Protein AF-A0A2Z6M7Y8-F1 (afdb_monomer)

Solvent-accessible surface area (backbone atoms only — not comparable to full-atom values): 35491 Å² total; per-residue (Å²): 131,79,59,69,71,45,49,54,55,54,53,67,61,35,50,69,56,33,52,50,53,27,50,50,60,37,47,51,57,52,54,65,69,58,76,72,80,86,74,62,73,62,62,57,51,51,54,50,48,51,51,50,52,53,53,50,54,51,51,53,48,55,48,49,52,53,65,70,55,71,74,73,80,76,58,78,82,62,69,84,60,88,80,76,78,55,74,60,58,41,52,41,65,75,38,36,57,41,52,58,65,40,25,61,49,30,36,44,43,39,53,47,44,51,49,58,51,50,48,61,58,48,70,52,53,86,86,53,65,82,57,51,67,60,52,54,59,71,41,45,65,55,46,52,51,42,50,55,49,26,56,64,56,23,77,67,62,47,73,66,47,28,39,55,55,46,47,55,52,47,61,78,40,53,92,82,47,81,66,51,68,62,54,47,52,50,31,52,51,51,42,52,39,40,53,54,48,55,47,72,72,75,70,64,69,66,69,69,50,70,46,58,42,69,95,44,63,80,54,80,53,83,54,46,43,76,80,76,43,64,48,56,59,52,47,51,48,51,69,71,70,58,87,72,59,80,92,45,49,68,48,50,55,46,34,53,45,53,35,52,51,38,58,69,71,41,74,84,57,76,84,52,45,65,60,45,56,53,52,45,51,52,34,54,53,50,46,60,57,52,74,46,53,88,35,41,56,73,68,55,48,52,51,48,52,53,50,56,61,43,45,78,76,39,85,47,48,74,67,56,50,51,51,48,49,52,57,48,48,66,30,71,41,65,66,62,29,65,36,30,79,76,32,48,51,55,36,50,40,28,69,43,61,66,55,45,95,85,45,91,58,26,50,34,38,50,8,49,32,34,25,38,47,13,53,45,47,42,60,63,70,57,62,98,61,87,61,65,78,58,48,58,40,45,55,53,42,52,55,49,49,54,52,48,54,52,49,53,51,50,53,51,54,50,52,52,50,29,61,75,69,72,46,87,66,69,62,68,65,54,49,56,49,52,57,47,49,54,52,51,52,52,49,46,60,58,36,61,74,63,44,68,80,66,97,58,72,70,54,55,50,52,52,52,52,53,51,58,58,47,53,58,55,50,56,52,46,56,54,54,70,73,44,58,92,81,52,59,68,67,59,56,50,55,53,49,35,54,49,49,51,54,53,47,54,51,47,52,48,44,56,72,79,40,56,80,42,46,90,60,47,50,64,44,46,41,18,50,44,33,26,51,50,9,51,36,32,32,49,50,39,52,53,49,52,53,49,29,62,75,66,72,51,95,56,67,64,63,56,50,50,51,48,48,61,70,67,47,75,85,73,65,98,63,93,68,84,79,80,73,90,71,89,86,73,96,72,77,77,84,75,77,82,78,78,74,86,77,88,71,84,60,64,67,62,51,52,47,54,49,49,56,56,45,63,49,60,67,81,115

Mean predicted aligned error: 12.56 Å

Structure (mmCIF, N/CA/C/O backbone):
data_AF-A0A2Z6M7Y8-F1
#
_entry.id   AF-A0A2Z6M7Y8-F1
#
loop_
_atom_site.group_PDB
_atom_site.id
_atom_site.type_symbol
_atom_site.label_atom_id
_atom_site.label_alt_id
_atom_site.label_comp_id
_atom_site.label_asym_id
_atom_site.label_entity_id
_atom_site.label_seq_id
_atom_site.pdbx_PDB_ins_code
_atom_site.Cartn_x
_atom_site.Cartn_y
_atom_site.Cartn_z
_atom_site.occupancy
_atom_site.B_iso_or_equiv
_atom_site.auth_seq_id
_atom_site.auth_comp_id
_atom_site.auth_asym_id
_atom_site.auth_atom_id
_atom_site.pdbx_PDB_model_num
ATOM 1 N N . MET A 1 1 ? 31.835 28.000 13.925 1.00 34.19 1 MET A N 1
ATOM 2 C CA . MET A 1 1 ? 30.563 27.636 14.579 1.00 34.19 1 MET A CA 1
ATOM 3 C C . MET A 1 1 ? 29.793 26.753 13.620 1.00 34.19 1 MET A C 1
ATOM 5 O O . MET A 1 1 ? 29.531 27.189 12.506 1.00 34.19 1 MET A O 1
ATOM 9 N N . LEU A 1 2 ? 29.544 25.502 14.005 1.00 46.50 2 LEU A N 1
ATOM 10 C CA . LEU A 1 2 ? 28.672 24.590 13.264 1.00 46.50 2 LEU A CA 1
ATOM 11 C C . LEU A 1 2 ? 27.259 25.189 13.240 1.00 46.50 2 LEU A C 1
ATOM 13 O O . LEU A 1 2 ? 26.805 25.692 14.266 1.00 46.50 2 LEU A O 1
ATOM 17 N N . SER A 1 3 ? 26.586 25.198 12.087 1.00 51.25 3 SER A N 1
ATOM 18 C CA . SER A 1 3 ? 25.179 25.615 12.057 1.00 51.25 3 SER A CA 1
ATOM 19 C C . SER A 1 3 ? 24.347 24.564 12.801 1.00 51.25 3 SER A C 1
ATOM 21 O O . SER A 1 3 ? 24.545 23.369 12.568 1.00 51.25 3 SER A O 1
ATOM 23 N N . SER A 1 4 ? 23.454 24.989 13.700 1.00 57.97 4 SER A N 1
ATOM 24 C CA . SER A 1 4 ? 22.602 24.092 14.504 1.00 57.97 4 SER A CA 1
ATOM 25 C C . SER A 1 4 ? 21.877 23.055 13.639 1.00 57.97 4 SER A C 1
ATOM 27 O O . SER A 1 4 ? 21.890 21.870 13.945 1.00 57.97 4 SER A O 1
ATOM 29 N N . HIS A 1 5 ? 21.409 23.481 12.465 1.00 60.78 5 HIS A N 1
ATOM 30 C CA . HIS A 1 5 ? 20.706 22.643 11.496 1.00 60.78 5 HIS A CA 1
ATOM 31 C C . HIS A 1 5 ? 21.517 21.425 11.001 1.00 60.78 5 HIS A C 1
ATOM 33 O O . HIS A 1 5 ? 20.944 20.393 10.652 1.00 60.78 5 HIS A O 1
ATOM 39 N N . HIS A 1 6 ? 22.850 21.516 10.921 1.00 62.72 6 HIS A N 1
ATOM 40 C CA . HIS A 1 6 ? 23.681 20.396 10.444 1.00 62.72 6 HIS A CA 1
ATOM 41 C C . HIS A 1 6 ? 23.878 19.342 11.528 1.00 62.72 6 HIS A C 1
ATOM 43 O O . HIS A 1 6 ? 23.831 18.150 11.235 1.00 62.72 6 HIS A O 1
ATOM 49 N N . VAL A 1 7 ? 24.041 19.786 12.775 1.00 67.50 7 VAL A N 1
ATOM 50 C CA . VAL A 1 7 ? 24.105 18.886 13.930 1.00 67.50 7 VAL A CA 1
ATOM 51 C C . VAL A 1 7 ? 22.787 18.125 14.048 1.00 67.50 7 VAL A C 1
ATOM 53 O O . VAL A 1 7 ? 22.809 16.904 14.145 1.00 67.50 7 VAL A O 1
ATOM 56 N N . ASP A 1 8 ? 21.651 18.810 13.905 1.00 70.25 8 ASP A N 1
ATOM 57 C CA . ASP A 1 8 ? 20.327 18.179 13.951 1.00 70.25 8 ASP A CA 1
ATOM 58 C C . ASP A 1 8 ? 20.164 17.107 12.868 1.00 70.25 8 ASP A C 1
ATOM 60 O O . ASP A 1 8 ? 19.729 15.991 13.147 1.00 70.25 8 ASP A O 1
ATOM 64 N N . THR A 1 9 ? 20.605 17.405 11.642 1.00 70.06 9 THR A N 1
ATOM 65 C CA . THR A 1 9 ? 20.547 16.452 10.524 1.00 70.06 9 THR A CA 1
ATOM 66 C C . THR A 1 9 ? 21.393 15.211 10.815 1.00 70.06 9 THR A C 1
ATOM 68 O O . THR A 1 9 ? 20.903 14.097 10.677 1.00 70.06 9 THR A O 1
ATOM 71 N N . VAL A 1 10 ? 22.636 15.365 11.278 1.00 71.69 10 VAL A N 1
ATOM 72 C CA . VAL A 1 10 ? 23.523 14.227 11.586 1.00 71.69 10 VAL A CA 1
ATOM 73 C C . VAL A 1 10 ? 22.977 13.377 12.738 1.00 71.69 10 VAL A C 1
ATOM 75 O O . VAL A 1 10 ? 23.012 12.149 12.665 1.00 71.69 10 VAL A O 1
ATOM 78 N N . VAL A 1 11 ? 22.416 14.010 13.772 1.00 77.38 11 VAL A N 1
ATOM 79 C CA . VAL A 1 11 ? 21.818 13.310 14.919 1.00 77.38 11 VAL A CA 1
ATOM 80 C C . VAL A 1 11 ? 20.605 12.481 14.501 1.00 77.38 11 VAL A C 1
ATOM 82 O O . VAL A 1 11 ? 20.450 11.359 14.981 1.00 77.38 11 VAL A O 1
ATOM 85 N N . THR A 1 12 ? 19.778 12.971 13.570 1.00 74.25 12 THR A N 1
ATOM 86 C CA . THR A 1 12 ? 18.596 12.221 13.095 1.00 74.25 12 THR A CA 1
ATOM 87 C C . THR A 1 12 ? 18.942 10.890 12.421 1.00 74.25 12 THR A C 1
ATOM 89 O O . THR A 1 12 ? 18.105 9.988 12.373 1.00 74.25 12 THR A O 1
ATOM 92 N N . PHE A 1 13 ? 20.185 10.731 11.959 1.00 74.38 13 PHE A N 1
ATOM 93 C CA . PHE A 1 13 ? 20.682 9.494 11.364 1.00 74.38 13 PHE A CA 1
ATOM 94 C C . PHE A 1 13 ? 21.467 8.598 12.324 1.00 74.38 13 PHE A C 1
ATOM 96 O O . PHE A 1 13 ? 21.973 7.551 11.917 1.00 74.38 13 PHE A O 1
ATOM 103 N N . ASN A 1 14 ? 21.561 8.970 13.599 1.00 81.75 14 ASN A N 1
ATOM 104 C CA . ASN A 1 14 ? 22.141 8.101 14.607 1.00 81.75 14 ASN A CA 1
ATOM 105 C C . ASN A 1 14 ? 21.328 6.798 14.701 1.00 81.75 14 ASN A C 1
ATOM 107 O O . ASN A 1 14 ? 20.110 6.814 14.893 1.00 81.75 14 ASN A O 1
ATOM 111 N N . HIS A 1 15 ? 22.026 5.671 14.565 1.00 79.75 15 HIS A N 1
ATOM 112 C CA . HIS A 1 15 ? 21.425 4.341 14.539 1.00 79.75 15 HIS A CA 1
ATOM 113 C C . HIS A 1 15 ? 20.562 4.072 15.782 1.00 79.75 15 HIS A C 1
ATOM 115 O O . HIS A 1 15 ? 19.382 3.747 15.651 1.00 79.75 15 HIS A O 1
ATOM 121 N N . ASP A 1 16 ? 21.107 4.290 16.979 1.00 83.94 16 ASP A N 1
ATOM 122 C CA . ASP A 1 16 ? 20.415 4.004 18.239 1.00 83.94 16 ASP A CA 1
ATOM 123 C C . ASP A 1 16 ? 19.165 4.878 18.407 1.00 83.94 16 ASP A C 1
ATOM 125 O O . ASP A 1 16 ? 18.107 4.384 18.802 1.00 83.94 16 ASP A O 1
ATOM 129 N N . LEU A 1 17 ? 19.253 6.164 18.045 1.00 85.19 17 LEU A N 1
ATOM 130 C CA . LEU A 1 17 ? 18.110 7.080 18.088 1.00 85.19 17 LEU A CA 1
ATOM 131 C C . LEU A 1 17 ? 16.990 6.643 17.144 1.00 85.19 17 LEU A C 1
ATOM 133 O O . LEU A 1 17 ? 15.826 6.635 17.541 1.00 85.19 17 LEU A O 1
ATOM 137 N N . ARG A 1 18 ? 17.313 6.232 15.913 1.00 88.44 18 ARG A N 1
ATOM 138 C CA . ARG A 1 18 ? 16.299 5.763 14.953 1.00 88.44 18 ARG A CA 1
ATOM 139 C C . ARG A 1 18 ? 15.582 4.509 15.442 1.00 88.44 18 ARG A C 1
ATOM 141 O O . ARG A 1 18 ? 14.369 4.396 15.255 1.00 88.44 18 ARG A O 1
ATOM 148 N N . PHE A 1 19 ? 16.303 3.596 16.092 1.00 88.06 19 PHE A N 1
ATOM 149 C CA . PHE A 1 19 ? 15.711 2.413 16.715 1.00 88.06 19 PHE A CA 1
ATOM 150 C C . PHE A 1 19 ? 14.806 2.764 17.896 1.00 88.06 19 PHE A C 1
ATOM 152 O O . PHE A 1 19 ? 13.699 2.231 17.978 1.00 88.06 19 PHE A O 1
ATOM 159 N N . LEU A 1 20 ? 15.235 3.672 18.775 1.00 87.19 20 LEU A N 1
ATOM 160 C CA . LEU A 1 20 ? 14.423 4.138 19.903 1.00 87.19 20 LEU A CA 1
ATOM 161 C C . LEU A 1 20 ? 13.131 4.809 19.422 1.00 87.19 20 LEU A C 1
ATOM 163 O O . LEU A 1 20 ? 12.043 4.412 19.831 1.00 87.19 20 LEU A O 1
ATOM 167 N N . VAL A 1 21 ? 13.233 5.738 18.467 1.00 87.88 21 VAL A N 1
ATOM 168 C CA . VAL A 1 21 ? 12.073 6.422 17.874 1.00 87.88 21 VAL A CA 1
ATOM 169 C C . VAL A 1 21 ? 11.087 5.418 17.273 1.00 87.88 21 VAL A C 1
ATOM 171 O O . VAL A 1 21 ? 9.883 5.503 17.516 1.00 87.88 21 VAL A O 1
ATOM 174 N N . LEU A 1 22 ? 11.574 4.425 16.522 1.00 90.06 22 LEU A N 1
ATOM 175 C CA . LEU A 1 22 ? 10.715 3.376 15.975 1.00 90.06 22 LEU A CA 1
ATOM 176 C C . LEU A 1 22 ? 10.010 2.570 17.075 1.00 90.06 22 LEU A C 1
ATOM 178 O O . LEU A 1 22 ? 8.821 2.252 16.936 1.00 90.06 22 LEU A O 1
ATOM 182 N N . GLN A 1 23 ? 10.734 2.197 18.133 1.00 87.75 23 GLN A N 1
ATOM 183 C CA . GLN A 1 23 ? 10.174 1.440 19.249 1.00 87.75 23 GLN A CA 1
ATOM 184 C C . GLN A 1 23 ? 9.064 2.232 19.937 1.00 87.75 23 GLN A C 1
ATOM 186 O O . GLN A 1 23 ? 7.983 1.681 20.136 1.00 87.75 23 GLN A O 1
ATOM 191 N N . ASP A 1 24 ? 9.265 3.520 20.199 1.00 85.69 24 ASP A N 1
ATOM 192 C CA . ASP A 1 24 ? 8.277 4.358 20.881 1.00 85.69 24 ASP A CA 1
ATOM 193 C C . ASP A 1 24 ? 7.042 4.645 20.014 1.00 85.69 24 ASP A C 1
ATOM 195 O O . ASP A 1 24 ? 5.905 4.528 20.485 1.00 85.69 24 ASP A O 1
ATOM 199 N N . ILE A 1 25 ? 7.216 4.905 18.712 1.00 85.50 25 ILE A N 1
ATOM 200 C CA . ILE A 1 25 ? 6.096 5.042 17.757 1.00 85.50 25 ILE A CA 1
ATOM 201 C C . ILE A 1 25 ? 5.285 3.738 17.675 1.00 85.50 25 ILE A C 1
ATOM 203 O O . ILE A 1 25 ? 4.049 3.732 17.653 1.00 85.50 25 ILE A O 1
ATOM 207 N N . SER A 1 26 ? 5.972 2.599 17.654 1.00 86.25 26 SER A N 1
ATOM 208 C CA . SER A 1 26 ? 5.306 1.299 17.587 1.00 86.25 26 SER A CA 1
ATOM 209 C C . SER A 1 26 ? 4.602 0.973 18.906 1.00 86.25 26 SER A C 1
ATOM 211 O O . SER A 1 26 ? 3.466 0.498 18.897 1.00 86.25 26 SER A O 1
ATOM 213 N N . ASN A 1 27 ? 5.231 1.274 20.043 1.00 84.38 27 ASN A N 1
ATOM 214 C CA . ASN A 1 27 ? 4.702 0.999 21.374 1.00 84.38 27 ASN A CA 1
ATOM 215 C C . ASN A 1 27 ? 3.498 1.889 21.701 1.00 84.38 27 ASN A C 1
ATOM 217 O O . ASN A 1 27 ? 2.477 1.385 22.165 1.00 84.38 27 ASN A O 1
ATOM 221 N N . SER A 1 28 ? 3.555 3.182 21.373 1.00 79.81 28 SER A N 1
ATOM 222 C CA . SER A 1 28 ? 2.426 4.108 21.540 1.00 79.81 28 SER A CA 1
ATOM 223 C C . SER A 1 28 ? 1.167 3.609 20.823 1.00 79.81 28 SER A C 1
ATOM 225 O O . SER A 1 28 ? 0.084 3.595 21.411 1.00 79.81 28 SER A O 1
ATOM 227 N N . SER A 1 29 ? 1.316 3.069 19.609 1.00 74.19 29 SER A N 1
ATOM 228 C CA . SER A 1 29 ? 0.219 2.438 18.864 1.00 74.19 29 SER A CA 1
ATOM 229 C C . SER A 1 29 ? -0.402 1.251 19.626 1.00 74.19 29 SER A C 1
ATOM 231 O O . SER A 1 29 ? -1.629 1.128 19.700 1.00 74.19 29 SER A O 1
ATOM 233 N N . PHE A 1 30 ? 0.418 0.383 20.234 1.00 73.81 30 PHE A N 1
ATOM 234 C CA . PHE A 1 30 ? -0.071 -0.739 21.048 1.00 73.81 30 PHE A CA 1
ATOM 235 C C . PHE A 1 30 ? -0.698 -0.287 22.368 1.00 73.81 30 PHE A C 1
ATOM 237 O O . PHE A 1 30 ? -1.716 -0.848 22.770 1.00 73.81 30 PHE A O 1
ATOM 244 N N . MET A 1 31 ? -0.140 0.729 23.025 1.00 70.19 31 MET A N 1
ATOM 245 C CA . MET A 1 31 ? -0.656 1.279 24.282 1.00 70.19 31 MET A CA 1
ATOM 246 C C . MET A 1 31 ? -2.036 1.912 24.089 1.00 70.19 31 MET A C 1
ATOM 248 O O . MET A 1 31 ? -2.958 1.629 24.856 1.00 70.19 31 MET A O 1
ATOM 252 N N . ILE A 1 32 ? -2.220 2.671 23.004 1.00 66.00 32 ILE A N 1
ATOM 253 C CA . ILE A 1 32 ? -3.521 3.235 22.616 1.00 66.00 32 ILE A CA 1
ATOM 254 C C . ILE A 1 32 ? -4.531 2.113 22.328 1.00 66.00 32 ILE A C 1
ATOM 256 O O . ILE A 1 32 ? -5.676 2.177 22.781 1.00 66.00 32 ILE A O 1
ATOM 260 N N . ALA A 1 33 ? -4.111 1.040 21.648 1.00 60.97 33 ALA A N 1
ATOM 261 C CA . ALA A 1 33 ? -4.965 -0.119 21.386 1.00 60.97 33 ALA A CA 1
ATOM 262 C C . ALA A 1 33 ? -5.296 -0.937 22.655 1.00 60.97 33 ALA A C 1
ATOM 264 O O . ALA A 1 33 ? -6.364 -1.548 22.737 1.00 60.97 33 ALA A O 1
ATOM 265 N N . LYS A 1 34 ? -4.405 -0.944 23.658 1.00 60.06 34 LYS A N 1
ATOM 266 C CA . LYS A 1 34 ? -4.533 -1.684 24.925 1.00 60.06 34 LYS A CA 1
ATOM 267 C C . LYS A 1 34 ? -5.251 -0.896 26.026 1.00 60.06 34 LYS A C 1
ATOM 269 O O . LYS A 1 34 ? -5.286 -1.378 27.155 1.00 60.06 34 LYS A O 1
ATOM 274 N N . ARG A 1 35 ? -5.932 0.217 25.721 1.00 56.00 35 ARG A N 1
ATOM 275 C CA . ARG A 1 35 ? -6.866 0.962 26.610 1.00 56.00 35 ARG A CA 1
ATOM 276 C C . ARG A 1 35 ? -8.087 0.133 27.083 1.00 56.00 35 ARG A C 1
ATOM 278 O O . ARG A 1 35 ? -9.191 0.633 27.268 1.00 56.00 35 ARG A O 1
ATOM 285 N N . SER A 1 36 ? -7.926 -1.179 27.182 1.00 50.75 36 SER A N 1
ATOM 286 C CA . SER A 1 36 ? -8.964 -2.189 27.080 1.00 50.75 36 SER A CA 1
ATOM 287 C C . SER A 1 36 ? -9.363 -2.810 28.410 1.00 50.75 36 SER A C 1
ATOM 289 O O . SER A 1 36 ? -10.466 -3.355 28.441 1.00 50.75 36 SER A O 1
ATOM 291 N N . HIS A 1 37 ? -8.594 -2.682 29.501 1.00 48.03 37 HIS A N 1
ATOM 292 C CA . HIS A 1 37 ? -8.963 -3.385 30.734 1.00 48.03 37 HIS A CA 1
ATOM 293 C C . HIS A 1 37 ? -9.116 -2.560 32.018 1.00 48.03 37 HIS A C 1
ATOM 295 O O . HIS A 1 37 ? -10.223 -2.605 32.541 1.00 48.03 37 HIS A O 1
ATOM 301 N N . GLU A 1 38 ? -8.167 -1.759 32.501 1.00 48.56 38 GLU A N 1
ATOM 302 C CA . GLU A 1 38 ? -8.304 -1.220 33.878 1.00 48.56 38 GLU A CA 1
ATOM 303 C C . GLU A 1 38 ? -7.670 0.157 34.138 1.00 48.56 38 GLU A C 1
ATOM 305 O O . GLU A 1 38 ? -7.901 0.721 35.201 1.00 48.56 38 GLU A O 1
ATOM 310 N N . ASP A 1 39 ? -6.933 0.730 33.182 1.00 49.56 39 ASP A N 1
ATOM 311 C CA . ASP A 1 39 ? -6.152 1.951 33.417 1.00 49.56 39 ASP A CA 1
ATOM 312 C C . ASP A 1 39 ? -6.910 3.233 33.048 1.00 49.56 39 ASP A C 1
ATOM 314 O O . ASP A 1 39 ? -7.430 3.373 31.931 1.00 49.56 39 ASP A O 1
ATOM 318 N N . ASP A 1 40 ? -6.915 4.194 33.974 1.00 54.41 40 ASP A N 1
ATOM 319 C CA . ASP A 1 40 ? -7.329 5.568 33.712 1.00 54.41 40 ASP A CA 1
ATOM 320 C C . ASP A 1 40 ? -6.498 6.139 32.558 1.00 54.41 40 ASP A C 1
ATOM 322 O O . ASP A 1 40 ? -5.275 6.015 32.512 1.00 54.41 40 ASP A O 1
ATOM 326 N N . GLY A 1 41 ? -7.160 6.800 31.602 1.00 57.56 41 GLY A N 1
ATOM 327 C CA . GLY A 1 41 ? -6.496 7.378 30.426 1.00 57.56 41 GLY A CA 1
ATOM 328 C C . GLY A 1 41 ? -5.367 8.364 30.757 1.00 57.56 41 GLY A C 1
ATOM 329 O O . GLY A 1 41 ? -4.545 8.624 29.885 1.00 57.56 41 GLY A O 1
ATOM 330 N N . ALA A 1 42 ? -5.311 8.862 31.996 1.00 61.59 42 ALA A N 1
ATOM 331 C CA . ALA A 1 42 ? -4.223 9.676 32.527 1.00 61.59 42 ALA A CA 1
ATOM 332 C C . ALA A 1 42 ? -2.880 8.921 32.549 1.00 61.59 42 ALA A C 1
ATOM 334 O O . ALA A 1 42 ? -1.895 9.443 32.043 1.00 61.59 42 ALA A O 1
ATOM 335 N N . HIS A 1 43 ? -2.858 7.661 32.993 1.00 70.75 43 HIS A N 1
ATOM 336 C CA . HIS A 1 43 ? -1.627 6.867 33.098 1.00 70.75 43 HIS A CA 1
ATOM 337 C C . HIS A 1 43 ? -1.002 6.543 31.728 1.00 70.75 43 HIS A C 1
ATOM 339 O O . HIS A 1 43 ? 0.212 6.411 31.593 1.00 70.75 43 HIS A O 1
ATOM 345 N N . ILE A 1 44 ? -1.819 6.442 30.671 1.00 71.00 44 ILE A N 1
ATOM 346 C CA . ILE A 1 44 ? -1.311 6.264 29.299 1.00 71.00 44 ILE A CA 1
ATOM 347 C C . ILE A 1 44 ? -0.673 7.559 28.786 1.00 71.00 44 ILE A C 1
ATOM 349 O O . ILE A 1 44 ? 0.358 7.498 28.125 1.00 71.00 44 ILE A O 1
ATOM 353 N N . ILE A 1 45 ? -1.280 8.713 29.077 1.00 77.19 45 ILE A N 1
ATOM 354 C CA . ILE A 1 45 ? -0.743 10.020 28.677 1.00 77.19 45 ILE A CA 1
ATOM 355 C C . ILE A 1 45 ? 0.576 10.288 29.405 1.00 77.19 45 ILE A C 1
ATOM 357 O O . ILE A 1 45 ? 1.535 10.683 28.755 1.00 77.19 45 ILE A O 1
ATOM 361 N N . GLU A 1 46 ? 0.649 9.991 30.704 1.00 81.25 46 GLU A N 1
ATOM 362 C CA . GLU A 1 46 ? 1.885 10.090 31.491 1.00 81.25 46 GLU A CA 1
ATOM 363 C C . GLU A 1 46 ? 2.996 9.216 30.903 1.00 81.25 46 GLU A C 1
ATOM 365 O O . GLU A 1 46 ? 4.085 9.711 30.649 1.00 81.25 46 GLU A O 1
ATOM 370 N N . LYS A 1 47 ? 2.715 7.952 30.558 1.00 80.25 47 LYS A N 1
ATOM 371 C CA . LYS A 1 47 ? 3.709 7.074 29.912 1.00 80.25 47 LYS A CA 1
ATOM 372 C C . LYS A 1 47 ? 4.171 7.555 28.537 1.00 80.25 47 LYS A C 1
ATOM 374 O O . LYS A 1 47 ? 5.312 7.306 28.154 1.00 80.25 47 LYS A O 1
ATOM 379 N N . LEU A 1 48 ? 3.282 8.176 27.762 1.00 81.88 48 LEU A N 1
ATOM 380 C CA . LEU A 1 48 ? 3.642 8.753 26.465 1.00 81.88 48 LEU A CA 1
ATOM 381 C C . LEU A 1 48 ? 4.507 10.003 26.638 1.00 81.88 48 LEU A C 1
ATOM 383 O O . LEU A 1 48 ? 5.457 10.178 25.879 1.00 81.88 48 LEU A O 1
ATOM 387 N N . ASP A 1 49 ? 4.203 1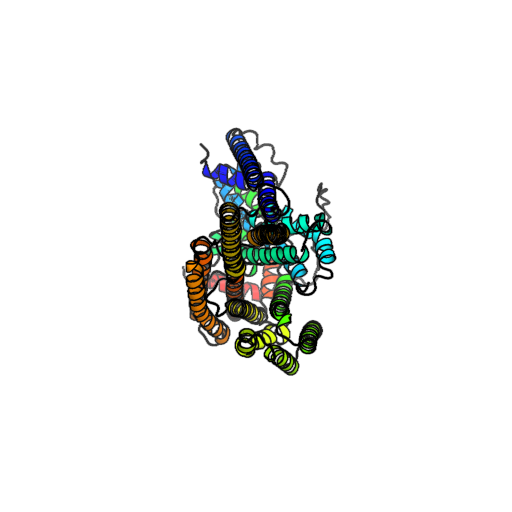0.836 27.635 1.00 84.69 49 ASP A N 1
ATOM 388 C CA . ASP A 1 49 ? 5.026 11.992 27.985 1.00 84.69 49 ASP A CA 1
ATOM 389 C C . ASP A 1 49 ? 6.397 11.547 28.509 1.00 84.69 49 ASP A C 1
ATOM 391 O O . ASP A 1 49 ? 7.410 12.028 28.021 1.00 84.69 49 ASP A O 1
ATOM 395 N N . GLU A 1 50 ? 6.464 10.542 29.386 1.00 85.19 50 GLU A N 1
ATOM 396 C CA . GLU A 1 50 ? 7.727 9.944 29.842 1.00 85.19 50 GLU A CA 1
ATOM 397 C C . GLU A 1 50 ? 8.593 9.467 28.667 1.00 85.19 50 GLU A C 1
ATOM 399 O O . GLU A 1 50 ? 9.774 9.809 28.594 1.00 85.19 50 GLU A O 1
ATOM 404 N N . ALA A 1 51 ? 8.016 8.719 27.719 1.00 83.12 51 ALA A N 1
ATOM 405 C CA . ALA A 1 51 ? 8.734 8.266 26.527 1.00 83.12 51 ALA A CA 1
ATOM 406 C C . ALA A 1 51 ? 9.228 9.449 25.675 1.00 83.12 51 ALA A C 1
ATOM 408 O O . ALA A 1 51 ? 10.381 9.469 25.241 1.00 83.12 51 ALA A O 1
ATOM 409 N N . TYR A 1 52 ? 8.387 10.471 25.491 1.00 85.38 52 TYR A N 1
ATOM 410 C CA . TYR A 1 52 ? 8.761 11.697 24.792 1.00 85.38 52 TYR A CA 1
ATOM 411 C C . TYR A 1 52 ? 9.927 12.419 25.483 1.00 85.38 52 TYR A C 1
ATOM 413 O O . TYR A 1 52 ? 10.903 12.755 24.815 1.00 85.38 52 TYR A O 1
ATOM 421 N N . GLN A 1 53 ? 9.886 12.591 26.807 1.00 86.94 53 GLN A N 1
ATOM 422 C CA . GLN A 1 53 ? 10.967 13.226 27.569 1.00 86.94 53 GLN A CA 1
ATOM 423 C C . GLN A 1 53 ? 12.276 12.426 27.495 1.00 86.94 53 GLN A C 1
ATOM 425 O O . GLN A 1 53 ? 13.351 13.014 27.383 1.00 86.94 53 GLN A O 1
ATOM 430 N N . VAL A 1 54 ? 12.211 11.089 27.514 1.00 86.44 54 VAL A N 1
ATOM 431 C CA . VAL A 1 54 ? 13.393 10.221 27.363 1.00 86.44 54 VAL A CA 1
ATOM 432 C C . VAL A 1 54 ? 14.027 10.386 25.982 1.00 86.44 54 VAL A C 1
ATOM 434 O O . VAL A 1 54 ? 15.248 10.543 25.886 1.00 86.44 54 VAL A O 1
ATOM 437 N N . LEU A 1 55 ? 13.220 10.391 24.917 1.00 84.69 55 LEU A N 1
ATOM 438 C CA . LEU A 1 55 ? 13.703 10.634 23.556 1.00 84.69 55 LEU A CA 1
ATOM 439 C C . LEU A 1 55 ? 14.327 12.022 23.422 1.00 84.69 55 LEU A C 1
ATOM 441 O O . LEU A 1 55 ? 15.402 12.155 22.839 1.00 84.69 55 LEU A O 1
ATOM 445 N N . LEU A 1 56 ? 13.676 13.039 23.984 1.00 86.62 56 LEU A N 1
ATOM 446 C CA . LEU A 1 56 ? 14.127 14.424 23.914 1.00 86.62 56 LEU A CA 1
ATOM 447 C C . LEU A 1 56 ? 15.450 14.607 24.666 1.00 86.62 56 LEU A C 1
ATOM 449 O O . LEU A 1 56 ? 16.406 15.131 24.101 1.00 86.62 56 LEU A O 1
ATOM 453 N N . GLY A 1 57 ? 15.572 14.045 25.871 1.00 86.56 57 GLY A N 1
ATOM 454 C CA . GLY A 1 57 ? 16.827 14.048 26.623 1.00 86.56 57 GLY A CA 1
ATOM 455 C C . GLY A 1 57 ? 17.955 13.281 25.921 1.00 86.56 57 GLY A C 1
ATOM 456 O O . GLY A 1 57 ? 19.115 13.696 25.971 1.00 86.56 57 GLY A O 1
ATOM 457 N N . ARG A 1 58 ? 17.649 12.178 25.220 1.00 84.69 58 ARG A N 1
ATOM 458 C CA . ARG A 1 58 ? 18.653 11.441 24.433 1.00 84.69 58 ARG A CA 1
ATOM 459 C C . ARG A 1 58 ? 19.085 12.216 23.188 1.00 84.69 58 ARG A C 1
ATOM 461 O O . ARG A 1 58 ? 20.272 12.207 22.864 1.00 84.69 58 ARG A O 1
ATOM 468 N N . LEU A 1 59 ? 18.150 12.890 22.522 1.00 85.31 59 LEU A N 1
ATOM 469 C CA . LEU A 1 59 ? 18.423 13.762 21.384 1.00 85.31 59 LEU A CA 1
ATOM 470 C C . LEU A 1 59 ? 19.357 14.908 21.793 1.00 85.31 59 LEU A C 1
ATOM 472 O O . LEU A 1 59 ? 20.404 15.089 21.172 1.00 85.31 59 LEU A O 1
ATOM 476 N N . GLU A 1 60 ? 19.025 15.613 22.876 1.00 86.12 60 GLU A N 1
ATOM 477 C CA . GLU A 1 60 ? 19.842 16.696 23.435 1.00 86.12 60 GLU A CA 1
ATOM 478 C C . GLU A 1 60 ? 21.237 16.203 23.843 1.00 86.12 60 GLU A C 1
ATOM 480 O O . GLU A 1 60 ? 22.240 16.873 23.595 1.00 86.12 60 GLU A O 1
ATOM 485 N N . HIS A 1 61 ? 21.333 15.000 24.420 1.00 85.25 61 HIS A N 1
ATOM 486 C CA . HIS A 1 61 ? 22.614 14.396 24.784 1.00 85.25 61 HIS A CA 1
ATOM 487 C C . HIS A 1 61 ? 23.514 14.132 23.567 1.00 85.25 61 HIS A C 1
ATOM 489 O O . HIS A 1 61 ? 24.695 14.484 23.592 1.00 85.25 61 HIS A O 1
ATOM 495 N N . GLU A 1 62 ? 22.980 13.533 22.497 1.00 81.44 62 GLU A N 1
ATOM 496 C CA . GLU A 1 62 ? 23.758 13.273 21.277 1.00 81.44 62 GLU A CA 1
ATOM 497 C C . GLU A 1 62 ? 24.104 14.578 20.535 1.00 81.44 62 GLU A C 1
ATOM 499 O O . GLU A 1 62 ? 25.225 14.720 20.041 1.00 81.44 62 GLU A O 1
ATOM 504 N N . GLN A 1 63 ? 23.205 15.572 20.530 1.00 82.06 63 GLN A N 1
ATOM 505 C CA . GLN A 1 63 ? 23.499 16.920 20.028 1.00 82.06 63 GLN A CA 1
ATOM 506 C C . GLN A 1 63 ? 24.662 17.561 20.799 1.00 82.06 63 GLN A C 1
ATOM 508 O O . GLN A 1 63 ? 25.604 18.068 20.186 1.00 82.06 63 GLN A O 1
ATOM 513 N N . HIS A 1 64 ? 24.637 17.512 22.134 1.00 81.88 64 HIS A N 1
ATOM 514 C CA . HIS A 1 64 ? 25.709 18.056 22.965 1.00 81.88 64 HIS A CA 1
ATOM 515 C C . HIS A 1 64 ? 27.038 17.329 22.754 1.00 81.88 64 HIS A C 1
ATOM 517 O O . HIS A 1 64 ? 28.064 17.988 22.598 1.00 81.88 64 HIS A O 1
ATOM 523 N N . LYS A 1 65 ? 27.028 15.995 22.672 1.00 81.38 65 LYS A N 1
ATOM 524 C CA . LYS A 1 65 ? 28.224 15.180 22.411 1.00 81.38 65 LYS A CA 1
ATOM 525 C C . LYS A 1 65 ? 28.910 15.562 21.095 1.00 81.38 65 LYS A C 1
ATOM 527 O O . LYS A 1 65 ? 30.132 15.710 21.055 1.00 81.38 65 LYS A O 1
ATOM 532 N N . LEU A 1 66 ? 28.129 15.780 20.036 1.00 74.12 66 LEU A N 1
ATOM 533 C CA . LEU A 1 66 ? 28.639 16.228 18.735 1.00 74.12 66 LEU A CA 1
ATOM 534 C C . LEU A 1 66 ? 29.171 17.663 18.761 1.00 74.12 66 LEU A C 1
ATOM 536 O O . LEU A 1 66 ? 30.109 17.983 18.036 1.00 74.12 66 LEU A O 1
ATOM 540 N N . GLN A 1 67 ? 28.594 18.533 19.591 1.00 74.31 67 GLN A N 1
ATOM 541 C CA . GLN A 1 67 ? 29.075 19.905 19.751 1.00 74.31 67 GLN A CA 1
ATOM 542 C C . GLN A 1 67 ? 30.389 19.973 20.542 1.00 74.31 67 GLN A C 1
ATOM 544 O O . GLN A 1 67 ? 31.232 20.813 20.229 1.00 74.31 67 GLN A O 1
ATOM 549 N N . THR A 1 68 ? 30.590 19.098 21.534 1.00 69.50 68 THR A N 1
ATOM 550 C CA . THR A 1 68 ? 31.798 19.078 22.377 1.00 69.50 68 THR A CA 1
ATOM 551 C C . THR A 1 68 ? 32.991 18.373 21.729 1.00 69.50 68 THR A C 1
ATOM 553 O O . THR A 1 68 ? 34.133 18.727 22.017 1.00 69.50 68 THR A O 1
ATOM 556 N N . ASN A 1 69 ? 32.759 17.405 20.836 1.00 61.47 69 ASN A N 1
ATOM 557 C CA . ASN A 1 69 ? 33.817 16.686 20.120 1.00 61.47 69 ASN A CA 1
ATOM 558 C C . ASN A 1 69 ? 34.260 17.464 18.864 1.00 61.47 69 ASN A C 1
ATOM 560 O O . ASN A 1 69 ? 33.932 17.090 17.741 1.00 61.47 69 ASN A O 1
ATOM 564 N N . THR A 1 70 ? 34.990 18.570 19.038 1.00 53.34 70 THR A N 1
ATOM 565 C CA . THR A 1 70 ? 35.454 19.423 17.919 1.00 53.34 70 THR A CA 1
ATOM 566 C C . THR A 1 70 ? 36.943 19.262 17.562 1.00 53.34 70 THR A C 1
ATOM 568 O O . THR A 1 70 ? 37.456 20.034 16.751 1.00 53.34 70 THR A O 1
ATOM 571 N N . ASP A 1 71 ? 37.655 18.271 18.113 1.00 48.16 71 ASP A N 1
ATOM 572 C CA . ASP A 1 71 ? 39.067 18.019 17.777 1.00 48.16 71 ASP A CA 1
ATOM 573 C C . ASP A 1 71 ? 39.210 17.155 16.511 1.00 48.16 71 ASP A C 1
ATOM 575 O O . ASP A 1 71 ? 39.431 15.945 16.539 1.00 48.16 71 ASP A O 1
ATOM 579 N N . LEU A 1 72 ? 39.107 17.820 15.358 1.00 50.78 72 LEU A N 1
ATOM 580 C CA . LEU A 1 72 ? 39.292 17.244 14.017 1.00 50.78 72 LEU A CA 1
ATOM 581 C C . LEU A 1 72 ? 40.758 16.880 13.689 1.00 50.78 72 LEU A C 1
ATOM 583 O O . LEU A 1 72 ? 41.019 16.261 12.659 1.00 50.78 72 LEU A O 1
ATOM 587 N N . SER A 1 73 ? 41.727 17.266 14.528 1.00 44.66 73 SER A N 1
ATOM 588 C CA . SER A 1 73 ? 43.168 17.134 14.249 1.00 44.66 73 SER A CA 1
ATOM 589 C C . SER A 1 73 ? 43.741 15.735 14.505 1.00 44.66 73 SER A C 1
ATOM 591 O O . SER A 1 73 ? 44.746 15.383 13.894 1.00 44.66 73 SER A O 1
ATOM 593 N N . ALA A 1 74 ? 43.104 14.919 15.351 1.00 42.03 74 ALA A N 1
ATOM 594 C CA . ALA A 1 74 ? 43.602 13.589 15.727 1.00 42.03 74 ALA A CA 1
ATOM 595 C C . ALA A 1 74 ? 43.107 12.442 14.818 1.00 42.03 74 ALA A C 1
ATOM 597 O O . ALA A 1 74 ? 43.565 11.310 14.942 1.00 42.03 74 ALA A O 1
ATOM 598 N N . TYR A 1 75 ? 42.171 12.712 13.899 1.00 45.81 75 TYR A N 1
ATOM 599 C CA . TYR A 1 75 ? 41.457 11.669 13.145 1.00 45.81 75 TYR A CA 1
ATOM 600 C C . TYR A 1 75 ? 42.040 11.346 11.763 1.00 45.81 75 TYR A C 1
ATOM 602 O O . TYR A 1 75 ? 41.677 10.326 11.175 1.00 45.81 75 TYR A O 1
ATOM 610 N N . ALA A 1 76 ? 42.970 12.161 11.256 1.00 44.81 76 ALA A N 1
ATOM 611 C CA . ALA A 1 76 ? 43.650 11.897 9.986 1.00 44.81 76 ALA A CA 1
ATOM 612 C C . ALA A 1 76 ? 44.494 10.603 10.016 1.00 44.81 76 ALA A C 1
ATOM 614 O O . ALA A 1 76 ? 44.684 9.978 8.974 1.00 44.81 76 ALA A O 1
ATOM 615 N N . ASP A 1 77 ? 44.922 10.153 11.200 1.00 40.53 77 ASP A N 1
ATOM 616 C CA . ASP A 1 77 ? 45.815 8.996 11.361 1.00 40.53 77 ASP A CA 1
ATOM 617 C C . ASP A 1 77 ? 45.076 7.648 11.514 1.00 40.53 77 ASP A C 1
ATOM 619 O O . ASP A 1 77 ? 45.693 6.585 11.466 1.00 40.53 77 ASP A O 1
ATOM 623 N N . SER A 1 78 ? 43.740 7.653 11.621 1.00 41.72 78 SER A N 1
ATOM 624 C CA . SER A 1 78 ? 42.898 6.454 11.810 1.00 41.72 78 SER A CA 1
ATOM 625 C C . SER A 1 78 ? 42.213 5.983 10.510 1.00 41.72 78 SER A C 1
ATOM 627 O O . SER A 1 78 ? 41.090 5.475 10.514 1.00 41.72 78 SER A O 1
ATOM 629 N N . LEU A 1 79 ? 42.875 6.129 9.361 1.00 44.81 79 LEU A N 1
ATOM 630 C CA . LEU A 1 79 ? 42.342 5.748 8.039 1.00 44.81 79 LEU A CA 1
ATOM 631 C C . LEU A 1 79 ? 42.348 4.228 7.754 1.00 44.81 79 LEU A C 1
ATOM 633 O O . LEU A 1 79 ? 42.009 3.812 6.647 1.00 44.81 79 LEU A O 1
ATOM 637 N N . ALA A 1 80 ? 42.721 3.388 8.727 1.00 39.97 80 ALA A N 1
ATOM 638 C CA . ALA A 1 80 ? 42.879 1.942 8.537 1.00 39.97 80 ALA A CA 1
ATOM 639 C C . ALA A 1 80 ? 41.553 1.158 8.445 1.00 39.97 80 ALA A C 1
ATOM 641 O O . ALA A 1 80 ? 41.540 0.049 7.912 1.00 39.97 80 ALA A O 1
ATOM 642 N N . SER A 1 81 ? 40.429 1.714 8.915 1.00 41.47 81 SER A N 1
ATOM 643 C CA . SER A 1 81 ? 39.107 1.092 8.750 1.00 41.47 81 SER A CA 1
ATOM 644 C C . SER A 1 81 ? 38.383 1.730 7.556 1.00 41.47 81 SER A C 1
ATOM 646 O O . SER A 1 81 ? 38.132 2.934 7.530 1.00 41.47 81 SER A O 1
ATOM 648 N N . CYS A 1 82 ? 38.058 0.928 6.545 1.00 38.94 82 CYS A N 1
ATOM 649 C CA . CYS A 1 82 ? 37.620 1.415 5.234 1.00 38.94 82 CYS A CA 1
ATOM 650 C C . CYS A 1 82 ? 36.190 1.996 5.180 1.00 38.94 82 CYS A C 1
ATOM 652 O O . CYS A 1 82 ? 35.826 2.541 4.137 1.00 38.94 82 CYS A O 1
ATOM 654 N N . CYS A 1 83 ? 35.403 1.908 6.262 1.00 45.31 83 CYS A N 1
ATOM 655 C CA . CYS A 1 83 ? 33.955 2.179 6.243 1.00 45.31 83 CYS A CA 1
ATOM 656 C C . CYS A 1 83 ? 33.411 2.984 7.443 1.00 45.31 83 CYS A C 1
ATOM 658 O O . CYS A 1 83 ? 32.199 3.159 7.534 1.00 45.31 83 CYS A O 1
ATOM 660 N N . LEU A 1 84 ? 34.249 3.462 8.373 1.00 45.47 84 LEU A N 1
ATOM 661 C CA . LEU A 1 84 ? 33.764 4.219 9.536 1.00 45.47 84 LEU A CA 1
ATOM 662 C C . LEU A 1 84 ? 33.743 5.723 9.241 1.00 45.47 84 LEU A C 1
ATOM 664 O O . LEU A 1 84 ? 34.776 6.391 9.258 1.00 45.47 84 LEU A O 1
ATOM 668 N N . SER A 1 85 ? 32.549 6.256 8.989 1.00 52.22 85 SER A N 1
ATOM 669 C CA . SER A 1 85 ? 32.272 7.687 9.119 1.00 52.22 85 SER A CA 1
ATOM 670 C C . SER A 1 85 ? 32.055 7.987 10.597 1.00 52.22 85 SER A C 1
ATOM 672 O O . SER A 1 85 ? 31.076 7.524 11.180 1.00 52.22 85 SER A O 1
ATOM 674 N N . THR A 1 86 ? 32.962 8.734 11.224 1.00 57.88 86 THR A N 1
ATOM 675 C CA . THR A 1 86 ? 32.701 9.238 12.572 1.00 57.88 86 THR A CA 1
ATOM 676 C C . THR A 1 86 ? 31.636 10.339 12.490 1.00 57.88 86 THR A C 1
ATOM 678 O O . THR A 1 86 ? 31.707 11.184 11.588 1.00 57.88 86 THR A O 1
ATOM 681 N N . PRO A 1 87 ? 30.626 10.340 13.377 1.00 59.59 87 PRO A N 1
ATOM 682 C CA . PRO A 1 87 ? 29.575 11.361 13.404 1.00 59.59 87 PRO A CA 1
ATOM 683 C C . PRO A 1 87 ? 30.116 12.802 13.405 1.00 59.59 87 PRO A C 1
ATOM 685 O O . PRO A 1 87 ? 29.531 13.694 12.798 1.00 59.59 87 PRO A O 1
ATOM 688 N N . GLU A 1 88 ? 31.289 13.014 14.002 1.00 63.84 88 GLU A N 1
ATOM 689 C CA . GLU A 1 88 ? 31.999 14.292 14.062 1.00 63.84 88 GLU A CA 1
ATOM 690 C C . GLU A 1 88 ? 32.449 14.809 12.680 1.00 63.84 88 GLU A C 1
ATOM 692 O O . GLU A 1 88 ? 32.477 16.018 12.446 1.00 63.84 88 GLU A O 1
ATOM 697 N N . LEU A 1 89 ? 32.764 13.913 11.736 1.00 63.16 89 LEU A N 1
ATOM 698 C CA . LEU A 1 89 ? 33.178 14.263 10.372 1.00 63.16 89 LEU A CA 1
ATOM 699 C C . LEU A 1 89 ? 31.989 14.730 9.517 1.00 63.16 89 LEU A C 1
ATOM 701 O O . LEU A 1 89 ? 32.138 15.596 8.653 1.00 63.16 89 LEU A O 1
ATOM 705 N N . LEU A 1 90 ? 30.798 14.183 9.783 1.00 63.84 90 LEU A N 1
ATOM 706 C CA . LEU A 1 90 ? 29.550 14.521 9.089 1.00 63.84 90 LEU A CA 1
ATOM 707 C C . LEU A 1 90 ? 29.027 15.916 9.460 1.00 63.84 90 LEU A C 1
ATOM 709 O O . LEU A 1 90 ? 28.206 16.471 8.735 1.00 63.84 90 LEU A O 1
ATOM 713 N N . CYS A 1 91 ? 29.528 16.518 10.542 1.00 66.31 91 CYS A N 1
ATOM 714 C CA . CYS A 1 91 ? 29.205 17.889 10.934 1.00 66.31 91 CYS A CA 1
ATOM 715 C C . CYS A 1 91 ? 29.766 18.940 9.949 1.00 66.31 91 CYS A C 1
ATOM 717 O O . CYS A 1 91 ? 29.289 20.078 9.911 1.00 66.31 91 CYS A O 1
ATOM 719 N N . GLN A 1 92 ? 30.756 18.590 9.117 1.00 70.38 92 GLN A N 1
ATOM 720 C CA . GLN A 1 92 ? 31.231 19.468 8.049 1.00 70.38 92 GLN A CA 1
ATOM 721 C C . GLN A 1 92 ? 30.259 19.452 6.859 1.00 70.38 92 GLN A C 1
ATOM 723 O O . GLN A 1 92 ? 29.996 18.404 6.277 1.00 70.38 92 GLN A O 1
ATOM 728 N N . LYS A 1 93 ? 29.801 20.638 6.431 1.00 69.94 93 LYS A N 1
ATOM 729 C CA . LYS A 1 93 ? 28.810 20.812 5.351 1.00 69.94 93 LYS A CA 1
ATOM 730 C C . LYS A 1 93 ? 29.118 19.996 4.086 1.00 69.94 93 LYS A C 1
ATOM 732 O O . LYS A 1 93 ? 28.279 19.219 3.655 1.00 69.94 93 LYS A O 1
ATOM 737 N N . SER A 1 94 ? 30.338 20.097 3.554 1.00 67.81 94 SER A N 1
ATOM 738 C CA . SER A 1 94 ? 30.744 19.374 2.337 1.00 67.81 94 SER A CA 1
ATOM 739 C C . SER A 1 94 ? 30.727 17.849 2.492 1.00 67.81 94 SER A C 1
ATOM 741 O O . SER A 1 94 ? 30.538 17.132 1.516 1.00 67.81 94 SER A O 1
ATOM 743 N N . VAL A 1 95 ? 30.940 17.341 3.710 1.00 68.62 95 VAL A N 1
ATOM 744 C CA . VAL A 1 95 ? 30.897 15.903 4.012 1.00 68.62 95 VAL A CA 1
ATOM 745 C C . VAL A 1 95 ? 29.463 15.445 4.204 1.00 68.62 95 VAL A C 1
ATOM 747 O O . VAL A 1 95 ? 29.111 14.384 3.710 1.00 68.62 95 VAL A O 1
ATOM 750 N N . SER A 1 96 ? 28.642 16.245 4.888 1.00 68.75 96 SER A N 1
ATOM 751 C CA . SER A 1 96 ? 27.218 15.979 5.096 1.00 68.75 96 SER A CA 1
ATOM 752 C C . SER A 1 96 ? 26.471 15.892 3.768 1.00 68.75 96 SER A C 1
ATOM 754 O O . SER A 1 96 ? 25.850 14.875 3.479 1.00 68.75 96 SER A O 1
ATOM 756 N N . GLU A 1 97 ? 26.620 16.916 2.922 1.00 71.62 97 GLU A N 1
ATOM 757 C CA . GLU A 1 97 ? 26.055 16.949 1.569 1.00 71.62 97 GLU A CA 1
ATOM 758 C C . GLU A 1 97 ? 26.588 15.771 0.750 1.00 71.62 97 GLU A C 1
ATOM 760 O O . GLU A 1 97 ? 25.832 15.044 0.112 1.00 71.62 97 GLU A O 1
ATOM 765 N N . GLY A 1 98 ? 27.894 15.508 0.848 1.00 70.25 98 GLY A N 1
ATOM 766 C CA . GLY A 1 98 ? 28.493 14.414 0.109 1.00 70.25 98 GLY A CA 1
ATOM 767 C C . GLY A 1 98 ? 28.059 13.021 0.564 1.00 70.25 98 GLY A C 1
ATOM 768 O O . GLY A 1 98 ? 27.986 12.106 -0.246 1.00 70.25 98 GLY A O 1
ATOM 769 N N . TRP A 1 99 ? 27.760 12.846 1.843 1.00 73.44 99 TRP A N 1
ATOM 770 C CA . TRP A 1 99 ? 27.233 11.606 2.387 1.00 73.44 99 TRP A CA 1
ATOM 771 C C . TRP A 1 99 ? 25.765 11.400 1.995 1.00 73.44 99 TRP A C 1
ATOM 773 O O . TRP A 1 99 ? 25.394 10.283 1.634 1.00 73.44 99 TRP A O 1
ATOM 783 N N . GLN A 1 100 ? 24.961 12.466 1.949 1.00 75.06 100 GLN A N 1
ATOM 784 C CA . GLN A 1 100 ? 23.575 12.406 1.472 1.00 75.06 100 GLN A CA 1
ATOM 785 C C . GLN A 1 100 ? 23.470 11.937 0.013 1.00 75.06 100 GLN A C 1
ATOM 787 O O . GLN A 1 100 ? 22.566 11.168 -0.320 1.00 75.06 100 GLN A O 1
ATOM 792 N N . ASP A 1 101 ? 24.439 12.297 -0.835 1.00 73.81 101 ASP A N 1
ATOM 793 C CA . ASP A 1 101 ? 24.513 11.816 -2.224 1.00 73.81 101 ASP A CA 1
ATOM 794 C C . ASP A 1 101 ? 24.631 10.279 -2.332 1.00 73.81 101 ASP A C 1
ATOM 796 O O . ASP A 1 101 ? 24.357 9.705 -3.385 1.00 73.81 101 ASP A O 1
ATOM 800 N N . THR A 1 102 ? 25.018 9.590 -1.251 1.00 75.00 102 THR A N 1
ATOM 801 C CA . THR A 1 102 ? 25.212 8.128 -1.225 1.00 75.00 102 THR A CA 1
ATOM 802 C C . THR A 1 102 ? 23.979 7.333 -0.783 1.00 75.00 102 THR A C 1
ATOM 804 O O . THR A 1 102 ? 24.002 6.099 -0.836 1.00 75.00 102 THR A O 1
ATOM 807 N N . PHE A 1 103 ? 22.899 8.006 -0.370 1.00 78.44 103 PHE A N 1
ATOM 808 C CA . PHE A 1 103 ? 21.665 7.360 0.088 1.00 78.44 103 PHE A CA 1
ATOM 809 C C . PHE A 1 103 ? 20.837 6.650 -0.988 1.00 78.44 103 PHE A C 1
ATOM 811 O O . PHE A 1 103 ? 20.323 5.575 -0.677 1.00 78.44 103 PHE A O 1
ATOM 818 N N . PRO A 1 104 ? 20.708 7.140 -2.239 1.00 79.75 104 PRO A N 1
ATOM 819 C CA . PRO A 1 104 ? 19.753 6.550 -3.179 1.00 79.75 104 PRO A CA 1
ATOM 820 C C . PRO A 1 104 ? 19.931 5.039 -3.440 1.00 79.75 104 PRO A C 1
ATOM 822 O O . PRO A 1 104 ? 18.926 4.327 -3.454 1.00 79.75 104 PRO A O 1
ATOM 825 N N . PRO A 1 105 ? 21.157 4.482 -3.559 1.00 76.31 105 PRO A N 1
ATOM 826 C CA . PRO A 1 105 ? 21.350 3.029 -3.639 1.00 76.31 105 PRO A CA 1
ATOM 827 C C . PRO A 1 105 ? 20.885 2.265 -2.383 1.00 76.31 105 PRO A C 1
ATOM 829 O O . PRO A 1 105 ? 20.319 1.173 -2.482 1.00 76.31 105 PRO A O 1
ATOM 832 N N . ALA A 1 106 ? 21.102 2.831 -1.191 1.00 79.44 106 ALA A N 1
ATOM 833 C CA . ALA A 1 106 ? 20.656 2.231 0.068 1.00 79.44 106 ALA A CA 1
ATOM 834 C C . ALA A 1 106 ? 19.128 2.300 0.214 1.00 79.44 106 ALA A C 1
ATOM 836 O O . ALA A 1 106 ? 18.501 1.326 0.630 1.00 79.44 106 ALA A O 1
ATOM 837 N N . ASP A 1 107 ? 18.518 3.408 -0.202 1.00 82.69 107 ASP A N 1
ATOM 838 C CA . ASP A 1 107 ? 17.065 3.564 -0.252 1.00 82.69 107 ASP A CA 1
ATOM 839 C C . ASP A 1 107 ? 16.429 2.574 -1.232 1.00 82.69 107 ASP A C 1
ATOM 841 O O . ASP A 1 107 ? 15.381 2.002 -0.931 1.00 82.69 107 ASP A O 1
ATOM 845 N N . ALA A 1 108 ? 17.082 2.305 -2.369 1.00 79.31 108 ALA A N 1
ATOM 846 C CA . ALA A 1 108 ? 16.600 1.3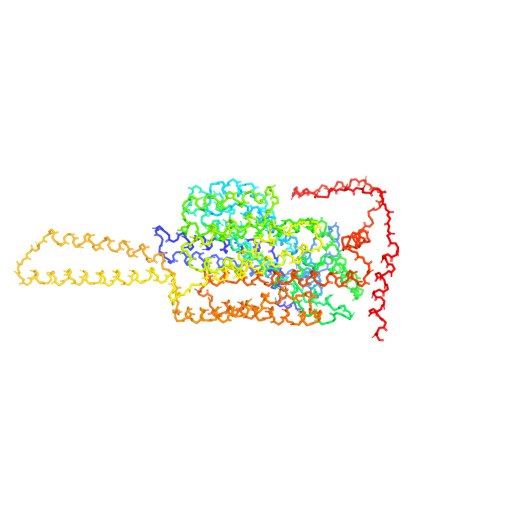49 -3.367 1.00 79.31 108 ALA A CA 1
ATOM 847 C C . ALA A 1 108 ? 16.607 -0.072 -2.804 1.00 79.31 108 ALA A C 1
ATOM 849 O O . ALA A 1 108 ? 15.651 -0.826 -2.977 1.00 79.31 108 ALA A O 1
ATOM 850 N N . THR A 1 109 ? 17.653 -0.408 -2.051 1.00 79.88 109 THR A N 1
ATOM 851 C CA . THR A 1 109 ? 17.748 -1.696 -1.357 1.00 79.88 109 THR A CA 1
ATOM 852 C C . THR A 1 109 ? 16.704 -1.823 -0.254 1.00 79.88 109 THR A C 1
ATOM 854 O O . THR A 1 109 ? 16.055 -2.858 -0.144 1.00 79.88 109 THR A O 1
ATOM 857 N N . SER A 1 110 ? 16.496 -0.769 0.541 1.00 85.88 110 SER A N 1
ATOM 858 C CA . SER A 1 110 ? 15.450 -0.739 1.570 1.00 85.88 110 SER A CA 1
ATOM 859 C C . SER A 1 110 ? 14.059 -0.950 0.963 1.00 85.88 110 SER A C 1
ATOM 861 O O . SER A 1 110 ? 13.283 -1.761 1.460 1.00 85.88 110 SER A O 1
ATOM 863 N N . LEU A 1 111 ? 13.763 -0.280 -0.151 1.00 86.06 111 LEU A N 1
ATOM 864 C CA . LEU A 1 111 ? 12.504 -0.448 -0.871 1.00 86.06 111 LEU A CA 1
ATOM 865 C C . LEU A 1 111 ? 12.341 -1.869 -1.436 1.00 86.06 111 LEU A C 1
ATOM 867 O O . LEU A 1 111 ? 11.235 -2.404 -1.453 1.00 86.06 111 LEU A O 1
ATOM 871 N N . PHE A 1 112 ? 13.426 -2.494 -1.892 1.00 82.56 112 PHE A N 1
ATOM 872 C CA . PHE A 1 112 ? 13.386 -3.864 -2.394 1.00 82.56 112 PHE A CA 1
ATOM 873 C C . PHE A 1 112 ? 13.104 -4.890 -1.288 1.00 82.56 112 PHE A C 1
ATOM 875 O O . PHE A 1 112 ? 12.320 -5.813 -1.505 1.00 82.56 112 PHE A O 1
ATOM 882 N N . TRP A 1 113 ? 13.666 -4.705 -0.090 1.00 86.12 113 TRP A N 1
ATOM 883 C CA . TRP A 1 113 ? 13.307 -5.536 1.062 1.00 86.12 113 TRP A CA 1
ATOM 884 C C . TRP A 1 113 ? 11.803 -5.478 1.358 1.00 86.12 113 TRP A C 1
ATOM 886 O O . TRP A 1 113 ? 11.179 -6.519 1.581 1.00 86.12 113 TRP A O 1
ATOM 896 N N . ASP A 1 114 ? 11.199 -4.286 1.283 1.00 89.75 114 ASP A N 1
ATOM 897 C CA . ASP A 1 114 ? 9.747 -4.135 1.418 1.00 89.75 114 ASP A CA 1
ATOM 898 C C . ASP A 1 114 ? 8.998 -4.894 0.309 1.00 89.75 114 ASP A C 1
ATOM 900 O O . ASP A 1 114 ? 7.976 -5.518 0.585 1.00 89.75 114 ASP A O 1
ATOM 904 N N . MET A 1 115 ? 9.499 -4.892 -0.934 1.00 87.75 115 MET A N 1
ATOM 905 C CA . MET A 1 115 ? 8.888 -5.645 -2.040 1.00 87.75 115 MET A CA 1
ATOM 906 C C . MET A 1 115 ? 8.893 -7.154 -1.793 1.00 87.75 115 MET A C 1
ATOM 908 O O . MET A 1 115 ? 7.872 -7.804 -2.017 1.00 87.75 115 MET A O 1
ATOM 912 N N . GLU A 1 116 ? 10.010 -7.727 -1.338 1.00 85.62 116 GLU A N 1
ATOM 913 C CA . GLU A 1 116 ? 10.088 -9.161 -1.025 1.00 85.62 116 GLU A CA 1
ATOM 914 C C . GLU A 1 116 ? 9.094 -9.541 0.079 1.00 85.62 116 GLU A C 1
ATOM 916 O O . GLU A 1 116 ? 8.342 -10.510 -0.054 1.00 85.62 116 GLU A O 1
ATOM 921 N N . LEU A 1 117 ? 9.023 -8.725 1.134 1.00 89.81 117 LEU A N 1
ATOM 922 C CA . LEU A 1 117 ? 8.063 -8.905 2.219 1.00 89.81 117 LEU A CA 1
ATOM 923 C C . LEU A 1 117 ? 6.617 -8.804 1.720 1.00 89.81 117 LEU A C 1
ATOM 925 O O . LEU A 1 117 ? 5.799 -9.679 2.010 1.00 89.81 117 LEU A O 1
ATOM 929 N N . LEU A 1 118 ? 6.291 -7.766 0.946 1.00 90.81 118 LEU A N 1
ATOM 930 C CA . LEU A 1 118 ? 4.952 -7.551 0.398 1.00 90.81 118 LEU A CA 1
ATOM 931 C C . LEU A 1 118 ? 4.535 -8.663 -0.567 1.00 90.81 118 LEU A C 1
ATOM 933 O O . LEU A 1 118 ? 3.358 -9.030 -0.573 1.00 90.81 118 LEU A O 1
ATOM 937 N N . MET A 1 119 ? 5.466 -9.226 -1.342 1.00 85.56 119 MET A N 1
ATOM 938 C CA . MET A 1 119 ? 5.199 -10.365 -2.226 1.00 85.56 119 MET A CA 1
ATOM 939 C C . MET A 1 119 ? 4.686 -11.563 -1.424 1.00 85.56 119 MET A C 1
ATOM 941 O O . MET A 1 119 ? 3.629 -12.121 -1.725 1.00 85.56 119 MET A O 1
ATOM 945 N N . GLU A 1 120 ? 5.415 -11.923 -0.369 1.00 85.38 120 GLU A N 1
ATOM 946 C CA . GLU A 1 120 ? 5.104 -13.082 0.460 1.00 85.38 120 GLU A CA 1
ATOM 947 C C . GLU A 1 120 ? 3.855 -12.841 1.317 1.00 85.38 120 GLU A C 1
ATOM 949 O O . GLU A 1 120 ? 2.983 -13.710 1.398 1.00 85.38 120 GLU A O 1
ATOM 954 N N . PHE A 1 121 ? 3.693 -11.646 1.894 1.00 86.25 121 PHE A N 1
ATOM 955 C CA . PHE A 1 121 ? 2.498 -11.303 2.670 1.00 86.25 121 PHE A CA 1
ATOM 956 C C . PHE A 1 121 ? 1.228 -11.254 1.819 1.00 86.25 121 PHE A C 1
ATOM 958 O O . PHE A 1 121 ? 0.176 -11.710 2.268 1.00 86.25 121 PHE A O 1
ATOM 965 N N . SER A 1 122 ? 1.312 -10.746 0.588 1.00 81.44 122 SER A N 1
ATOM 966 C CA . SER A 1 122 ? 0.147 -10.632 -0.298 1.00 81.44 122 SER A CA 1
ATOM 967 C C . SER A 1 122 ? -0.309 -11.987 -0.847 1.00 81.44 122 SER A C 1
ATOM 969 O O . SER A 1 122 ? -1.478 -12.133 -1.205 1.00 81.44 122 SER A O 1
ATOM 971 N N . SER A 1 123 ? 0.574 -12.995 -0.853 1.00 75.69 123 SER A N 1
ATOM 972 C CA . SER A 1 123 ? 0.248 -14.363 -1.276 1.00 75.69 123 SER A CA 1
ATOM 973 C C . SER A 1 123 ? -0.788 -15.058 -0.379 1.00 75.69 123 SER A C 1
ATOM 975 O O . SER A 1 123 ? -1.451 -16.000 -0.814 1.00 75.69 123 SER A O 1
ATOM 977 N N . VAL A 1 124 ? -0.965 -14.592 0.864 1.00 74.44 124 VAL A N 1
ATOM 978 C CA . VAL A 1 124 ? -1.950 -15.137 1.804 1.00 74.44 124 VAL A CA 1
ATOM 979 C C . VAL A 1 124 ? -3.273 -14.385 1.643 1.00 74.44 124 VAL A C 1
ATOM 981 O O . VAL A 1 124 ? -3.337 -13.187 1.928 1.00 74.44 124 VAL A O 1
ATOM 984 N N . PRO A 1 125 ? -4.371 -15.052 1.240 1.00 68.06 125 PRO A N 1
ATOM 985 C CA . PRO A 1 125 ? -5.671 -14.404 1.178 1.00 68.06 125 PRO A CA 1
ATOM 986 C C . PRO A 1 125 ? -6.098 -13.931 2.569 1.00 68.06 125 PRO A C 1
ATOM 988 O O . PRO A 1 125 ? -6.292 -14.737 3.479 1.00 68.06 125 PRO A O 1
ATOM 991 N N . LEU A 1 126 ? -6.336 -12.626 2.720 1.00 66.44 126 LEU A N 1
ATOM 992 C CA . LEU A 1 126 ? -6.819 -12.022 3.971 1.00 66.44 126 LEU A CA 1
ATOM 993 C C . LEU A 1 126 ? -8.155 -12.617 4.463 1.00 66.44 126 LEU A C 1
ATOM 995 O O . LEU A 1 126 ? -8.532 -12.439 5.620 1.00 66.44 126 LEU A O 1
ATOM 999 N N . ASP A 1 127 ? -8.878 -13.338 3.599 1.00 60.41 127 ASP A N 1
ATOM 1000 C CA . ASP A 1 127 ? -10.143 -13.998 3.920 1.00 60.41 127 ASP A CA 1
ATOM 1001 C C . ASP A 1 127 ? -9.987 -15.407 4.531 1.00 60.41 127 ASP A C 1
ATOM 1003 O O . ASP A 1 127 ? -10.936 -15.917 5.135 1.00 60.41 127 ASP A O 1
ATOM 1007 N N . LYS A 1 128 ? -8.801 -16.022 4.405 1.00 63.47 128 LYS A N 1
ATOM 1008 C CA . LYS A 1 128 ? -8.407 -17.285 5.041 1.00 63.47 128 LYS A CA 1
ATOM 1009 C C . LYS A 1 128 ? -7.135 -17.060 5.847 1.00 63.47 128 LYS A C 1
ATOM 1011 O O . LYS A 1 128 ? -6.022 -17.263 5.387 1.00 63.47 128 LYS A O 1
ATOM 1016 N N . LEU A 1 129 ? -7.340 -16.685 7.100 1.00 64.94 129 LEU A N 1
ATOM 1017 C CA . LEU A 1 129 ? -6.269 -16.396 8.052 1.00 64.94 129 LEU A CA 1
ATOM 1018 C C . LEU A 1 129 ? -5.593 -17.666 8.616 1.00 64.94 129 LEU A C 1
ATOM 1020 O O . LEU A 1 129 ? -4.697 -17.585 9.456 1.00 64.94 129 LEU A O 1
ATOM 1024 N N . GLU A 1 130 ? -6.025 -18.846 8.164 1.00 63.53 130 GLU A N 1
ATOM 1025 C CA . GLU A 1 130 ? -5.397 -20.136 8.447 1.00 63.53 130 GLU A CA 1
ATOM 1026 C C . GLU A 1 130 ? -4.030 -20.188 7.747 1.00 63.53 130 GLU A C 1
ATOM 1028 O O . GLU A 1 130 ? -3.949 -20.214 6.523 1.00 63.53 130 GLU A O 1
ATOM 1033 N N . GLY A 1 131 ? -2.948 -20.168 8.528 1.00 69.75 131 GLY A N 1
ATOM 1034 C CA . GLY A 1 131 ? -1.572 -20.207 8.016 1.00 69.75 131 GLY A CA 1
ATOM 1035 C C . GLY A 1 131 ? -0.811 -18.881 8.091 1.00 69.75 131 GLY A C 1
ATOM 1036 O O . GLY A 1 131 ? 0.408 -18.894 7.923 1.00 69.75 131 GLY A O 1
ATOM 1037 N N . LEU A 1 132 ? -1.465 -17.762 8.440 1.00 78.94 132 LEU A N 1
ATOM 1038 C CA . LEU A 1 132 ? -0.793 -16.460 8.578 1.00 78.94 132 LEU A CA 1
ATOM 1039 C C . LEU A 1 132 ? 0.352 -16.510 9.604 1.00 78.94 132 LEU A C 1
ATOM 1041 O O . LEU A 1 132 ? 1.429 -15.985 9.346 1.00 78.94 132 LEU A O 1
ATOM 1045 N N . HIS A 1 133 ? 0.158 -17.222 10.718 1.00 82.50 133 HIS A N 1
ATOM 1046 C CA . HIS A 1 133 ? 1.200 -17.439 11.727 1.00 82.50 133 HIS A CA 1
ATOM 1047 C C . HIS A 1 133 ? 2.451 -18.117 11.146 1.00 82.50 133 HIS A C 1
ATOM 1049 O O . HIS A 1 133 ? 3.571 -17.704 11.429 1.00 82.50 133 HIS A O 1
ATOM 1055 N N . GLN A 1 134 ? 2.272 -19.133 10.295 1.00 84.12 134 GLN A N 1
ATOM 1056 C CA . GLN A 1 134 ? 3.384 -19.852 9.676 1.00 84.12 134 GLN A CA 1
ATOM 1057 C C . GLN A 1 134 ? 4.108 -18.980 8.647 1.00 84.12 134 GLN A C 1
ATOM 1059 O O . GLN A 1 134 ? 5.333 -19.012 8.575 1.00 84.12 134 GLN A O 1
ATOM 1064 N N . VAL A 1 135 ? 3.371 -18.186 7.863 1.00 83.56 135 VAL A N 1
ATOM 1065 C CA . VAL A 1 135 ? 3.970 -17.250 6.901 1.00 83.56 135 VAL A CA 1
ATOM 1066 C C . VAL A 1 135 ? 4.780 -16.179 7.623 1.00 83.56 135 VAL A C 1
ATOM 1068 O O . VAL A 1 135 ? 5.965 -16.036 7.342 1.00 83.56 135 VAL A O 1
ATOM 1071 N N . VAL A 1 136 ? 4.192 -15.504 8.611 1.00 85.12 136 VAL A N 1
ATOM 1072 C CA . VAL A 1 136 ? 4.878 -14.465 9.395 1.00 85.12 136 VAL A CA 1
ATOM 1073 C C . VAL A 1 136 ? 6.078 -15.053 10.147 1.00 85.12 136 VAL A C 1
ATOM 1075 O O . VAL A 1 136 ? 7.146 -14.450 10.160 1.00 85.12 136 VAL A O 1
ATOM 1078 N N . GLY A 1 137 ? 5.949 -16.267 10.697 1.00 85.50 137 GLY A N 1
ATOM 1079 C CA . GLY A 1 137 ? 7.052 -16.988 11.333 1.00 85.50 137 GLY A CA 1
ATOM 1080 C C . GLY A 1 137 ? 8.228 -17.250 10.387 1.00 85.50 137 GLY A C 1
ATOM 1081 O O . GLY A 1 137 ? 9.372 -16.985 10.754 1.00 85.50 137 GLY A O 1
ATOM 1082 N N . ARG A 1 138 ? 7.961 -17.695 9.149 1.00 87.44 138 ARG A N 1
ATOM 1083 C CA . ARG A 1 138 ? 8.997 -17.882 8.113 1.00 87.44 138 ARG A CA 1
ATOM 1084 C C . ARG A 1 138 ? 9.677 -16.572 7.710 1.00 87.44 138 ARG A C 1
ATOM 1086 O O . ARG A 1 138 ? 10.867 -16.583 7.423 1.00 87.44 138 ARG A O 1
ATOM 1093 N N . LEU A 1 139 ? 8.939 -15.463 7.713 1.00 87.44 139 LEU A N 1
ATOM 1094 C CA . LEU A 1 139 ? 9.438 -14.139 7.328 1.00 87.44 139 LEU A CA 1
ATOM 1095 C C . LEU A 1 139 ? 10.079 -13.360 8.486 1.00 87.44 139 LEU A C 1
ATOM 1097 O O . LEU A 1 139 ? 10.567 -12.258 8.268 1.00 87.44 139 LEU A O 1
ATOM 1101 N N . SER A 1 140 ? 10.108 -13.903 9.705 1.00 89.06 140 SER A N 1
ATOM 1102 C CA . SER A 1 140 ? 10.634 -13.208 10.893 1.00 89.06 140 SER A CA 1
ATOM 1103 C C . SER A 1 140 ? 12.079 -12.720 10.728 1.00 89.06 140 SER A C 1
ATOM 1105 O O . SER A 1 140 ? 12.379 -11.569 11.037 1.00 89.06 140 SER A O 1
ATOM 1107 N N . TYR A 1 141 ? 12.955 -13.562 10.175 1.00 87.75 141 TYR A N 1
ATOM 1108 C CA . TYR A 1 141 ? 14.341 -13.197 9.871 1.00 87.75 141 TYR A CA 1
ATOM 1109 C C . TYR A 1 141 ? 14.434 -12.106 8.795 1.00 87.75 141 TYR A C 1
ATOM 1111 O O . TYR A 1 141 ? 15.253 -11.194 8.906 1.00 87.75 141 TYR A O 1
ATOM 1119 N N . LEU A 1 142 ? 13.575 -12.178 7.773 1.00 86.81 142 LEU A N 1
ATOM 1120 C CA . LEU A 1 142 ? 13.527 -11.195 6.692 1.00 86.81 142 LEU A CA 1
ATOM 1121 C C . LEU A 1 142 ? 13.053 -9.830 7.208 1.00 86.81 142 LEU A C 1
ATOM 1123 O O . LEU A 1 142 ? 13.667 -8.819 6.893 1.00 86.81 142 LEU A O 1
ATOM 1127 N N . LEU A 1 143 ? 12.022 -9.810 8.061 1.00 89.44 143 LEU A N 1
ATOM 1128 C CA . LEU A 1 143 ? 11.536 -8.607 8.742 1.00 89.44 143 LEU A CA 1
ATOM 1129 C C . LEU A 1 143 ? 12.636 -7.944 9.579 1.00 89.44 143 LEU A C 1
ATOM 1131 O O . LEU A 1 143 ? 12.831 -6.736 9.478 1.00 89.44 143 LEU A O 1
ATOM 1135 N N . ASP A 1 144 ? 13.358 -8.722 10.392 1.00 89.31 144 ASP A N 1
ATOM 1136 C CA . ASP A 1 144 ? 14.448 -8.213 11.235 1.00 89.31 144 ASP A CA 1
ATOM 1137 C C . ASP A 1 144 ? 15.616 -7.675 10.393 1.00 89.31 144 ASP A C 1
ATOM 1139 O O . ASP A 1 144 ? 16.143 -6.596 10.664 1.00 89.31 144 ASP A O 1
ATOM 1143 N N . SER A 1 145 ? 15.976 -8.387 9.323 1.00 86.94 145 SER A N 1
ATOM 1144 C CA . SER A 1 145 ? 17.048 -7.986 8.406 1.00 86.94 145 SER A CA 1
ATOM 1145 C C . SER A 1 145 ? 16.698 -6.706 7.642 1.00 86.94 145 SER A C 1
ATOM 1147 O O . SER A 1 145 ? 17.499 -5.770 7.615 1.00 86.94 145 SER A O 1
ATOM 1149 N N . ALA A 1 146 ? 15.484 -6.630 7.088 1.00 88.50 146 ALA A N 1
ATOM 1150 C CA . ALA A 1 146 ? 14.963 -5.455 6.393 1.00 88.50 146 ALA A CA 1
ATOM 1151 C C . ALA A 1 146 ? 14.933 -4.228 7.312 1.00 88.50 146 ALA A C 1
ATOM 1153 O O . ALA A 1 146 ? 15.363 -3.139 6.921 1.00 88.50 146 ALA A O 1
ATOM 1154 N N . LEU A 1 147 ? 14.483 -4.415 8.557 1.00 90.50 147 LEU A N 1
ATOM 1155 C CA . LEU A 1 147 ? 14.417 -3.359 9.557 1.00 90.50 147 LEU A CA 1
ATOM 1156 C C . LEU A 1 147 ? 15.812 -2.843 9.931 1.00 90.50 147 LEU A C 1
ATOM 1158 O O . LEU A 1 147 ? 16.060 -1.637 9.881 1.00 90.50 147 LEU A O 1
ATOM 1162 N N . LYS A 1 148 ? 16.739 -3.751 10.260 1.00 88.38 148 LYS A N 1
ATOM 1163 C CA . LYS A 1 148 ? 18.120 -3.403 10.622 1.00 88.38 148 LYS A CA 1
ATOM 1164 C C . LYS A 1 148 ? 18.845 -2.696 9.498 1.00 88.38 148 LYS A C 1
ATOM 1166 O O . LYS A 1 148 ? 19.488 -1.678 9.744 1.00 88.38 148 LYS A O 1
ATOM 1171 N N . PHE A 1 149 ? 18.719 -3.197 8.275 1.00 85.69 149 PHE A N 1
ATOM 1172 C CA . PHE A 1 149 ? 19.323 -2.557 7.119 1.00 85.69 149 PHE A CA 1
ATOM 1173 C C . PHE A 1 149 ? 18.762 -1.144 6.916 1.00 85.69 149 PHE A C 1
ATOM 1175 O O . PHE A 1 149 ? 19.519 -0.174 6.849 1.00 85.69 149 PHE A O 1
ATOM 1182 N N . SER A 1 150 ? 17.435 -1.009 6.888 1.00 87.75 150 SER A N 1
ATOM 1183 C CA . SER A 1 150 ? 16.783 0.256 6.548 1.00 87.75 150 SER A CA 1
ATOM 1184 C C . SER A 1 150 ? 17.048 1.357 7.578 1.00 87.75 150 SER A C 1
ATOM 1186 O O . SER A 1 150 ? 17.371 2.482 7.207 1.00 87.75 150 SER A O 1
ATOM 1188 N N . LEU A 1 151 ? 17.012 1.042 8.875 1.00 86.81 151 LEU A N 1
ATOM 1189 C CA . LEU A 1 151 ? 17.312 2.026 9.921 1.00 86.81 151 LEU A CA 1
ATOM 1190 C C . LEU A 1 151 ? 18.795 2.417 9.981 1.00 86.81 151 LEU A C 1
ATOM 1192 O O . LEU A 1 151 ? 19.121 3.496 10.472 1.00 86.81 151 LEU A O 1
ATOM 1196 N N . SER A 1 152 ? 19.693 1.559 9.492 1.00 82.50 152 SER A N 1
ATOM 1197 C CA . SER A 1 152 ? 21.139 1.811 9.538 1.00 82.50 152 SER A CA 1
ATOM 1198 C C . SER A 1 152 ? 21.652 2.583 8.329 1.00 82.50 152 SER A C 1
ATOM 1200 O O . SER A 1 152 ? 22.533 3.423 8.482 1.00 82.50 152 SER A O 1
ATOM 1202 N N . PHE A 1 153 ? 21.128 2.291 7.136 1.00 78.00 153 PHE A N 1
ATOM 1203 C CA . PHE A 1 153 ? 21.742 2.739 5.882 1.00 78.00 153 PHE A CA 1
ATOM 1204 C C . PHE A 1 153 ? 20.833 3.602 5.005 1.00 78.00 153 PHE A C 1
ATOM 1206 O O . PHE A 1 153 ? 21.343 4.377 4.201 1.00 78.00 153 PHE A O 1
ATOM 1213 N N . SER A 1 154 ? 19.509 3.480 5.134 1.00 83.12 154 SER A N 1
ATOM 1214 C CA . SER A 1 154 ? 18.557 4.222 4.299 1.00 83.12 154 SER A CA 1
ATOM 1215 C C . SER A 1 154 ? 18.218 5.585 4.904 1.00 83.12 154 SER A C 1
ATOM 1217 O O . SER A 1 154 ? 18.207 5.753 6.126 1.00 83.12 154 SER A O 1
ATOM 1219 N N . SER A 1 155 ? 17.892 6.553 4.049 1.00 83.69 155 SER A N 1
ATOM 1220 C CA . SER A 1 155 ? 17.384 7.870 4.418 1.00 83.69 155 SER A CA 1
ATOM 1221 C C . SER A 1 155 ? 15.907 7.874 4.849 1.00 83.69 155 SER A C 1
ATOM 1223 O O . SER A 1 155 ? 15.434 8.847 5.438 1.00 83.69 155 SER A O 1
ATOM 1225 N N . ARG A 1 156 ? 15.172 6.778 4.608 1.00 85.94 156 ARG A N 1
ATOM 1226 C CA . ARG A 1 156 ? 13.726 6.669 4.861 1.00 85.94 156 ARG A CA 1
ATOM 1227 C C . ARG A 1 156 ? 13.383 6.850 6.346 1.00 85.94 156 ARG A C 1
ATOM 1229 O O . ARG A 1 156 ? 14.039 6.259 7.209 1.00 85.94 156 ARG A O 1
ATOM 1236 N N . PRO A 1 157 ? 12.345 7.623 6.695 1.00 87.38 157 PRO A N 1
ATOM 1237 C CA . PRO A 1 157 ? 12.055 7.941 8.087 1.00 87.38 157 PRO A CA 1
ATOM 1238 C C . PRO A 1 157 ? 11.659 6.692 8.902 1.00 87.38 157 PRO A C 1
ATOM 1240 O O . PRO A 1 157 ? 10.931 5.836 8.391 1.00 87.38 157 PRO A O 1
ATOM 1243 N N . PRO A 1 158 ? 12.059 6.587 10.189 1.00 88.62 158 PRO A N 1
ATOM 1244 C CA . PRO A 1 158 ? 11.760 5.421 11.028 1.00 88.62 158 PRO A CA 1
ATOM 1245 C C . PRO A 1 158 ? 10.270 5.067 11.104 1.00 88.62 158 PRO A C 1
ATOM 1247 O O . PRO A 1 158 ? 9.925 3.888 11.144 1.00 88.62 158 PRO A O 1
ATOM 1250 N N . GLN A 1 159 ? 9.375 6.062 11.058 1.00 88.25 159 GLN A N 1
ATOM 1251 C CA . GLN A 1 159 ? 7.924 5.842 11.097 1.00 88.25 159 GLN A CA 1
ATO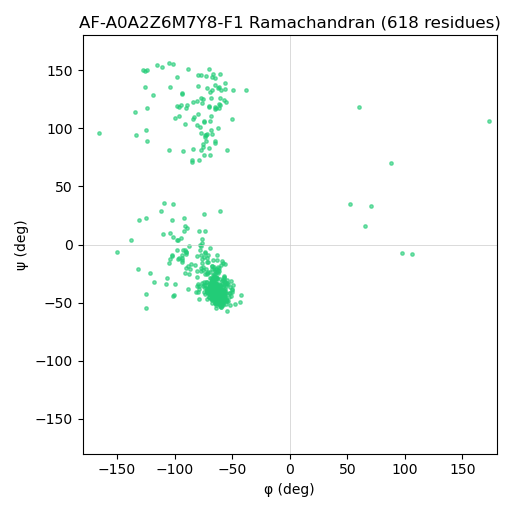M 1252 C C . GLN A 1 159 ? 7.407 4.903 9.995 1.00 88.25 159 GLN A C 1
ATOM 1254 O O . GLN A 1 159 ? 6.491 4.123 10.252 1.00 88.25 159 GLN A O 1
ATOM 1259 N N . MET A 1 160 ? 8.035 4.896 8.811 1.00 89.56 160 MET A N 1
ATOM 1260 C CA . MET A 1 160 ? 7.646 4.020 7.697 1.00 89.56 160 MET A CA 1
ATOM 1261 C C . MET A 1 160 ? 7.864 2.535 8.014 1.00 89.56 160 MET A C 1
ATOM 1263 O O . MET A 1 160 ? 7.225 1.665 7.422 1.00 89.56 160 MET A O 1
ATOM 1267 N N . PHE A 1 161 ? 8.725 2.229 8.985 1.00 91.88 161 PHE A N 1
ATOM 1268 C CA . PHE A 1 161 ? 9.028 0.865 9.401 1.00 91.88 161 PHE A CA 1
ATOM 1269 C C . PHE A 1 161 ? 8.242 0.419 10.640 1.00 91.88 161 PHE A C 1
ATOM 1271 O O . PHE A 1 161 ? 8.405 -0.716 11.090 1.00 91.88 161 PHE A O 1
ATOM 1278 N N . SER A 1 162 ? 7.329 1.252 11.159 1.00 92.44 162 SER A N 1
ATOM 1279 C CA . SER A 1 162 ? 6.435 0.864 12.259 1.00 92.44 162 SER A CA 1
ATOM 1280 C C . SER A 1 162 ? 5.678 -0.448 11.992 1.00 92.44 162 SER A C 1
ATOM 1282 O O . SER A 1 162 ? 5.638 -1.288 12.897 1.00 92.44 162 SER A O 1
ATOM 1284 N N . PRO A 1 163 ? 5.154 -0.716 10.777 1.00 92.25 163 PRO A N 1
ATOM 1285 C CA . PRO A 1 163 ? 4.510 -1.994 10.475 1.00 92.25 163 PRO A CA 1
ATOM 1286 C C . PRO A 1 163 ? 5.420 -3.213 10.658 1.00 92.25 163 PRO A C 1
ATOM 1288 O O . PRO A 1 163 ? 4.975 -4.223 11.200 1.00 92.25 163 PRO A O 1
ATOM 1291 N N . HIS A 1 164 ? 6.698 -3.116 10.275 1.00 93.19 164 HIS A N 1
ATOM 1292 C CA . HIS A 1 164 ? 7.670 -4.206 10.407 1.00 93.19 164 HIS A CA 1
ATOM 1293 C C . HIS A 1 164 ? 7.840 -4.605 11.875 1.00 93.19 164 HIS A C 1
ATOM 1295 O O . HIS A 1 164 ? 7.708 -5.778 12.239 1.00 93.19 164 HIS A O 1
ATOM 1301 N N . GLN A 1 165 ? 8.046 -3.601 12.731 1.00 91.75 165 GLN A N 1
ATOM 1302 C CA . GLN A 1 165 ? 8.180 -3.786 14.172 1.00 91.75 165 GLN A CA 1
ATOM 1303 C C . GLN A 1 165 ? 6.891 -4.341 14.787 1.00 91.75 165 GLN A C 1
ATOM 1305 O O . GLN A 1 165 ? 6.926 -5.297 15.564 1.00 91.75 165 GLN A O 1
ATOM 1310 N N . LYS A 1 166 ? 5.735 -3.780 14.410 1.00 91.44 166 LYS A N 1
ATOM 1311 C CA . LYS A 1 166 ? 4.418 -4.207 14.900 1.00 91.44 166 LYS A CA 1
ATOM 1312 C C . LYS A 1 166 ? 4.109 -5.657 14.529 1.00 91.44 166 LYS A C 1
ATOM 1314 O O . LYS A 1 166 ? 3.604 -6.392 15.37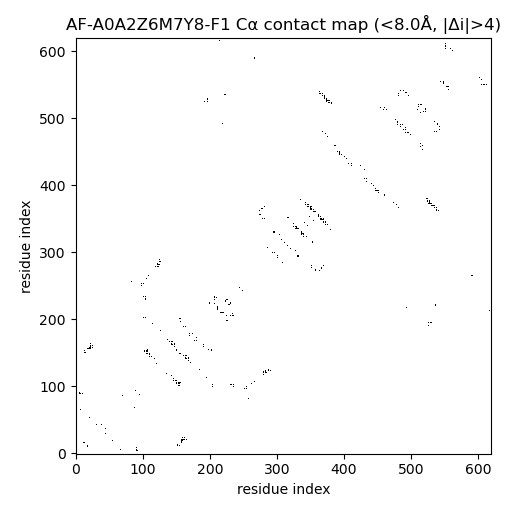9 1.00 91.44 166 LYS A O 1
ATOM 1319 N N . ILE A 1 167 ? 4.427 -6.092 13.308 1.00 91.12 167 ILE A N 1
ATOM 1320 C CA . ILE A 1 167 ? 4.256 -7.487 12.874 1.00 91.12 167 ILE A CA 1
ATOM 1321 C C . ILE A 1 167 ? 5.166 -8.410 13.693 1.00 91.12 167 ILE A C 1
ATOM 1323 O O . ILE A 1 167 ? 4.682 -9.409 14.224 1.00 91.12 167 ILE A O 1
AT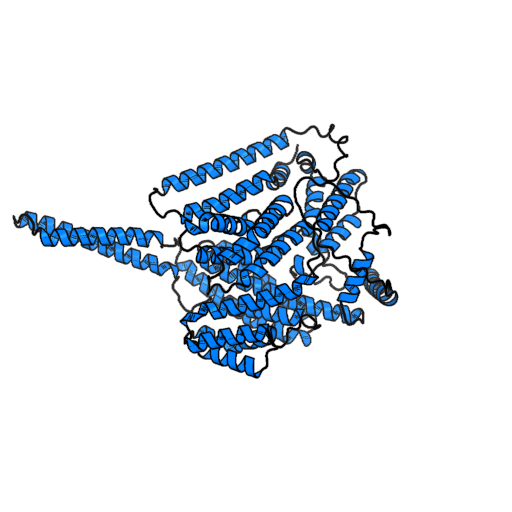OM 1327 N N . SER A 1 168 ? 6.442 -8.050 13.867 1.00 89.56 168 SER A N 1
ATOM 1328 C CA . SER A 1 168 ? 7.404 -8.826 14.665 1.00 89.56 168 SER A CA 1
ATOM 1329 C C . SER A 1 168 ? 6.962 -8.985 16.130 1.00 89.56 168 SER A C 1
ATOM 1331 O O . SER A 1 168 ? 6.915 -10.091 16.668 1.00 89.56 168 SER A O 1
ATOM 1333 N N . TRP A 1 169 ? 6.526 -7.904 16.780 1.00 90.31 169 TRP A N 1
ATOM 1334 C CA . TRP A 1 169 ? 6.002 -7.969 18.150 1.00 90.31 169 TRP A CA 1
ATOM 1335 C C . TRP A 1 169 ? 4.706 -8.765 18.260 1.00 90.31 169 TRP A C 1
ATOM 1337 O O . TRP A 1 169 ? 4.529 -9.533 19.206 1.00 90.31 169 TRP A O 1
ATOM 1347 N N . THR A 1 170 ? 3.815 -8.618 17.281 1.00 88.31 170 THR A N 1
ATOM 1348 C CA . THR A 1 170 ? 2.561 -9.374 17.229 1.00 88.31 170 THR A CA 1
ATOM 1349 C C . THR A 1 170 ? 2.821 -10.872 17.049 1.00 88.31 170 THR A C 1
ATOM 1351 O O . THR A 1 170 ? 2.113 -11.681 17.644 1.00 88.31 170 THR A O 1
ATOM 1354 N N . LEU A 1 171 ? 3.862 -11.250 16.296 1.00 87.25 171 LEU A N 1
ATOM 1355 C CA . LEU A 1 171 ? 4.321 -12.635 16.184 1.00 87.25 171 LEU A CA 1
ATOM 1356 C C . LEU A 1 171 ? 4.747 -13.196 17.548 1.00 87.25 171 LEU A C 1
ATOM 1358 O O . LEU A 1 171 ? 4.304 -14.275 17.934 1.00 87.25 171 LEU A O 1
ATOM 1362 N N . ASN A 1 172 ? 5.536 -12.439 18.311 1.00 86.38 172 ASN A N 1
ATOM 1363 C CA . ASN A 1 172 ? 5.995 -12.861 19.638 1.00 86.38 172 ASN A CA 1
ATOM 1364 C C . ASN A 1 172 ? 4.855 -12.941 20.670 1.00 86.38 172 ASN A C 1
ATOM 1366 O O . ASN A 1 172 ? 4.902 -13.753 21.592 1.00 86.38 172 ASN A O 1
ATOM 1370 N N . ALA A 1 173 ? 3.817 -12.117 20.510 1.00 85.75 173 ALA A N 1
ATOM 1371 C CA . ALA A 1 173 ? 2.657 -12.041 21.396 1.00 85.75 173 ALA A CA 1
ATOM 1372 C C . ALA A 1 173 ? 1.406 -12.754 20.837 1.00 85.75 173 ALA A C 1
ATOM 1374 O O . ALA A 1 173 ? 0.285 -12.474 21.265 1.00 85.75 173 ALA A O 1
ATOM 1375 N N . TRP A 1 174 ? 1.568 -13.689 19.894 1.00 83.38 174 TRP A N 1
ATOM 1376 C CA . TRP A 1 174 ? 0.447 -14.267 19.139 1.00 83.38 174 TRP A CA 1
ATOM 1377 C C . TRP A 1 174 ? -0.649 -14.889 20.021 1.00 83.38 174 TRP A C 1
ATOM 1379 O O . TRP A 1 174 ? -1.834 -14.774 19.721 1.00 83.38 174 TRP A O 1
ATOM 1389 N N . THR A 1 175 ? -0.277 -15.553 21.118 1.00 79.62 175 THR A N 1
ATOM 1390 C CA . THR A 1 175 ? -1.220 -16.251 22.013 1.00 79.62 175 THR A CA 1
ATOM 1391 C C . THR A 1 175 ? -1.909 -15.338 23.026 1.00 79.62 175 THR A C 1
ATOM 1393 O O . THR A 1 175 ? -2.927 -15.728 23.591 1.00 79.62 175 THR A O 1
ATOM 1396 N N . SER A 1 176 ? -1.372 -14.142 23.271 1.00 76.81 176 SER A N 1
ATOM 1397 C CA . SER A 1 176 ? -1.869 -13.212 24.292 1.00 76.81 176 SER A CA 1
ATOM 1398 C C . SER A 1 176 ? -2.709 -12.070 23.721 1.00 76.81 176 SER A C 1
ATOM 1400 O O . SER A 1 176 ? -3.324 -11.319 24.478 1.00 76.81 176 SER A O 1
ATOM 1402 N N . MET A 1 177 ? -2.741 -11.915 22.395 1.00 73.81 177 MET A N 1
ATOM 1403 C CA . MET A 1 177 ? -3.419 -10.813 21.724 1.00 73.81 177 MET A CA 1
ATOM 1404 C C . MET A 1 177 ? -4.741 -11.239 21.084 1.00 73.81 177 MET A C 1
ATOM 1406 O O . MET A 1 177 ? -4.816 -12.212 20.342 1.00 73.81 177 MET A O 1
ATOM 1410 N N . ASP A 1 178 ? -5.778 -10.423 21.266 1.00 71.81 178 ASP A N 1
ATOM 1411 C CA . ASP A 1 178 ? -7.037 -10.596 20.543 1.00 71.81 178 ASP A CA 1
ATOM 1412 C C . ASP A 1 178 ? -6.940 -10.098 19.095 1.00 71.81 178 ASP A C 1
ATOM 1414 O O . ASP A 1 178 ? -6.281 -9.089 18.800 1.00 71.81 178 ASP A O 1
ATOM 1418 N N . ALA A 1 179 ? -7.668 -10.786 18.205 1.00 77.19 179 ALA A N 1
ATOM 1419 C CA . ALA A 1 179 ? -7.844 -10.442 16.791 1.00 77.19 179 ALA A CA 1
ATOM 1420 C C . ALA A 1 179 ? -6.525 -10.214 16.019 1.00 77.19 179 ALA A C 1
ATOM 1422 O O . ALA A 1 179 ? -6.474 -9.393 15.103 1.00 77.19 179 ALA A O 1
ATOM 1423 N N . VAL A 1 180 ? -5.478 -10.969 16.372 1.00 83.12 180 VAL A N 1
ATOM 1424 C CA . VAL A 1 180 ? -4.114 -10.916 15.803 1.00 83.12 180 VAL A CA 1
ATOM 1425 C C . VAL A 1 180 ? -4.113 -10.791 14.284 1.00 83.12 180 VAL A C 1
ATOM 1427 O O . VAL A 1 180 ? -3.505 -9.893 13.710 1.00 83.12 180 VAL A O 1
ATOM 1430 N N . ASN A 1 181 ? -4.889 -11.653 13.642 1.00 82.69 181 ASN A N 1
ATOM 1431 C CA . ASN A 1 181 ? -5.015 -11.727 12.200 1.00 82.69 181 ASN A CA 1
ATOM 1432 C C . ASN A 1 181 ? -5.481 -10.414 11.545 1.00 82.69 181 ASN A C 1
ATOM 1434 O O . ASN A 1 181 ? -4.955 -10.022 10.508 1.00 82.69 181 ASN A O 1
ATOM 1438 N N . MET A 1 182 ? -6.437 -9.711 12.161 1.00 82.38 182 MET A N 1
ATOM 1439 C CA . MET A 1 182 ? -6.937 -8.432 11.642 1.00 82.38 182 MET A CA 1
ATOM 1440 C C . MET A 1 182 ? -5.916 -7.307 11.832 1.00 82.38 182 MET A C 1
ATOM 1442 O O . MET A 1 182 ? -5.841 -6.408 11.000 1.00 82.38 182 MET A O 1
ATOM 1446 N N . LYS A 1 183 ? -5.118 -7.362 12.908 1.00 86.31 183 LYS A N 1
ATOM 1447 C CA . LYS A 1 183 ? -4.039 -6.394 13.158 1.00 86.31 183 LYS A CA 1
ATOM 1448 C C . LYS A 1 183 ? -2.918 -6.550 12.137 1.00 86.31 183 LYS A C 1
ATOM 1450 O O . LYS A 1 183 ? -2.499 -5.572 11.538 1.00 86.31 183 LYS A O 1
ATOM 1455 N N . ILE A 1 184 ? -2.491 -7.784 11.874 1.00 87.56 184 ILE A N 1
ATOM 1456 C CA . ILE A 1 184 ? -1.471 -8.054 10.851 1.00 87.56 184 ILE A CA 1
ATOM 1457 C C . ILE A 1 184 ? -1.957 -7.605 9.474 1.00 87.56 184 ILE A C 1
ATOM 1459 O O . ILE A 1 184 ? -1.208 -6.952 8.758 1.00 87.56 184 ILE A O 1
ATOM 1463 N N . ALA A 1 185 ? -3.220 -7.875 9.131 1.00 86.38 185 ALA A N 1
ATOM 1464 C CA . ALA A 1 185 ? -3.814 -7.370 7.898 1.00 86.38 185 ALA A CA 1
ATOM 1465 C C . ALA A 1 185 ? -3.727 -5.837 7.792 1.00 86.38 185 ALA A C 1
ATOM 1467 O O . ALA A 1 185 ? -3.355 -5.326 6.738 1.00 86.38 185 ALA A O 1
ATOM 1468 N N . SER A 1 186 ? -4.021 -5.097 8.871 1.00 87.38 186 SER A N 1
ATOM 1469 C CA . SER A 1 186 ? -3.902 -3.634 8.846 1.00 87.38 186 SER A CA 1
ATOM 1470 C C . SER A 1 186 ? -2.452 -3.173 8.713 1.00 87.38 186 SER A C 1
ATOM 1472 O O . SER A 1 186 ? -2.195 -2.220 7.988 1.00 87.38 186 SER A O 1
ATOM 1474 N N . PHE A 1 187 ? -1.500 -3.856 9.354 1.00 90.56 187 PHE A N 1
ATOM 1475 C CA . PHE A 1 187 ? -0.077 -3.534 9.218 1.00 90.56 187 PHE A CA 1
ATOM 1476 C C . PHE A 1 187 ? 0.435 -3.799 7.798 1.00 90.56 187 PHE A C 1
ATOM 1478 O O . PHE A 1 187 ? 1.196 -2.994 7.279 1.00 90.56 187 PHE A O 1
ATOM 1485 N N . ILE A 1 188 ? -0.021 -4.863 7.129 1.00 90.31 188 ILE A N 1
ATOM 1486 C CA . ILE A 1 188 ? 0.318 -5.127 5.719 1.00 90.31 188 ILE A CA 1
ATOM 1487 C C . ILE A 1 188 ? -0.232 -4.019 4.805 1.00 90.31 188 ILE A C 1
ATOM 1489 O O . ILE A 1 188 ? 0.448 -3.596 3.875 1.00 90.31 188 ILE A O 1
ATOM 1493 N N . LEU A 1 189 ? -1.441 -3.512 5.071 1.00 89.44 189 LEU A N 1
ATOM 1494 C CA . LEU A 1 189 ? -1.990 -2.371 4.327 1.00 89.44 189 LEU A CA 1
ATOM 1495 C C . LEU A 1 189 ? -1.178 -1.086 4.565 1.00 89.44 189 LEU A C 1
ATOM 1497 O O . LEU A 1 189 ? -0.934 -0.338 3.622 1.00 89.44 189 LEU A O 1
ATOM 1501 N N . GLU A 1 190 ? -0.718 -0.857 5.797 1.00 91.56 190 GLU A N 1
ATOM 1502 C CA . GLU A 1 190 ? 0.186 0.249 6.141 1.00 91.56 190 GLU A CA 1
ATOM 1503 C C . GLU A 1 190 ? 1.546 0.099 5.429 1.00 91.56 190 GLU A C 1
ATOM 1505 O O . GLU A 1 190 ? 2.072 1.080 4.912 1.00 91.56 190 GLU A O 1
ATOM 1510 N N . MET A 1 191 ? 2.080 -1.126 5.297 1.00 92.81 191 MET A N 1
ATOM 1511 C CA . MET A 1 191 ? 3.281 -1.395 4.489 1.00 92.81 191 MET A CA 1
ATOM 1512 C C . MET A 1 191 ? 3.070 -1.057 3.012 1.00 92.81 191 MET A C 1
ATOM 1514 O O . MET A 1 191 ? 3.931 -0.417 2.417 1.00 92.81 191 MET A O 1
ATOM 1518 N N . TRP A 1 192 ? 1.934 -1.448 2.422 1.00 92.19 192 TRP A N 1
ATOM 1519 C CA . TRP A 1 192 ? 1.597 -1.090 1.039 1.00 92.19 192 TRP A CA 1
ATOM 1520 C C . TRP A 1 192 ? 1.535 0.426 0.843 1.00 92.19 192 TRP A C 1
ATOM 1522 O O . TRP A 1 192 ? 2.071 0.937 -0.140 1.00 92.19 192 TRP A O 1
ATOM 1532 N N . PHE A 1 193 ? 0.927 1.148 1.788 1.00 92.25 193 PHE A N 1
ATOM 1533 C CA . PHE A 1 193 ? 0.901 2.609 1.768 1.00 92.25 193 PHE A CA 1
ATOM 1534 C C . PHE A 1 193 ? 2.314 3.204 1.820 1.00 92.25 193 PHE A C 1
ATOM 1536 O O . PHE A 1 193 ? 2.675 3.966 0.925 1.00 92.25 193 PHE A O 1
ATOM 1543 N N . ASN A 1 194 ? 3.134 2.794 2.792 1.00 91.94 194 ASN A N 1
ATOM 1544 C CA . ASN A 1 194 ? 4.497 3.307 2.955 1.00 91.94 194 ASN A CA 1
ATOM 1545 C C . ASN A 1 194 ? 5.383 2.979 1.745 1.00 91.94 194 ASN A C 1
ATOM 1547 O O . ASN A 1 194 ? 6.210 3.799 1.346 1.00 91.94 194 ASN A O 1
ATOM 1551 N N . TRP A 1 195 ? 5.216 1.796 1.143 1.00 90.75 195 TRP A N 1
ATOM 1552 C CA . TRP A 1 195 ? 5.926 1.402 -0.074 1.00 90.75 195 TRP A CA 1
ATOM 1553 C C . TRP A 1 195 ? 5.564 2.316 -1.243 1.00 90.75 195 TRP A C 1
ATOM 1555 O O . TRP A 1 195 ? 6.453 2.875 -1.883 1.00 90.75 195 TRP A O 1
ATOM 1565 N N . HIS A 1 196 ? 4.266 2.533 -1.475 1.00 89.31 196 HIS A N 1
ATOM 1566 C CA . HIS A 1 196 ? 3.794 3.434 -2.520 1.00 89.31 196 HIS A CA 1
ATOM 1567 C C . HIS A 1 196 ? 4.258 4.873 -2.298 1.00 89.31 196 HIS A C 1
ATOM 1569 O O . HIS A 1 196 ? 4.752 5.482 -3.239 1.00 89.31 196 HIS A O 1
ATOM 1575 N N . GLU A 1 197 ? 4.153 5.407 -1.081 1.00 87.69 197 GLU A N 1
ATOM 1576 C CA . GLU A 1 197 ? 4.629 6.751 -0.735 1.00 87.69 197 GLU A CA 1
ATOM 1577 C C . GLU A 1 197 ? 6.141 6.897 -0.985 1.00 87.69 197 GLU A C 1
ATOM 1579 O O . GLU A 1 197 ? 6.586 7.872 -1.596 1.00 87.69 197 GLU A O 1
ATOM 1584 N N . SER A 1 198 ? 6.927 5.886 -0.596 1.00 86.00 198 SER A N 1
ATOM 1585 C CA . SER A 1 198 ? 8.390 5.874 -0.748 1.00 86.00 198 SER A CA 1
ATOM 1586 C C . SER A 1 198 ? 8.845 5.935 -2.209 1.00 86.00 198 SER A C 1
ATOM 1588 O O . SER A 1 198 ? 9.947 6.410 -2.474 1.00 86.00 198 SER A O 1
ATOM 1590 N N . LEU A 1 199 ? 8.013 5.507 -3.168 1.00 82.31 199 LEU A N 1
ATOM 1591 C CA . LEU A 1 199 ? 8.310 5.648 -4.600 1.00 82.31 199 LEU A CA 1
ATOM 1592 C C . LEU A 1 199 ? 8.373 7.112 -5.056 1.00 82.31 199 LEU A C 1
ATOM 1594 O O . LEU A 1 199 ? 9.006 7.394 -6.073 1.00 82.31 199 LEU A O 1
ATOM 1598 N N . TRP A 1 200 ? 7.729 8.025 -4.322 1.00 78.50 200 TRP A N 1
ATOM 1599 C CA . TRP A 1 200 ? 7.541 9.421 -4.723 1.00 78.50 200 TRP A CA 1
ATOM 1600 C C . TRP A 1 200 ? 8.204 10.428 -3.777 1.00 78.50 200 TRP A C 1
ATOM 1602 O O . TRP A 1 200 ? 8.637 11.482 -4.233 1.00 78.50 200 TRP A O 1
ATOM 1612 N N . ALA A 1 201 ? 8.278 10.132 -2.475 1.00 70.56 201 ALA A N 1
ATOM 1613 C CA . ALA A 1 201 ? 8.643 11.112 -1.448 1.00 70.56 201 ALA A CA 1
ATOM 1614 C C . ALA A 1 201 ? 10.152 11.214 -1.140 1.00 70.56 201 ALA A C 1
ATOM 1616 O O . ALA A 1 201 ? 10.591 12.221 -0.587 1.00 70.56 201 ALA A O 1
ATOM 1617 N N . CYS A 1 202 ? 10.962 10.202 -1.470 1.00 58.56 202 CYS A N 1
ATOM 1618 C CA . CYS A 1 202 ? 12.286 10.018 -0.855 1.00 58.56 202 CYS A CA 1
ATOM 1619 C C . CYS A 1 202 ? 13.503 10.294 -1.768 1.00 58.56 202 CYS A C 1
ATOM 1621 O O . CYS A 1 202 ? 14.502 9.595 -1.619 1.00 58.56 202 CYS A O 1
ATOM 1623 N N . PHE A 1 203 ? 13.475 11.277 -2.694 1.00 61.59 203 PHE A N 1
ATOM 1624 C CA . PHE A 1 203 ? 14.583 11.448 -3.665 1.00 61.59 203 PHE A CA 1
ATOM 1625 C C . PHE A 1 203 ? 15.256 12.822 -3.751 1.00 61.59 203 PHE A C 1
ATOM 1627 O O . PHE A 1 203 ? 14.561 13.834 -3.870 1.00 61.59 203 PHE A O 1
ATOM 1634 N N . PRO A 1 204 ? 16.610 12.849 -3.798 1.00 58.31 204 PRO A N 1
ATOM 1635 C CA . PRO A 1 204 ? 17.383 14.056 -4.065 1.00 58.31 204 PRO A CA 1
ATOM 1636 C C . PRO A 1 204 ? 17.074 14.669 -5.432 1.00 58.31 204 PRO A C 1
ATOM 1638 O O . PRO A 1 204 ? 16.875 13.966 -6.426 1.00 58.31 204 PRO A O 1
ATOM 1641 N N . ASP A 1 205 ? 17.148 15.996 -5.512 1.00 58.47 205 ASP A N 1
ATOM 1642 C CA . ASP A 1 205 ? 16.872 16.744 -6.741 1.00 58.47 205 ASP A CA 1
ATOM 1643 C C . ASP A 1 205 ? 17.833 16.415 -7.897 1.00 58.47 205 ASP A C 1
ATOM 1645 O O . ASP A 1 205 ? 17.467 16.580 -9.059 1.00 58.47 205 ASP A O 1
ATOM 1649 N N . PHE A 1 206 ? 19.035 15.890 -7.629 1.00 54.84 206 PHE A N 1
ATOM 1650 C CA . PHE A 1 206 ? 19.950 15.489 -8.702 1.00 54.84 206 PHE A CA 1
ATOM 1651 C C . PHE A 1 206 ? 19.441 14.270 -9.485 1.00 54.84 206 PHE A C 1
ATOM 1653 O O . PHE A 1 206 ? 19.704 14.166 -10.682 1.00 54.84 206 PHE A O 1
ATOM 1660 N N . VAL A 1 207 ? 18.657 13.376 -8.870 1.00 52.75 207 VAL A N 1
ATOM 1661 C CA . VAL A 1 207 ? 18.019 12.262 -9.595 1.00 52.75 207 VAL A CA 1
ATOM 1662 C C . VAL A 1 207 ? 17.010 12.816 -10.607 1.00 52.75 207 VAL A C 1
ATOM 1664 O O . VAL A 1 207 ? 16.933 12.324 -11.731 1.00 52.75 207 VAL A O 1
ATOM 1667 N N . LYS A 1 208 ? 16.352 13.934 -10.265 1.00 52.06 208 LYS A N 1
ATOM 1668 C CA . LYS A 1 208 ? 15.490 14.718 -11.168 1.00 52.06 208 LYS A CA 1
ATOM 1669 C C . LYS A 1 208 ? 16.273 15.500 -12.230 1.00 52.06 208 LYS A C 1
ATOM 1671 O O . LYS A 1 208 ? 15.673 16.050 -13.141 1.00 52.06 208 LYS A O 1
ATOM 1676 N N . SER A 1 209 ? 17.599 15.610 -12.112 1.00 42.22 209 SER A N 1
ATOM 1677 C CA . SER A 1 209 ? 18.443 16.327 -13.079 1.00 42.22 209 SER A CA 1
ATOM 1678 C C . SER A 1 209 ? 18.971 15.428 -14.201 1.00 42.22 209 SER A C 1
ATOM 1680 O O . SER A 1 209 ? 19.188 15.919 -15.303 1.00 42.22 209 SER A O 1
ATOM 1682 N N . PHE A 1 210 ? 19.075 14.113 -13.969 1.00 44.66 210 PHE A N 1
ATOM 1683 C CA . PHE A 1 210 ? 19.437 13.125 -14.996 1.00 44.66 210 PHE A CA 1
ATOM 1684 C C . PHE A 1 210 ? 18.314 12.827 -16.001 1.00 44.66 210 PHE A C 1
ATOM 1686 O O . PHE A 1 210 ? 18.567 12.190 -17.019 1.00 44.66 210 PHE A O 1
ATOM 1693 N N . SER A 1 211 ? 17.084 13.290 -15.751 1.00 44.62 211 SER A N 1
ATOM 1694 C CA . SER A 1 211 ? 16.011 13.269 -16.756 1.00 44.62 211 SER A CA 1
ATOM 1695 C C . SER A 1 211 ? 16.195 14.330 -17.850 1.00 44.62 211 SER A C 1
ATOM 1697 O O . SER A 1 211 ? 15.472 14.305 -18.842 1.00 44.62 211 SER A O 1
ATOM 1699 N N . LYS A 1 212 ? 17.179 15.232 -17.709 1.00 45.09 212 LYS A N 1
ATOM 1700 C CA . LYS A 1 212 ? 17.566 16.225 -18.720 1.00 45.09 212 LYS A CA 1
ATOM 1701 C C . LYS A 1 212 ? 18.551 15.610 -19.715 1.00 45.09 212 LYS A C 1
ATOM 1703 O O . LYS A 1 212 ? 19.750 15.873 -19.671 1.00 45.09 212 LYS A O 1
ATOM 1708 N N . ILE A 1 213 ? 18.053 14.712 -20.556 1.00 41.47 213 ILE A N 1
ATOM 1709 C CA . ILE A 1 213 ? 18.765 14.286 -21.764 1.00 41.47 213 ILE A CA 1
ATOM 1710 C C . ILE A 1 213 ? 18.334 15.249 -22.871 1.00 41.47 213 ILE A C 1
ATOM 1712 O O . ILE A 1 213 ? 17.141 15.305 -23.171 1.00 41.47 213 ILE A O 1
ATOM 1716 N N . GLU A 1 214 ? 19.280 15.976 -23.475 1.00 39.03 214 GLU A N 1
ATOM 1717 C CA . GLU A 1 214 ? 18.982 16.952 -24.534 1.00 39.03 214 GLU A CA 1
ATOM 1718 C C . GLU A 1 214 ? 18.241 16.281 -25.709 1.00 39.03 214 GLU A C 1
ATOM 1720 O O . GLU A 1 214 ? 18.663 15.247 -26.232 1.00 39.03 214 GLU A O 1
ATOM 1725 N N . GLY A 1 215 ? 17.062 16.811 -26.062 1.00 45.34 215 GLY A N 1
ATOM 1726 C CA . GLY A 1 215 ? 16.094 16.183 -26.987 1.00 45.34 215 GLY A CA 1
ATOM 1727 C C . GLY A 1 215 ? 14.949 15.401 -26.314 1.00 45.34 215 GLY A C 1
ATOM 1728 O O . GLY A 1 215 ? 13.998 14.995 -26.984 1.00 45.34 215 GLY A O 1
ATOM 1729 N N . PHE A 1 216 ? 15.014 15.239 -24.991 1.00 43.69 216 PHE A N 1
ATOM 1730 C CA . PHE A 1 216 ? 13.953 14.790 -24.080 1.00 43.69 216 PHE A CA 1
ATOM 1731 C C . PHE A 1 216 ? 13.830 15.730 -22.857 1.00 43.69 216 PHE A C 1
ATOM 1733 O O . PHE A 1 216 ? 13.260 15.357 -21.833 1.00 43.69 216 PHE A O 1
ATOM 1740 N N . ASP A 1 217 ? 14.317 16.973 -22.970 1.00 40.31 217 ASP A N 1
ATOM 1741 C CA . ASP A 1 217 ? 14.382 17.981 -21.893 1.00 40.31 217 ASP A CA 1
ATOM 1742 C C . ASP A 1 217 ? 13.029 18.348 -21.265 1.00 40.31 217 ASP A C 1
ATOM 1744 O O . ASP A 1 217 ? 12.980 18.939 -20.186 1.00 40.31 217 ASP A O 1
ATOM 1748 N N . ASN A 1 218 ? 11.928 17.966 -21.916 1.00 41.81 218 ASN A N 1
ATOM 1749 C CA . ASN A 1 218 ? 10.563 18.167 -21.437 1.00 41.81 218 ASN A CA 1
ATOM 1750 C C . ASN A 1 218 ? 9.985 16.971 -20.662 1.00 41.81 218 ASN A C 1
ATOM 1752 O O . ASN A 1 218 ? 8.812 17.011 -20.292 1.00 41.81 218 ASN A O 1
ATOM 1756 N N . ILE A 1 219 ? 10.753 15.913 -20.371 1.00 48.38 219 ILE A N 1
ATOM 1757 C CA . ILE A 1 219 ? 10.295 14.859 -19.452 1.00 48.38 219 ILE A CA 1
ATOM 1758 C C . ILE A 1 219 ? 10.475 15.356 -18.008 1.00 48.38 219 ILE A C 1
ATOM 1760 O O . ILE A 1 219 ? 11.335 14.908 -17.252 1.00 48.38 219 ILE A O 1
ATOM 1764 N N . SER A 1 220 ? 9.616 16.295 -17.608 1.00 46.34 220 SER A N 1
ATOM 1765 C CA . SER A 1 220 ? 9.387 16.680 -16.210 1.00 46.34 220 SER A CA 1
ATOM 1766 C C . SER A 1 220 ? 8.474 15.689 -15.475 1.00 46.34 220 SER A C 1
ATOM 1768 O O . SER A 1 220 ? 7.980 15.988 -14.393 1.00 46.34 220 SER A O 1
ATOM 1770 N N . ILE A 1 221 ? 8.204 14.516 -16.059 1.00 51.78 221 ILE A N 1
ATOM 1771 C CA . ILE A 1 221 ? 7.328 13.493 -15.481 1.00 51.78 221 ILE A CA 1
ATOM 1772 C C . ILE A 1 221 ? 7.994 12.881 -14.251 1.00 51.78 221 ILE A C 1
ATOM 1774 O O . ILE A 1 221 ? 9.130 12.408 -14.319 1.00 51.78 221 ILE A O 1
ATOM 1778 N N . ALA A 1 222 ? 7.244 12.802 -13.152 1.00 56.94 222 ALA A N 1
ATOM 1779 C CA . ALA A 1 222 ? 7.604 11.971 -12.017 1.00 56.94 222 ALA A CA 1
ATOM 1780 C C . ALA A 1 222 ? 7.503 10.493 -12.443 1.00 56.94 222 ALA A C 1
ATOM 1782 O O . ALA A 1 222 ? 6.440 9.867 -12.458 1.00 56.94 222 ALA A O 1
ATOM 1783 N N . LEU A 1 223 ? 8.622 9.911 -12.856 1.00 63.38 223 LEU A N 1
ATOM 1784 C CA . LEU A 1 223 ? 8.746 8.460 -12.914 1.00 63.38 223 LEU A CA 1
ATOM 1785 C C . LEU A 1 223 ? 9.044 7.966 -11.488 1.00 63.38 223 LEU A C 1
ATOM 1787 O O . LEU A 1 223 ? 9.720 8.669 -10.739 1.00 63.38 223 LEU A O 1
ATOM 1791 N N . PRO A 1 224 ? 8.569 6.780 -11.068 1.00 60.53 224 PRO A N 1
ATOM 1792 C CA . PRO A 1 224 ? 9.032 6.136 -9.848 1.00 60.53 224 PRO A CA 1
ATOM 1793 C C . PRO A 1 224 ? 10.507 5.782 -10.050 1.00 60.53 224 PRO A C 1
ATOM 1795 O O . PRO A 1 224 ? 10.851 4.699 -10.534 1.00 60.53 224 PRO A O 1
ATOM 1798 N N . HIS A 1 225 ? 11.374 6.744 -9.730 1.00 60.94 225 HIS A N 1
ATOM 1799 C CA . HIS A 1 225 ? 12.788 6.736 -10.089 1.00 60.94 225 HIS A CA 1
ATOM 1800 C C . HIS A 1 225 ? 13.479 5.457 -9.603 1.00 60.94 225 HIS A C 1
ATOM 1802 O O . HIS A 1 225 ? 14.290 4.906 -10.333 1.00 60.94 225 HIS A O 1
ATOM 1808 N N . MET A 1 226 ? 13.062 4.910 -8.456 1.00 59.41 226 MET A N 1
ATOM 1809 C CA . MET A 1 226 ? 13.588 3.663 -7.881 1.00 59.41 226 MET A CA 1
ATOM 1810 C C . MET A 1 226 ? 13.361 2.399 -8.700 1.00 59.41 226 MET A C 1
ATOM 1812 O O . MET A 1 226 ? 14.114 1.440 -8.551 1.00 59.41 226 MET A O 1
ATOM 1816 N N . LEU A 1 227 ? 12.302 2.363 -9.506 1.00 62.56 227 LEU A N 1
ATOM 1817 C CA . LEU A 1 227 ? 11.911 1.163 -10.245 1.00 62.56 227 LEU A CA 1
ATOM 1818 C C . LEU A 1 227 ? 12.231 1.272 -11.734 1.00 62.56 227 LEU A C 1
ATOM 1820 O O . LEU A 1 227 ? 12.467 0.253 -12.375 1.00 62.56 227 LEU A O 1
ATOM 1824 N N . ILE A 1 228 ? 12.229 2.492 -12.275 1.00 59.62 228 ILE A N 1
ATOM 1825 C CA . ILE A 1 228 ? 12.316 2.735 -13.719 1.00 59.62 228 ILE A CA 1
ATOM 1826 C C . ILE A 1 228 ? 13.686 3.288 -14.132 1.00 59.62 228 ILE A C 1
ATOM 1828 O O . ILE A 1 228 ? 14.178 2.960 -15.209 1.00 59.62 228 ILE A O 1
ATOM 1832 N N . GLN A 1 229 ? 14.337 4.093 -13.287 1.00 60.53 229 GLN A N 1
ATOM 1833 C CA . GLN A 1 229 ? 15.661 4.645 -13.574 1.00 60.53 229 GLN A CA 1
ATOM 1834 C C . GLN A 1 229 ? 16.736 3.798 -12.880 1.00 60.53 229 GLN A C 1
ATOM 1836 O O . GLN A 1 229 ? 16.524 3.344 -11.753 1.00 60.53 229 GLN A O 1
ATOM 1841 N N . PRO A 1 230 ? 17.922 3.589 -13.480 1.00 64.62 230 PRO A N 1
ATOM 1842 C CA . PRO A 1 230 ? 19.012 2.918 -12.789 1.00 64.62 230 PRO A CA 1
ATOM 1843 C C . PRO A 1 230 ? 19.616 3.891 -11.765 1.00 64.62 230 PRO A C 1
ATOM 1845 O O . PRO A 1 230 ? 20.670 4.480 -12.003 1.00 64.62 230 PRO A O 1
ATOM 1848 N N . VAL A 1 231 ? 18.937 4.086 -10.629 1.00 67.19 231 VAL A N 1
ATOM 1849 C CA . VAL A 1 231 ? 19.334 5.007 -9.546 1.00 67.19 231 VAL A CA 1
ATOM 1850 C C . VAL A 1 231 ? 20.766 4.727 -9.115 1.00 67.19 231 VAL A C 1
ATOM 1852 O O . VAL A 1 231 ? 21.584 5.634 -9.070 1.00 67.19 231 VAL A O 1
ATOM 1855 N N . CYS A 1 232 ? 21.106 3.451 -8.937 1.00 69.12 232 CYS A N 1
ATOM 1856 C CA . CYS A 1 232 ? 22.462 3.002 -8.646 1.00 69.12 232 CYS A CA 1
ATOM 1857 C C . CYS A 1 232 ? 23.492 3.477 -9.683 1.00 69.12 232 CYS A C 1
ATOM 1859 O O . CYS A 1 232 ? 24.534 4.010 -9.310 1.00 69.12 232 CYS A O 1
ATOM 1861 N N . ALA A 1 233 ? 23.204 3.320 -10.980 1.00 67.75 233 ALA A N 1
ATOM 1862 C CA . ALA A 1 233 ? 24.114 3.755 -12.038 1.00 67.75 233 ALA A CA 1
ATOM 1863 C C . ALA A 1 233 ? 24.198 5.285 -12.120 1.00 67.75 233 ALA A C 1
ATOM 1865 O O . ALA A 1 233 ? 25.282 5.822 -12.314 1.00 67.75 233 ALA A O 1
ATOM 1866 N N . SER A 1 234 ? 23.076 5.977 -11.910 1.00 68.81 234 SER A N 1
ATOM 1867 C CA . SER A 1 234 ? 22.992 7.442 -11.928 1.00 68.81 234 SER A CA 1
ATOM 1868 C C . SER A 1 234 ? 23.782 8.053 -10.768 1.00 68.81 234 SER A C 1
ATOM 1870 O O . SER A 1 234 ? 24.541 8.995 -10.970 1.00 68.81 234 SER A O 1
ATOM 1872 N N . THR A 1 235 ? 23.685 7.474 -9.567 1.00 71.69 235 THR A N 1
ATOM 1873 C CA . THR A 1 235 ? 24.485 7.875 -8.402 1.00 71.69 235 THR A CA 1
ATOM 1874 C C . THR A 1 235 ? 25.975 7.642 -8.646 1.00 71.69 235 THR A C 1
ATOM 1876 O O . THR A 1 235 ? 26.782 8.524 -8.367 1.00 71.69 235 THR A O 1
ATOM 1879 N N . VAL A 1 236 ? 26.362 6.491 -9.210 1.00 70.75 236 VAL A N 1
ATOM 1880 C CA . VAL A 1 236 ? 27.771 6.233 -9.563 1.00 70.75 236 VAL A CA 1
ATOM 1881 C C . VAL A 1 236 ? 28.269 7.250 -10.583 1.00 70.75 236 VAL A C 1
ATOM 1883 O O . VAL A 1 236 ? 29.325 7.840 -10.369 1.00 70.75 236 VAL A O 1
ATOM 1886 N N . LEU A 1 237 ? 27.500 7.486 -11.648 1.00 70.25 237 LEU A N 1
ATOM 1887 C CA . LEU A 1 237 ? 27.855 8.428 -12.702 1.00 70.25 237 LEU A CA 1
ATOM 1888 C C . LEU A 1 237 ? 28.056 9.834 -12.132 1.00 70.25 237 LEU A C 1
ATOM 1890 O O . LEU A 1 237 ? 29.114 10.426 -12.333 1.00 70.25 237 LEU A O 1
ATOM 1894 N N . GLN A 1 238 ? 27.106 10.316 -11.328 1.00 73.69 238 GLN A N 1
ATOM 1895 C CA . GLN A 1 238 ? 27.201 11.608 -10.654 1.00 73.69 238 GLN A CA 1
ATOM 1896 C C . GLN A 1 238 ? 28.474 11.722 -9.815 1.00 73.69 238 GLN A C 1
ATOM 1898 O O . GLN A 1 238 ? 29.178 12.726 -9.906 1.00 73.69 238 GLN A O 1
ATOM 1903 N N . ILE A 1 239 ? 28.786 10.706 -9.005 1.00 71.56 239 ILE A N 1
ATOM 1904 C CA . ILE A 1 239 ? 29.982 10.699 -8.155 1.00 71.56 239 ILE A CA 1
ATOM 1905 C C . ILE A 1 239 ? 31.254 10.737 -9.013 1.00 71.56 239 ILE A C 1
ATOM 1907 O O . ILE A 1 239 ? 32.223 11.392 -8.637 1.00 71.56 239 ILE A O 1
ATOM 1911 N N . THR A 1 240 ? 31.258 10.074 -10.173 1.00 70.38 240 THR A N 1
ATOM 1912 C CA . THR A 1 240 ? 32.423 10.042 -11.071 1.00 70.38 240 THR A CA 1
ATOM 1913 C C . THR A 1 240 ? 32.593 11.292 -11.934 1.00 70.38 240 THR A C 1
ATOM 1915 O O . THR A 1 240 ? 33.728 11.669 -12.217 1.00 70.38 240 THR A O 1
ATOM 1918 N N . GLU A 1 241 ? 31.504 11.934 -12.358 1.00 69.06 241 GLU A N 1
ATOM 1919 C CA . GLU A 1 241 ? 31.533 13.091 -13.265 1.00 69.06 241 GLU A CA 1
ATOM 1920 C C . GLU A 1 241 ? 31.656 14.429 -12.533 1.00 69.06 241 GLU A C 1
ATOM 1922 O O . GLU A 1 241 ? 32.037 15.437 -13.131 1.00 69.06 241 GLU A O 1
ATOM 1927 N N . SER A 1 242 ? 31.344 14.470 -11.237 1.00 67.06 242 SER A N 1
ATOM 1928 C CA . SER A 1 242 ? 31.374 15.723 -10.492 1.00 67.06 242 SER A CA 1
ATOM 1929 C C . SER A 1 242 ? 32.810 16.241 -10.321 1.00 67.06 242 SER A C 1
ATOM 1931 O O . SER A 1 242 ? 33.729 15.554 -9.868 1.00 67.06 242 SER A O 1
ATOM 1933 N N . SER A 1 243 ? 33.018 17.496 -10.724 1.00 65.12 243 SER A N 1
ATOM 1934 C CA . SER A 1 243 ? 34.294 18.194 -10.588 1.00 65.12 243 SER A CA 1
ATOM 1935 C C . SER A 1 243 ? 34.444 18.728 -9.166 1.00 65.12 243 SER A C 1
ATOM 1937 O O . SER A 1 243 ? 33.615 19.522 -8.722 1.00 65.12 243 SER A O 1
ATOM 1939 N N . HIS A 1 244 ? 35.515 18.348 -8.470 1.00 68.38 244 HIS A N 1
ATOM 1940 C CA . HIS A 1 244 ? 35.735 18.744 -7.078 1.00 68.38 244 HIS A CA 1
ATOM 1941 C C . HIS A 1 244 ? 37.070 19.449 -6.888 1.00 68.38 244 HIS A C 1
ATOM 1943 O O . HIS A 1 244 ? 38.055 19.167 -7.574 1.00 68.38 244 HIS A O 1
ATOM 1949 N N . ALA A 1 245 ? 37.119 20.353 -5.911 1.00 71.00 245 ALA A N 1
ATOM 1950 C CA . ALA A 1 245 ? 38.373 20.964 -5.506 1.00 71.00 245 ALA A CA 1
ATOM 1951 C C . ALA A 1 245 ? 39.289 19.905 -4.864 1.00 71.00 245 ALA A C 1
ATOM 1953 O O . ALA A 1 245 ? 38.824 19.024 -4.148 1.00 71.00 245 ALA A O 1
ATOM 1954 N N . ILE A 1 246 ? 40.610 20.020 -5.036 1.00 69.88 246 ILE A N 1
ATOM 1955 C CA . ILE A 1 246 ? 41.593 19.055 -4.489 1.00 69.88 246 ILE A CA 1
ATOM 1956 C C . ILE A 1 246 ? 41.418 18.854 -2.967 1.00 69.88 246 ILE A C 1
ATOM 1958 O O . ILE A 1 246 ? 41.569 17.749 -2.453 1.00 69.88 246 ILE A O 1
ATOM 1962 N N . LYS A 1 247 ? 41.016 19.909 -2.247 1.00 68.31 247 LYS A N 1
ATOM 1963 C CA . LYS A 1 247 ? 40.709 19.887 -0.804 1.00 68.31 247 LYS A CA 1
ATOM 1964 C C . LYS A 1 247 ? 39.535 18.969 -0.409 1.00 68.31 247 LYS A C 1
ATOM 1966 O O . LYS A 1 247 ? 39.412 18.618 0.759 1.00 68.31 247 LYS A O 1
ATOM 1971 N N . GLU A 1 248 ? 38.677 18.596 -1.357 1.00 68.25 248 GLU A N 1
ATOM 1972 C CA . GLU A 1 248 ? 37.498 17.731 -1.183 1.00 68.25 248 GLU A CA 1
ATOM 1973 C C . GLU A 1 248 ? 37.757 16.290 -1.651 1.00 68.25 248 GLU A C 1
ATOM 1975 O O . GLU A 1 248 ? 36.849 15.460 -1.644 1.00 68.25 248 GLU A O 1
ATOM 1980 N N . PHE A 1 249 ? 39.000 15.953 -2.013 1.00 70.31 249 PHE A N 1
ATOM 1981 C CA . PHE A 1 249 ? 39.380 14.617 -2.486 1.00 70.31 249 PHE A CA 1
ATOM 1982 C C . PHE A 1 249 ? 38.955 13.491 -1.530 1.00 70.31 249 PHE A C 1
ATOM 1984 O O . PHE A 1 249 ? 38.438 12.459 -1.948 1.00 70.31 249 PHE A O 1
ATOM 1991 N N . TRP A 1 250 ? 39.117 13.693 -0.226 1.00 66.31 250 TRP A N 1
ATOM 1992 C CA . TRP A 1 250 ? 38.735 12.709 0.785 1.00 66.31 250 TRP A CA 1
ATOM 1993 C C . TRP A 1 250 ? 37.213 12.508 0.881 1.00 66.31 250 TRP A C 1
ATOM 1995 O O . TRP A 1 250 ? 36.773 11.384 1.125 1.00 66.31 250 TRP A O 1
ATOM 2005 N N . VAL A 1 251 ? 36.414 13.554 0.625 1.00 69.56 251 VAL A N 1
ATOM 2006 C CA . VAL A 1 251 ? 34.946 13.467 0.529 1.00 69.56 251 VAL A CA 1
ATOM 2007 C C . VAL A 1 251 ? 34.557 12.605 -0.666 1.00 69.56 251 VAL A C 1
ATOM 2009 O O . VAL A 1 251 ? 33.684 11.753 -0.546 1.00 69.56 251 VAL A O 1
ATOM 2012 N N . GLN A 1 252 ? 35.266 12.738 -1.789 1.00 71.44 252 GLN A N 1
ATOM 2013 C CA . GLN A 1 252 ? 35.059 11.877 -2.956 1.00 71.44 252 GLN A CA 1
ATOM 2014 C C . GLN A 1 252 ? 35.436 10.428 -2.694 1.00 71.44 252 GLN A C 1
ATOM 2016 O O . GLN A 1 252 ? 34.674 9.516 -3.003 1.00 71.44 252 GLN A O 1
ATOM 2021 N N . CYS A 1 253 ? 36.571 10.196 -2.039 1.00 69.94 253 CYS A N 1
ATOM 2022 C CA . CYS A 1 253 ? 36.945 8.856 -1.606 1.00 69.94 253 CYS A CA 1
ATOM 2023 C C . CYS A 1 253 ? 35.900 8.253 -0.657 1.00 69.94 253 CYS A C 1
ATOM 2025 O O . CYS A 1 253 ? 35.659 7.049 -0.703 1.00 69.94 253 CYS A O 1
ATOM 2027 N N . LEU A 1 254 ? 35.272 9.053 0.211 1.00 70.94 254 LEU A N 1
ATOM 2028 C CA . LEU A 1 254 ? 34.166 8.597 1.052 1.00 70.94 254 LEU A CA 1
ATOM 2029 C C . LEU A 1 254 ? 32.921 8.263 0.214 1.00 70.94 254 LEU A C 1
ATOM 2031 O O . LEU A 1 254 ? 32.418 7.149 0.337 1.00 70.94 254 LEU A O 1
ATOM 2035 N N . LYS A 1 255 ? 32.486 9.162 -0.681 1.00 73.88 255 LYS A N 1
ATOM 2036 C CA . LYS A 1 255 ? 31.356 8.948 -1.606 1.00 73.88 255 LYS A CA 1
ATOM 2037 C C . LYS A 1 255 ? 31.492 7.653 -2.393 1.00 73.88 255 LYS A C 1
ATOM 2039 O O . LYS A 1 255 ? 30.586 6.820 -2.377 1.00 73.88 255 LYS A O 1
ATOM 2044 N N . CYS A 1 256 ? 32.645 7.462 -3.033 1.00 71.31 256 CYS A N 1
ATOM 2045 C CA . CYS A 1 256 ? 32.952 6.262 -3.800 1.00 71.31 256 CYS A CA 1
ATOM 2046 C C . CYS A 1 256 ? 32.909 5.013 -2.918 1.00 71.31 256 CYS A C 1
ATOM 2048 O O . CYS A 1 256 ? 32.269 4.036 -3.292 1.00 71.31 256 CYS A O 1
ATOM 2050 N N . ARG A 1 257 ? 33.550 5.032 -1.740 1.00 70.19 257 ARG A N 1
ATOM 2051 C CA . ARG A 1 257 ? 33.608 3.863 -0.844 1.00 70.19 257 ARG A CA 1
ATOM 2052 C C . ARG A 1 257 ? 32.240 3.476 -0.291 1.00 70.19 257 ARG A C 1
ATOM 2054 O O . ARG A 1 257 ? 31.894 2.301 -0.345 1.00 70.19 257 ARG A O 1
ATOM 2061 N N . VAL A 1 258 ? 31.465 4.441 0.205 1.00 68.88 258 VAL A N 1
ATOM 2062 C CA . VAL A 1 258 ? 30.121 4.191 0.749 1.00 68.88 258 VAL A CA 1
ATOM 2063 C C . VAL A 1 258 ? 29.190 3.702 -0.356 1.00 68.88 258 VAL A C 1
ATOM 2065 O O . VAL A 1 258 ? 28.512 2.697 -0.174 1.00 68.88 258 VAL A O 1
ATOM 2068 N N . SER A 1 259 ? 29.228 4.326 -1.536 1.00 69.12 259 SER A N 1
ATOM 2069 C CA . SER A 1 259 ? 28.409 3.893 -2.673 1.00 69.12 259 SER A CA 1
ATOM 2070 C C . SER A 1 259 ? 28.802 2.502 -3.167 1.00 69.12 259 SER A C 1
ATOM 2072 O O . SER A 1 259 ? 27.928 1.678 -3.395 1.00 69.12 259 SER A O 1
ATOM 2074 N N . LEU A 1 260 ? 30.099 2.188 -3.266 1.00 68.19 260 LEU A N 1
ATOM 2075 C CA . LEU A 1 260 ? 30.583 0.846 -3.617 1.00 68.19 260 LEU A CA 1
ATOM 2076 C C . LEU A 1 260 ? 30.190 -0.204 -2.575 1.00 68.19 260 LEU A C 1
ATOM 2078 O O . LEU A 1 260 ? 29.786 -1.300 -2.949 1.00 68.19 260 LEU A O 1
ATOM 2082 N N . SER A 1 261 ? 30.293 0.126 -1.286 1.00 67.38 261 SER A N 1
ATOM 2083 C CA . SER A 1 261 ? 29.848 -0.738 -0.189 1.00 67.38 261 SER A CA 1
ATOM 2084 C C . SER A 1 261 ? 28.347 -1.007 -0.287 1.00 67.38 261 SER A C 1
ATOM 2086 O O . SER A 1 261 ? 27.922 -2.160 -0.260 1.00 67.38 261 SER A O 1
ATOM 2088 N N . ASN A 1 262 ? 27.548 0.043 -0.500 1.00 66.06 262 ASN A N 1
ATOM 2089 C CA . ASN A 1 262 ? 26.112 -0.083 -0.706 1.00 66.06 262 ASN A CA 1
ATOM 2090 C C . ASN A 1 262 ? 25.832 -0.974 -1.916 1.00 66.06 262 ASN A C 1
ATOM 2092 O O . ASN A 1 262 ? 25.157 -1.976 -1.746 1.00 66.06 262 ASN A O 1
ATOM 2096 N N . LEU A 1 263 ? 26.429 -0.712 -3.082 1.00 66.44 263 LEU A N 1
ATOM 2097 C CA . LEU A 1 263 ? 26.268 -1.530 -4.294 1.00 66.44 263 LEU A CA 1
ATOM 2098 C C . LEU A 1 263 ? 26.699 -2.987 -4.115 1.00 66.44 263 LEU A C 1
ATOM 2100 O O . LEU A 1 263 ? 26.108 -3.877 -4.719 1.00 66.44 263 LEU A O 1
ATOM 2104 N N . TRP A 1 264 ? 27.727 -3.243 -3.306 1.00 63.12 264 TRP A N 1
ATOM 2105 C CA . TRP A 1 264 ? 28.152 -4.600 -2.980 1.00 63.12 264 TRP A CA 1
ATOM 2106 C C . TRP A 1 264 ? 27.100 -5.335 -2.147 1.00 63.12 264 TRP A C 1
ATOM 2108 O O . TRP A 1 264 ? 26.818 -6.506 -2.407 1.00 63.12 264 TRP A O 1
ATOM 2118 N N . ASN A 1 265 ? 26.520 -4.630 -1.174 1.00 54.41 265 ASN A N 1
ATOM 2119 C CA . ASN A 1 265 ? 25.465 -5.129 -0.298 1.00 54.41 265 ASN A CA 1
ATOM 2120 C C . ASN A 1 265 ? 24.086 -5.163 -0.987 1.00 54.41 265 ASN A C 1
ATOM 2122 O O . ASN A 1 265 ? 23.209 -5.904 -0.551 1.00 54.41 265 ASN A O 1
ATOM 2126 N N . CYS A 1 266 ? 23.896 -4.400 -2.069 1.00 54.81 266 CYS A N 1
ATOM 2127 C CA . CYS A 1 266 ? 22.709 -4.437 -2.918 1.00 54.81 266 CYS A CA 1
ATOM 2128 C C . CYS A 1 266 ? 22.683 -5.759 -3.705 1.00 54.81 266 CYS A C 1
ATOM 2130 O O . CYS A 1 266 ? 23.544 -6.020 -4.550 1.00 54.81 266 CYS A O 1
ATOM 2132 N N . SER A 1 267 ? 21.663 -6.588 -3.497 1.00 52.41 267 SER A N 1
ATOM 2133 C CA . SER A 1 267 ? 21.298 -7.629 -4.462 1.00 52.41 267 SER A CA 1
ATOM 2134 C C . SER A 1 267 ? 20.764 -6.966 -5.741 1.00 52.41 267 SER A C 1
ATOM 2136 O O . SER A 1 267 ? 20.131 -5.919 -5.671 1.00 52.41 267 SER A O 1
ATOM 2138 N N . HIS A 1 268 ? 21.035 -7.530 -6.927 1.00 53.22 268 HIS A N 1
ATOM 2139 C CA . HIS A 1 268 ? 20.487 -7.001 -8.187 1.00 53.22 268 HIS A CA 1
ATOM 2140 C C . HIS A 1 268 ? 18.996 -7.359 -8.290 1.00 53.22 268 HIS A C 1
ATOM 2142 O O . HIS A 1 268 ? 18.684 -8.520 -8.572 1.00 53.22 268 HIS A O 1
ATOM 2148 N N . PRO A 1 269 ? 18.059 -6.413 -8.100 1.00 50.94 269 PRO A N 1
ATOM 2149 C CA . PRO A 1 269 ? 16.653 -6.754 -7.916 1.00 50.94 269 PRO A CA 1
ATOM 2150 C C . PRO A 1 269 ? 15.838 -6.722 -9.217 1.00 50.94 269 PRO A C 1
ATOM 2152 O O . PRO A 1 269 ? 14.719 -7.232 -9.261 1.00 50.94 269 PRO A O 1
ATOM 2155 N N . GLY A 1 270 ? 16.404 -6.180 -10.304 1.00 54.66 270 GLY A N 1
ATOM 2156 C CA . GLY A 1 270 ? 15.709 -6.002 -11.584 1.00 54.66 270 GLY A CA 1
ATOM 2157 C C . GLY A 1 270 ? 15.145 -7.299 -12.176 1.00 54.66 270 GLY A C 1
ATOM 2158 O O . GLY A 1 270 ? 14.071 -7.282 -12.766 1.00 54.66 270 GLY A O 1
ATOM 2159 N N . ALA A 1 271 ? 15.798 -8.443 -11.936 1.00 58.25 271 ALA A N 1
ATOM 2160 C CA . ALA A 1 271 ? 15.327 -9.747 -12.410 1.00 58.25 271 ALA A CA 1
ATOM 2161 C C . ALA A 1 271 ? 14.014 -10.209 -11.741 1.00 58.25 271 ALA A C 1
ATOM 2163 O O . ALA A 1 271 ? 13.253 -10.976 -12.330 1.00 58.25 271 ALA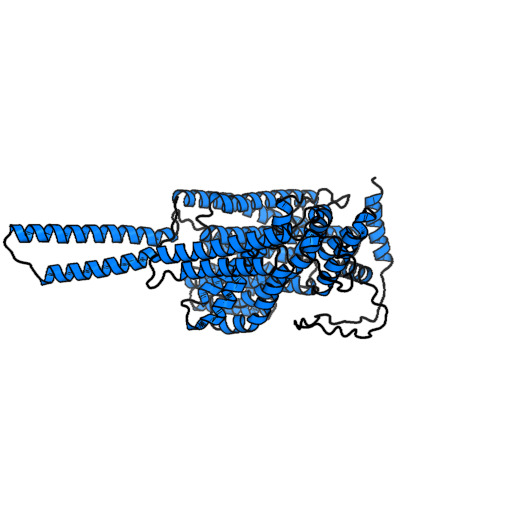 A O 1
ATOM 2164 N N . TYR A 1 272 ? 13.726 -9.744 -10.520 1.00 67.75 272 TYR A N 1
ATOM 2165 C CA . TYR A 1 272 ? 12.538 -10.140 -9.757 1.00 67.75 272 TYR A CA 1
ATOM 2166 C C . TYR A 1 272 ? 11.375 -9.150 -9.891 1.00 67.75 272 TYR A C 1
ATOM 2168 O O . TYR A 1 272 ? 10.244 -9.496 -9.543 1.00 67.75 272 TYR A O 1
ATOM 2176 N N . LEU A 1 273 ? 11.619 -7.952 -10.436 1.00 77.75 273 LEU A N 1
ATOM 2177 C CA . LEU A 1 273 ? 10.620 -6.890 -10.548 1.00 77.75 273 LEU A CA 1
ATOM 2178 C C . LEU A 1 273 ? 9.403 -7.297 -11.408 1.00 77.75 273 LEU A C 1
ATOM 2180 O O . LEU A 1 273 ? 8.289 -7.199 -10.894 1.00 77.75 273 LEU A O 1
ATOM 2184 N N . PRO A 1 274 ? 9.539 -7.837 -12.638 1.00 81.12 274 PRO A N 1
ATOM 2185 C CA . PRO A 1 274 ? 8.374 -8.253 -13.431 1.00 81.12 274 PRO A CA 1
ATOM 2186 C C . PRO A 1 274 ? 7.506 -9.298 -12.720 1.00 81.12 274 PRO A C 1
ATOM 2188 O O . PRO A 1 274 ? 6.276 -9.210 -12.704 1.00 81.12 274 PRO A O 1
ATOM 2191 N N . LYS A 1 275 ? 8.154 -10.268 -12.062 1.00 83.44 275 LYS A N 1
ATOM 2192 C CA . LYS A 1 275 ? 7.472 -11.310 -11.288 1.00 83.44 275 LYS A CA 1
ATOM 2193 C C . LYS A 1 275 ? 6.733 -10.719 -10.087 1.00 83.44 275 LYS A C 1
ATOM 2195 O O . LYS A 1 275 ? 5.598 -11.126 -9.829 1.00 83.44 275 LYS A O 1
ATOM 2200 N N . PHE A 1 276 ? 7.355 -9.776 -9.376 1.00 86.38 276 PHE A N 1
ATOM 2201 C CA . PHE A 1 276 ? 6.731 -9.055 -8.270 1.00 86.38 276 PHE A CA 1
ATOM 2202 C C . PHE A 1 276 ? 5.490 -8.304 -8.739 1.00 86.38 276 PHE A C 1
ATOM 2204 O O . PHE A 1 276 ? 4.414 -8.537 -8.198 1.00 86.38 276 PHE A O 1
ATOM 2211 N N . LEU A 1 277 ? 5.624 -7.465 -9.770 1.00 88.75 277 LEU A N 1
ATOM 2212 C CA . LEU A 1 277 ? 4.537 -6.621 -10.264 1.00 88.75 277 LEU A CA 1
ATOM 2213 C C . LEU A 1 277 ? 3.320 -7.453 -10.662 1.00 88.75 277 LEU A C 1
ATOM 2215 O O . LEU A 1 277 ? 2.206 -7.129 -10.260 1.00 88.75 277 LEU A O 1
ATOM 2219 N N . LEU A 1 278 ? 3.536 -8.555 -11.386 1.00 89.00 278 LEU A N 1
ATOM 2220 C CA . LEU A 1 278 ? 2.457 -9.452 -11.788 1.00 89.00 278 LEU A CA 1
ATOM 2221 C C . LEU A 1 278 ? 1.821 -10.179 -10.597 1.00 89.00 278 LEU A C 1
ATOM 2223 O O . LEU A 1 278 ? 0.597 -10.227 -10.483 1.00 89.00 278 LEU A O 1
ATOM 2227 N N . SER A 1 279 ? 2.638 -10.747 -9.707 1.00 88.62 279 SER A N 1
ATOM 2228 C CA . SER A 1 279 ? 2.142 -11.529 -8.564 1.00 88.62 279 SER A CA 1
ATOM 2229 C C . SER A 1 279 ? 1.395 -10.648 -7.562 1.00 88.62 279 SER A C 1
ATOM 2231 O O . SER A 1 279 ? 0.311 -11.015 -7.113 1.00 88.62 279 SER A O 1
ATOM 2233 N N . ALA A 1 280 ? 1.933 -9.465 -7.261 1.00 90.06 280 ALA A N 1
ATOM 2234 C CA . ALA A 1 280 ? 1.300 -8.487 -6.389 1.00 90.06 280 ALA A CA 1
ATOM 2235 C C . ALA A 1 280 ? -0.010 -7.963 -6.989 1.00 90.06 280 ALA A C 1
ATOM 2237 O O . ALA A 1 280 ? -1.029 -7.981 -6.303 1.00 90.06 280 ALA A O 1
ATOM 2238 N N . ALA A 1 281 ? -0.030 -7.586 -8.272 1.00 91.81 281 ALA A N 1
ATOM 2239 C CA . ALA A 1 281 ? -1.249 -7.114 -8.927 1.00 91.81 281 ALA A CA 1
ATOM 2240 C C . ALA A 1 281 ? -2.356 -8.185 -8.926 1.00 91.81 281 ALA A C 1
ATOM 2242 O O . ALA A 1 281 ? -3.504 -7.895 -8.583 1.00 91.81 281 ALA A O 1
ATOM 2243 N N . ARG A 1 282 ? -2.012 -9.451 -9.219 1.00 91.12 282 ARG A N 1
ATOM 2244 C CA . ARG A 1 282 ? -2.946 -10.587 -9.115 1.00 91.12 282 ARG A CA 1
ATOM 2245 C C . ARG A 1 282 ? -3.471 -10.759 -7.694 1.00 91.12 282 ARG A C 1
ATOM 2247 O O . ARG A 1 282 ? -4.684 -10.858 -7.513 1.00 91.12 282 ARG A O 1
ATOM 2254 N N . ALA A 1 283 ? -2.587 -10.754 -6.699 1.00 89.62 283 ALA A N 1
ATOM 2255 C CA . ALA A 1 283 ? -2.964 -10.900 -5.298 1.00 89.62 283 ALA A CA 1
ATOM 2256 C C . ALA A 1 283 ? -3.894 -9.767 -4.834 1.00 89.62 283 ALA A C 1
ATOM 2258 O O . ALA A 1 283 ? -4.953 -10.038 -4.270 1.00 89.62 283 ALA A O 1
ATOM 2259 N N . LEU A 1 284 ? -3.556 -8.508 -5.124 1.00 91.00 284 LEU A N 1
ATOM 2260 C CA . LEU A 1 284 ? -4.366 -7.342 -4.761 1.00 91.00 284 LEU A CA 1
ATOM 2261 C C . LEU A 1 284 ? -5.740 -7.372 -5.439 1.00 91.00 284 LEU A C 1
ATOM 2263 O O . LEU A 1 284 ? -6.758 -7.156 -4.776 1.00 91.00 284 LEU A O 1
ATOM 2267 N N . PHE A 1 285 ? -5.791 -7.699 -6.733 1.00 93.00 285 PHE A N 1
ATOM 2268 C CA . PHE A 1 285 ? -7.048 -7.846 -7.462 1.00 93.00 285 PHE A CA 1
ATOM 2269 C C . PHE A 1 285 ? -7.924 -8.959 -6.872 1.00 93.00 285 PHE A C 1
ATOM 2271 O O . PHE A 1 285 ? -9.104 -8.740 -6.587 1.00 93.00 285 PHE A O 1
ATOM 2278 N N . GLN A 1 286 ? -7.351 -10.136 -6.608 1.00 91.38 286 GLN A N 1
ATOM 2279 C CA . GLN A 1 286 ? -8.071 -11.233 -5.963 1.00 91.38 286 GLN A CA 1
ATOM 2280 C C . GLN A 1 286 ? -8.575 -10.838 -4.569 1.00 91.38 286 GLN A C 1
ATOM 2282 O O . GLN A 1 286 ? -9.732 -11.100 -4.239 1.00 91.38 286 GLN A O 1
ATOM 2287 N N . GLN A 1 287 ? -7.755 -10.156 -3.763 1.00 89.31 287 GLN A N 1
ATOM 2288 C CA . GLN A 1 287 ? -8.142 -9.673 -2.437 1.00 89.31 287 GLN A CA 1
ATOM 2289 C C . GLN A 1 287 ? -9.308 -8.674 -2.497 1.00 89.31 287 GLN A C 1
ATOM 2291 O O . GLN A 1 287 ? -10.206 -8.756 -1.656 1.00 89.31 287 GLN A O 1
ATOM 2296 N N . ILE A 1 288 ? -9.361 -7.791 -3.505 1.00 91.50 288 ILE A N 1
ATOM 2297 C CA . ILE A 1 288 ? -10.510 -6.896 -3.731 1.00 91.50 288 ILE A CA 1
ATOM 2298 C C . ILE A 1 288 ? -11.796 -7.713 -3.934 1.00 91.50 288 ILE A C 1
ATOM 2300 O O . ILE A 1 288 ? -12.828 -7.406 -3.328 1.00 91.50 288 ILE A O 1
ATOM 2304 N N . ILE A 1 289 ? -11.749 -8.783 -4.732 1.00 91.56 289 ILE A N 1
ATOM 2305 C CA . ILE A 1 289 ? -12.911 -9.659 -4.950 1.00 91.56 289 ILE A CA 1
ATOM 2306 C C . ILE A 1 289 ? -13.255 -10.453 -3.679 1.00 91.56 289 ILE A C 1
ATOM 2308 O O . ILE A 1 289 ? -14.425 -10.531 -3.295 1.00 91.56 289 ILE A O 1
ATOM 2312 N N . TYR A 1 290 ? -12.257 -10.991 -2.972 1.00 90.12 290 TYR A N 1
ATOM 2313 C CA . TYR A 1 290 ? -12.456 -11.764 -1.740 1.00 90.12 290 TYR A CA 1
ATOM 2314 C C . TYR A 1 290 ? -13.031 -10.927 -0.593 1.00 90.12 290 TYR A C 1
ATOM 2316 O O . TYR A 1 290 ? -13.864 -11.424 0.170 1.00 90.12 290 TYR A O 1
ATOM 2324 N N . ALA A 1 291 ? -12.691 -9.638 -0.505 1.00 88.62 291 ALA A N 1
ATOM 2325 C CA . ALA A 1 291 ? -13.296 -8.715 0.456 1.00 88.62 291 ALA A CA 1
ATOM 2326 C C . ALA A 1 291 ? -14.830 -8.639 0.308 1.00 88.62 291 ALA A C 1
ATOM 2328 O O . ALA A 1 291 ? -15.553 -8.438 1.288 1.00 88.62 291 ALA A O 1
ATOM 2329 N N . HIS A 1 292 ? -15.348 -8.898 -0.896 1.00 90.19 292 HIS A N 1
ATOM 2330 C CA . HIS A 1 292 ? -16.774 -8.903 -1.205 1.00 90.19 292 HIS A CA 1
ATOM 2331 C C . HIS A 1 292 ? -17.443 -10.274 -1.035 1.00 90.19 292 HIS A C 1
ATOM 2333 O O . HIS A 1 292 ? -18.583 -10.431 -1.469 1.00 90.19 292 HIS A O 1
ATOM 2339 N N . ARG A 1 293 ? -16.815 -11.244 -0.348 1.00 89.81 293 ARG A N 1
ATOM 2340 C CA . ARG A 1 293 ? -17.357 -12.598 -0.089 1.00 89.81 293 ARG A CA 1
ATOM 2341 C C . ARG A 1 293 ? -18.840 -12.620 0.291 1.00 89.81 293 ARG A C 1
ATOM 2343 O O . ARG A 1 293 ? -19.587 -13.455 -0.201 1.00 89.81 293 ARG A O 1
ATOM 2350 N N . LYS A 1 294 ? -19.278 -11.705 1.165 1.00 89.88 294 LYS A N 1
ATOM 2351 C CA . LYS A 1 294 ? -20.673 -11.629 1.652 1.00 89.88 294 LYS A CA 1
ATOM 2352 C C . LYS A 1 294 ? -21.692 -11.247 0.571 1.00 89.88 294 LYS A C 1
ATOM 2354 O O . LYS A 1 294 ? -22.891 -11.364 0.803 1.00 89.88 294 LYS A O 1
ATOM 2359 N N . SER A 1 295 ? -21.224 -10.767 -0.575 1.00 90.75 295 SER A N 1
ATOM 2360 C CA . SER A 1 295 ? -22.049 -10.320 -1.697 1.00 90.75 295 SER A CA 1
ATOM 2361 C C . SER A 1 295 ? -22.343 -11.436 -2.700 1.00 90.75 295 SER A C 1
ATOM 2363 O O . SER A 1 295 ? -23.098 -11.199 -3.638 1.00 90.75 295 SER A O 1
ATOM 2365 N N . PHE A 1 296 ? -21.765 -12.625 -2.520 1.00 91.81 296 PHE A N 1
ATOM 2366 C CA . PHE A 1 296 ? -21.922 -13.774 -3.408 1.00 91.81 296 PHE A CA 1
ATOM 2367 C C . PHE A 1 296 ? -22.634 -14.925 -2.700 1.00 91.81 296 PHE A C 1
ATOM 2369 O O . PHE A 1 296 ? -22.555 -15.060 -1.475 1.00 91.81 296 PHE A O 1
ATOM 2376 N N . ASP A 1 297 ? -23.288 -15.783 -3.479 1.00 92.56 297 ASP A N 1
ATOM 2377 C CA . ASP A 1 297 ? -23.741 -17.078 -2.978 1.00 92.56 297 ASP A CA 1
ATOM 2378 C C . ASP A 1 297 ? -22.531 -17.999 -2.739 1.00 92.56 297 ASP A C 1
ATOM 2380 O O . ASP A 1 297 ? -21.493 -17.865 -3.393 1.00 92.56 297 ASP A O 1
ATOM 2384 N N . ALA A 1 298 ? -22.643 -18.933 -1.788 1.00 90.00 298 ALA A N 1
ATOM 2385 C CA . ALA A 1 298 ? -21.507 -19.751 -1.349 1.00 90.00 298 ALA A CA 1
ATOM 2386 C C . ALA A 1 298 ? -20.864 -20.543 -2.504 1.00 90.00 298 ALA A C 1
ATOM 2388 O O . ALA A 1 298 ? -19.641 -20.523 -2.645 1.00 90.00 298 ALA A O 1
ATOM 2389 N N . ASP A 1 299 ? -21.680 -21.159 -3.362 1.00 91.56 299 ASP A N 1
ATOM 2390 C CA . ASP A 1 299 ? -21.207 -21.956 -4.501 1.00 91.56 299 ASP A CA 1
ATOM 2391 C C . ASP A 1 299 ? -20.539 -21.084 -5.572 1.00 91.56 299 ASP A C 1
ATOM 2393 O O . ASP A 1 299 ? -19.479 -21.429 -6.095 1.00 91.56 299 ASP A O 1
ATOM 2397 N N . GLN A 1 300 ? -21.109 -19.904 -5.844 1.00 90.44 300 GLN A N 1
ATOM 2398 C CA . GLN A 1 300 ? -20.537 -18.931 -6.779 1.00 90.44 300 GLN A CA 1
ATOM 2399 C C . GLN A 1 300 ? -19.180 -18.427 -6.283 1.00 90.44 300 GLN A C 1
ATOM 2401 O O . GLN A 1 300 ? -18.227 -18.346 -7.054 1.00 90.44 300 GLN A O 1
ATOM 2406 N N . TYR A 1 301 ? -19.060 -18.142 -4.984 1.00 90.69 301 TYR A N 1
ATOM 2407 C CA . TYR A 1 301 ? -17.801 -17.704 -4.386 1.00 90.69 301 TYR A CA 1
ATOM 2408 C C . TYR A 1 301 ? -16.708 -18.778 -4.475 1.00 90.69 301 TYR A C 1
ATOM 2410 O O . TYR A 1 301 ? -15.553 -18.474 -4.783 1.00 90.69 301 TYR A O 1
ATOM 2418 N N . VAL A 1 302 ? -17.066 -20.043 -4.238 1.00 90.62 302 VAL A N 1
ATOM 2419 C CA . VAL A 1 302 ? -16.142 -21.176 -4.394 1.00 90.62 302 VAL A CA 1
ATOM 2420 C C . VAL A 1 302 ? -15.708 -21.325 -5.854 1.00 90.62 302 VAL A C 1
ATOM 2422 O O . VAL A 1 302 ? -14.517 -21.508 -6.109 1.00 90.62 302 VAL A O 1
ATOM 2425 N N . ALA A 1 303 ? -16.631 -21.171 -6.808 1.00 91.75 303 ALA A N 1
ATOM 2426 C CA . ALA A 1 303 ? -16.313 -21.194 -8.232 1.00 91.75 303 ALA A CA 1
ATOM 2427 C C . ALA A 1 303 ? -15.355 -20.057 -8.631 1.00 91.75 303 ALA A C 1
ATOM 2429 O O . ALA A 1 303 ? -14.387 -20.308 -9.346 1.00 91.75 303 ALA A O 1
ATOM 2430 N N . ILE A 1 304 ? -15.558 -18.831 -8.132 1.00 90.56 304 ILE A N 1
ATOM 2431 C CA . ILE A 1 304 ? -14.641 -17.700 -8.371 1.00 90.56 304 ILE A CA 1
ATOM 2432 C C . ILE A 1 304 ? -13.225 -18.048 -7.892 1.00 90.56 304 ILE A C 1
ATOM 2434 O O . ILE A 1 304 ? -12.266 -17.914 -8.650 1.00 90.56 304 ILE A O 1
ATOM 2438 N N . LYS A 1 305 ? -13.091 -18.558 -6.661 1.00 89.38 305 LYS A N 1
ATOM 2439 C CA . LYS A 1 305 ? -11.791 -18.970 -6.109 1.00 89.38 305 LYS A CA 1
ATOM 2440 C C . LYS A 1 305 ? -11.116 -20.055 -6.936 1.00 89.38 305 LYS A C 1
ATOM 2442 O O . LYS A 1 305 ? -9.926 -19.957 -7.216 1.00 89.38 305 LYS A O 1
ATOM 2447 N N . TYR A 1 306 ? -11.875 -21.075 -7.329 1.00 89.25 306 TYR A N 1
ATOM 2448 C CA . TYR A 1 306 ? -11.360 -22.165 -8.149 1.00 89.25 306 TYR A CA 1
ATOM 2449 C C . TYR A 1 306 ? -10.807 -21.656 -9.487 1.00 89.25 306 TYR A C 1
ATOM 2451 O O . TYR A 1 306 ? -9.713 -22.051 -9.884 1.00 89.25 306 TYR A O 1
ATOM 2459 N N . ASN A 1 307 ? -11.520 -20.737 -10.146 1.00 89.25 307 ASN A N 1
ATOM 2460 C CA . ASN A 1 307 ? -11.067 -20.153 -11.407 1.00 89.25 307 ASN A CA 1
ATOM 2461 C C . ASN A 1 307 ? -9.788 -19.322 -11.234 1.00 89.25 307 ASN A C 1
ATOM 2463 O O . ASN A 1 307 ? -8.857 -19.508 -12.011 1.00 89.25 307 ASN A O 1
ATOM 2467 N N . PHE A 1 308 ? -9.680 -18.491 -10.189 1.00 88.38 308 PHE A N 1
ATOM 2468 C CA . PHE A 1 308 ? -8.434 -17.759 -9.920 1.00 88.38 308 PHE A CA 1
ATOM 2469 C C . PHE A 1 308 ? -7.245 -18.694 -9.677 1.00 88.38 308 PHE A C 1
ATOM 2471 O O . PHE A 1 308 ? -6.195 -18.520 -10.289 1.00 88.38 308 PHE A O 1
ATOM 2478 N N . SER A 1 309 ? -7.424 -19.746 -8.871 1.00 85.31 309 SER A N 1
ATOM 2479 C CA . SER A 1 309 ? -6.379 -20.760 -8.673 1.00 85.31 309 SER A CA 1
ATOM 2480 C C . SER A 1 309 ? -6.038 -21.531 -9.955 1.00 85.31 309 SER A C 1
ATOM 2482 O O . SER A 1 309 ? -4.913 -22.005 -10.106 1.00 85.31 309 SER A O 1
ATOM 2484 N N . SER A 1 310 ? -6.992 -21.680 -10.878 1.00 85.38 310 SER A N 1
ATOM 2485 C CA . SER A 1 310 ? -6.745 -22.280 -12.191 1.00 85.38 310 SER A CA 1
ATOM 2486 C C . SER A 1 310 ? -5.919 -21.356 -13.086 1.00 85.38 310 SER A C 1
ATOM 2488 O O . SER A 1 310 ? -4.998 -21.837 -13.740 1.00 85.38 310 SER A O 1
ATOM 2490 N N . PHE A 1 311 ? -6.193 -20.047 -13.088 1.00 83.94 311 PHE A N 1
ATOM 2491 C CA . PHE A 1 311 ? -5.452 -19.065 -13.895 1.00 83.94 311 PHE A CA 1
ATOM 2492 C C . PHE A 1 311 ? -3.989 -18.914 -13.481 1.00 83.94 311 PHE A C 1
ATOM 2494 O O . PHE A 1 311 ? -3.140 -18.565 -14.293 1.00 83.94 311 PHE A O 1
ATOM 2501 N N . GLU A 1 312 ? -3.669 -19.178 -12.217 1.00 76.75 312 GLU A N 1
ATOM 2502 C CA . GLU A 1 312 ? -2.279 -19.185 -11.756 1.00 76.75 312 GLU A CA 1
ATOM 2503 C C . GLU A 1 312 ? -1.491 -20.397 -12.269 1.00 76.75 312 GLU A C 1
ATOM 2505 O O . GLU A 1 312 ? -0.267 -20.338 -12.364 1.00 76.75 312 GLU A O 1
ATOM 2510 N N . ARG A 1 313 ? -2.180 -21.499 -12.596 1.00 76.00 313 ARG A N 1
ATOM 2511 C CA . ARG A 1 313 ? -1.562 -22.761 -13.036 1.00 76.00 313 ARG A CA 1
ATOM 2512 C C . ARG A 1 313 ? -1.578 -22.939 -14.551 1.00 76.00 313 ARG A C 1
ATOM 2514 O O . ARG A 1 313 ? -0.653 -23.534 -15.092 1.00 76.00 313 ARG A O 1
ATOM 2521 N N . ASN A 1 314 ? -2.622 -22.447 -15.211 1.00 75.38 314 ASN A N 1
ATOM 2522 C CA . ASN A 1 314 ? -2.879 -22.608 -16.638 1.00 75.38 314 ASN A CA 1
ATOM 2523 C C . ASN A 1 314 ? -3.112 -21.236 -17.283 1.00 75.38 314 ASN A C 1
ATOM 2525 O O . ASN A 1 314 ? -3.668 -20.349 -16.639 1.00 75.38 314 ASN A O 1
ATOM 2529 N N . MET A 1 315 ? -2.765 -21.075 -18.566 1.00 70.50 315 MET A N 1
ATOM 2530 C CA . MET A 1 315 ? -3.144 -19.864 -19.305 1.00 70.50 315 MET A CA 1
ATOM 2531 C C . MET A 1 315 ? -4.668 -19.706 -19.330 1.00 70.50 315 MET A C 1
ATOM 2533 O O . MET A 1 315 ? -5.395 -20.667 -19.600 1.00 70.50 315 MET A O 1
ATOM 2537 N N . ALA A 1 316 ? -5.150 -18.497 -19.041 1.00 78.88 316 ALA A N 1
ATOM 2538 C CA . ALA A 1 316 ? -6.573 -18.195 -19.097 1.00 78.88 316 ALA A CA 1
ATOM 2539 C C . ALA A 1 316 ? -7.053 -18.116 -20.554 1.00 78.88 316 ALA A C 1
ATOM 2541 O O . ALA A 1 316 ? -6.344 -17.638 -21.435 1.00 78.88 316 ALA A O 1
ATOM 2542 N N . THR A 1 317 ? -8.283 -18.563 -20.802 1.00 84.31 317 THR A N 1
ATOM 2543 C CA . THR A 1 317 ? -8.975 -18.408 -22.092 1.00 84.31 317 THR A CA 1
ATOM 2544 C C . THR A 1 317 ? -10.039 -17.313 -22.001 1.00 84.31 317 THR A C 1
ATOM 2546 O O . THR A 1 317 ? -10.565 -17.050 -20.917 1.00 84.31 317 THR A O 1
ATOM 2549 N N . GLU A 1 318 ? -10.426 -16.703 -23.124 1.00 86.31 318 GLU A N 1
ATOM 2550 C CA . GLU A 1 318 ? -11.528 -15.718 -23.158 1.00 86.31 318 GLU A CA 1
ATOM 2551 C C . GLU A 1 318 ? -12.842 -16.286 -22.588 1.00 86.31 318 GLU A C 1
ATOM 2553 O O . GLU A 1 318 ? -13.559 -15.598 -21.862 1.00 86.31 318 GLU A O 1
ATOM 2558 N N . GLU A 1 319 ? -13.126 -17.573 -22.813 1.00 86.12 319 GLU A N 1
ATOM 2559 C CA . GLU A 1 319 ? -14.286 -18.257 -22.223 1.00 86.12 319 GLU A CA 1
ATOM 2560 C C . GLU A 1 319 ? -14.221 -18.281 -20.690 1.00 86.12 319 GLU A C 1
ATOM 2562 O O . GLU A 1 319 ? -15.213 -18.025 -20.004 1.00 86.12 319 GLU A O 1
ATOM 2567 N N . SER A 1 320 ? -13.035 -18.544 -20.138 1.00 86.62 320 SER A N 1
ATOM 2568 C CA . SER A 1 320 ? -12.825 -18.572 -18.692 1.00 86.62 320 SER A CA 1
ATOM 2569 C C . SER A 1 320 ? -12.933 -17.176 -18.057 1.00 86.62 320 SER A C 1
ATOM 2571 O O . SER A 1 320 ? -13.507 -17.029 -16.976 1.00 86.62 320 SER A O 1
ATOM 2573 N N . ILE A 1 321 ? -12.486 -16.130 -18.764 1.00 88.62 321 ILE A N 1
ATOM 2574 C CA . ILE A 1 321 ? -12.655 -14.727 -18.357 1.00 88.62 321 ILE A CA 1
ATOM 2575 C C . ILE A 1 321 ? -14.135 -14.342 -18.365 1.00 88.62 321 ILE A C 1
ATOM 2577 O O . ILE A 1 321 ? -14.616 -13.724 -17.409 1.00 88.62 321 ILE A O 1
ATOM 2581 N N . HIS A 1 322 ? -14.875 -14.732 -19.407 1.00 90.25 322 HIS A N 1
ATOM 2582 C CA . HIS A 1 322 ? -16.317 -14.508 -19.492 1.00 90.25 322 HIS A CA 1
ATOM 2583 C C . HIS A 1 322 ? -17.058 -15.205 -18.341 1.00 90.25 322 HIS A C 1
ATOM 2585 O O . HIS A 1 322 ? -17.953 -14.618 -17.723 1.00 90.25 322 HIS A O 1
ATOM 2591 N N . LEU A 1 323 ? -16.666 -16.438 -18.003 1.00 90.50 323 LEU A N 1
ATOM 2592 C CA . LEU A 1 323 ? -17.241 -17.191 -16.890 1.00 90.50 323 LEU A CA 1
ATOM 2593 C C . LEU A 1 323 ? -17.024 -16.476 -15.551 1.00 90.50 323 LEU A C 1
ATOM 2595 O O . LEU A 1 323 ? -17.991 -16.238 -14.827 1.00 90.50 323 LEU A O 1
ATOM 2599 N N . VAL A 1 324 ? -15.791 -16.060 -15.240 1.00 90.56 324 VAL A N 1
ATOM 2600 C CA . VAL A 1 324 ? -15.500 -15.314 -14.001 1.00 90.56 324 VAL A CA 1
ATOM 2601 C C . VAL A 1 324 ? -16.231 -13.976 -13.979 1.00 90.56 324 VAL A C 1
ATOM 2603 O O . VAL A 1 324 ? -16.801 -13.609 -12.957 1.00 90.56 324 VAL A O 1
ATOM 2606 N N . SER A 1 325 ? -16.300 -13.275 -15.107 1.00 91.62 325 SER A N 1
ATOM 2607 C CA . SER A 1 325 ? -16.999 -11.992 -15.213 1.00 91.62 325 SER A CA 1
ATOM 2608 C C . SER A 1 325 ? -18.504 -12.137 -14.976 1.00 91.62 325 SER A C 1
ATOM 2610 O O . SER A 1 325 ? -19.102 -11.321 -14.277 1.00 91.62 325 SER A O 1
ATOM 2612 N N . THR A 1 326 ? -19.108 -13.226 -15.458 1.00 92.94 326 THR A N 1
ATOM 2613 C CA . THR A 1 326 ? -20.512 -13.568 -15.183 1.00 92.94 326 THR A CA 1
ATOM 2614 C C . THR A 1 326 ? -20.733 -13.877 -13.699 1.00 92.94 326 THR A C 1
ATOM 2616 O O . THR A 1 326 ? -21.703 -13.400 -13.109 1.00 92.94 326 THR A O 1
ATOM 2619 N N . LEU A 1 327 ? -19.810 -14.617 -13.071 1.00 92.38 327 LEU A N 1
ATOM 2620 C CA . LEU A 1 327 ? -19.850 -14.901 -11.632 1.00 92.38 327 LEU A CA 1
ATOM 2621 C C . LEU A 1 327 ? -19.661 -13.639 -10.779 1.00 92.38 327 LEU A C 1
ATOM 2623 O O . LEU A 1 327 ? -20.272 -13.508 -9.725 1.00 92.38 327 LEU A O 1
ATOM 2627 N N . VAL A 1 328 ? -18.841 -12.680 -11.211 1.00 91.25 328 VAL A N 1
ATOM 2628 C CA . VAL A 1 328 ? -18.705 -11.408 -10.489 1.00 91.25 328 VAL A CA 1
ATOM 2629 C C . VAL A 1 328 ? -19.941 -10.523 -10.707 1.00 91.25 328 VAL A C 1
ATOM 2631 O O . VAL A 1 328 ? -20.405 -9.867 -9.774 1.00 91.25 328 VAL A O 1
ATOM 2634 N N . ALA A 1 329 ? -20.550 -10.562 -11.896 1.00 92.19 329 ALA A N 1
ATOM 2635 C CA . ALA A 1 329 ? -21.782 -9.835 -12.211 1.00 92.19 329 ALA A CA 1
ATOM 2636 C C . ALA A 1 329 ? -23.024 -10.344 -11.452 1.00 92.19 329 ALA A C 1
ATOM 2638 O O . ALA A 1 329 ? -24.009 -9.605 -11.334 1.00 92.19 329 ALA A O 1
ATOM 2639 N N . SER A 1 330 ? -22.991 -11.564 -10.901 1.00 91.19 330 SER A N 1
ATOM 2640 C CA . SER A 1 330 ? -24.042 -12.072 -10.005 1.00 91.19 330 SER A CA 1
ATOM 2641 C C . SER A 1 330 ? -23.963 -11.497 -8.585 1.00 91.19 330 SER A C 1
ATOM 2643 O O . SER A 1 330 ? -24.826 -11.792 -7.758 1.00 91.19 330 SER A O 1
ATOM 2645 N N . SER A 1 331 ? -22.970 -10.647 -8.291 1.00 91.69 331 SER A N 1
ATOM 2646 C CA . SER A 1 331 ? -22.827 -10.004 -6.985 1.00 91.69 331 SER A CA 1
ATOM 2647 C C . SER A 1 331 ? -24.071 -9.210 -6.580 1.00 91.69 331 SER A C 1
ATOM 2649 O O . SER A 1 331 ? -24.638 -8.436 -7.355 1.00 91.69 331 SER A O 1
ATOM 2651 N N . ARG A 1 332 ? -24.437 -9.321 -5.300 1.00 91.19 332 ARG A N 1
ATOM 2652 C CA . ARG A 1 332 ? -25.453 -8.481 -4.649 1.00 91.19 332 ARG A CA 1
ATOM 2653 C C . ARG A 1 332 ? -24.969 -7.042 -4.430 1.00 91.19 332 ARG A C 1
ATOM 2655 O O . ARG A 1 332 ? -25.779 -6.164 -4.146 1.00 91.19 332 ARG A O 1
ATOM 2662 N N . HIS A 1 333 ? -23.664 -6.782 -4.550 1.00 89.75 333 HIS A N 1
ATOM 2663 C CA . HIS A 1 333 ? -23.094 -5.447 -4.400 1.00 89.75 333 HIS A CA 1
ATOM 2664 C C . HIS A 1 333 ? -23.182 -4.665 -5.717 1.00 89.75 333 HIS A C 1
ATOM 2666 O O . HIS A 1 333 ? -22.451 -4.941 -6.669 1.00 89.75 333 HIS A O 1
ATOM 2672 N N . HIS A 1 334 ? -24.064 -3.662 -5.770 1.00 88.00 334 HIS A N 1
ATOM 2673 C CA . HIS A 1 334 ? -24.394 -2.951 -7.011 1.00 88.00 334 HIS A CA 1
ATOM 2674 C C . HIS A 1 334 ? -23.185 -2.288 -7.689 1.00 88.00 334 HIS A C 1
ATOM 2676 O O . HIS A 1 334 ? -23.016 -2.436 -8.897 1.00 88.00 334 HIS A O 1
ATOM 2682 N N . ARG A 1 335 ? -22.298 -1.618 -6.935 1.00 87.94 335 ARG A N 1
ATOM 2683 C CA . ARG A 1 335 ? -21.090 -1.008 -7.521 1.00 87.94 335 ARG A CA 1
ATOM 2684 C C . ARG A 1 335 ? -20.131 -2.054 -8.093 1.00 87.94 335 ARG A C 1
ATOM 2686 O O . ARG A 1 335 ? -19.616 -1.847 -9.182 1.00 87.94 335 ARG A O 1
ATOM 2693 N N . LEU A 1 336 ? -19.953 -3.191 -7.414 1.00 90.56 336 LEU A N 1
ATOM 2694 C CA . LEU A 1 336 ? -19.089 -4.270 -7.916 1.00 90.56 336 LEU A CA 1
ATOM 2695 C C . LEU A 1 336 ? -19.662 -4.896 -9.191 1.00 90.56 336 LEU A C 1
ATOM 2697 O O . LEU A 1 336 ? -18.927 -5.223 -10.113 1.00 90.56 336 LEU A O 1
ATOM 2701 N N . LYS A 1 337 ? -20.988 -5.020 -9.267 1.00 91.31 337 LYS A N 1
ATOM 2702 C CA . LYS A 1 337 ? -21.674 -5.469 -10.478 1.00 91.31 337 LYS A CA 1
ATOM 2703 C C . LYS A 1 337 ? -21.492 -4.485 -11.640 1.00 91.31 337 LYS A C 1
ATOM 2705 O O . LYS A 1 337 ? -21.216 -4.908 -12.758 1.00 91.31 337 LYS A O 1
ATOM 2710 N N . ASN A 1 338 ? -21.614 -3.183 -11.386 1.00 90.19 338 ASN A N 1
ATOM 2711 C CA . ASN A 1 338 ? -21.469 -2.154 -12.422 1.00 90.19 338 ASN A CA 1
ATOM 2712 C C . ASN A 1 338 ? -20.016 -1.970 -12.883 1.00 90.19 338 ASN A C 1
ATOM 2714 O O . ASN A 1 338 ? -19.786 -1.550 -14.015 1.00 90.19 338 ASN A O 1
ATOM 2718 N N . SER A 1 339 ? -19.033 -2.297 -12.039 1.00 90.50 339 SER A N 1
ATOM 2719 C CA . SER A 1 339 ? -17.617 -2.210 -12.397 1.00 90.50 339 SER A CA 1
ATOM 2720 C C . SER A 1 339 ? -17.133 -3.354 -13.289 1.00 90.50 339 SER A C 1
ATOM 2722 O O . SER A 1 339 ? -16.017 -3.264 -13.799 1.00 90.50 339 SER A O 1
ATOM 2724 N N . VAL A 1 340 ? -17.939 -4.405 -13.513 1.00 90.94 340 VAL A N 1
ATOM 2725 C CA . VAL A 1 340 ? -17.516 -5.606 -14.256 1.00 90.94 340 VAL A CA 1
ATOM 2726 C C . VAL A 1 340 ? -16.971 -5.256 -15.637 1.00 90.94 340 VAL A C 1
ATOM 2728 O O . VAL A 1 340 ? -15.814 -5.539 -15.931 1.00 90.94 340 VAL A O 1
ATOM 2731 N N . ASN A 1 341 ? -17.776 -4.586 -16.460 1.00 90.12 341 ASN A N 1
ATOM 2732 C CA . ASN A 1 341 ? -17.386 -4.267 -17.834 1.00 90.12 341 ASN A CA 1
ATOM 2733 C C . ASN A 1 341 ? -16.316 -3.176 -17.899 1.00 90.12 341 ASN A C 1
ATOM 2735 O O . ASN A 1 341 ? -15.499 -3.183 -18.812 1.00 90.12 341 ASN A O 1
ATOM 2739 N N . LYS A 1 342 ? -16.339 -2.236 -16.945 1.00 88.19 342 LYS A N 1
ATOM 2740 C CA . LYS A 1 342 ? -15.451 -1.073 -16.967 1.00 88.19 342 LYS A CA 1
ATOM 2741 C C . LYS A 1 342 ? -14.038 -1.398 -16.478 1.00 88.19 342 LYS A C 1
ATOM 2743 O O . LYS A 1 342 ? -13.087 -0.909 -17.064 1.00 88.19 342 LYS A O 1
ATOM 2748 N N . PHE A 1 343 ? -13.903 -2.197 -15.420 1.00 90.44 343 PHE A N 1
ATOM 2749 C CA . PHE A 1 343 ? -12.615 -2.431 -14.758 1.00 90.44 343 PHE A CA 1
ATOM 2750 C C . PHE A 1 343 ? -12.257 -3.919 -14.656 1.00 90.44 343 PHE A C 1
ATOM 2752 O O . PHE A 1 343 ? -11.121 -4.293 -14.910 1.00 90.44 343 PHE A O 1
ATOM 2759 N N . ILE A 1 344 ? -13.208 -4.797 -14.319 1.00 92.12 344 ILE A N 1
ATOM 2760 C CA . ILE A 1 344 ? -12.901 -6.206 -13.994 1.00 92.12 344 ILE A CA 1
ATOM 2761 C C . ILE A 1 344 ? -12.547 -7.019 -15.244 1.00 92.12 344 ILE A C 1
ATOM 2763 O O . ILE A 1 344 ? -11.596 -7.794 -15.211 1.00 92.12 344 ILE A O 1
ATOM 2767 N N . VAL A 1 345 ? -13.280 -6.842 -16.347 1.00 92.12 345 VAL A N 1
ATOM 2768 C CA . VAL A 1 345 ? -12.983 -7.514 -17.624 1.00 92.12 345 VAL A CA 1
ATOM 2769 C C . VAL A 1 345 ? -11.612 -7.083 -18.176 1.00 92.12 345 VAL A C 1
ATOM 2771 O O . VAL A 1 345 ? -10.817 -7.981 -18.467 1.00 92.12 345 VAL A O 1
ATOM 2774 N N . PRO A 1 346 ? -11.282 -5.773 -18.276 1.00 90.62 346 PRO A N 1
ATOM 2775 C CA . PRO A 1 346 ? -9.928 -5.332 -18.627 1.00 90.62 346 PRO A CA 1
ATOM 2776 C C . PRO A 1 346 ? -8.850 -5.940 -17.726 1.00 90.62 346 PRO A C 1
ATOM 2778 O O . PRO A 1 346 ? -7.920 -6.560 -18.234 1.00 90.62 346 PRO A O 1
ATOM 2781 N N . LEU A 1 347 ? -9.037 -5.899 -16.402 1.00 92.25 347 LEU A N 1
ATOM 2782 C CA . LEU A 1 347 ? -8.084 -6.465 -15.441 1.00 92.25 347 LEU A CA 1
ATOM 2783 C C . LEU A 1 347 ? -7.844 -7.961 -15.634 1.00 92.25 347 LEU A C 1
ATOM 2785 O O . LEU A 1 347 ? -6.706 -8.420 -15.576 1.00 92.25 347 LEU A O 1
ATOM 2789 N N . LEU A 1 348 ? -8.901 -8.742 -15.867 1.00 91.25 348 LEU A N 1
ATOM 2790 C CA . LEU A 1 348 ? -8.771 -10.178 -16.112 1.00 91.25 348 LEU A CA 1
ATOM 2791 C C . LEU A 1 348 ? -7.958 -10.458 -17.381 1.00 91.25 348 LEU A C 1
ATOM 2793 O O . LEU A 1 348 ? -7.126 -11.365 -17.394 1.00 91.25 348 LEU A O 1
ATOM 2797 N N . ARG A 1 349 ? -8.167 -9.661 -18.433 1.00 89.00 349 ARG A N 1
ATOM 2798 C CA . ARG A 1 349 ? -7.407 -9.765 -19.682 1.00 89.00 349 ARG A CA 1
ATOM 2799 C C . ARG A 1 349 ? -5.951 -9.361 -19.491 1.00 89.00 349 ARG A C 1
ATOM 2801 O O . ARG A 1 349 ? -5.065 -10.078 -19.948 1.00 89.00 349 ARG A O 1
ATOM 2808 N N . GLU A 1 350 ? -5.694 -8.248 -18.822 1.00 89.44 350 GLU A N 1
ATOM 2809 C CA . GLU A 1 350 ? -4.343 -7.727 -18.598 1.00 89.44 350 GLU A CA 1
ATOM 2810 C C . GLU A 1 350 ? -3.519 -8.653 -17.694 1.00 89.44 350 GLU A C 1
ATOM 2812 O O . GLU A 1 350 ? -2.360 -8.914 -17.992 1.00 89.44 350 GLU A O 1
ATOM 2817 N N . LEU A 1 351 ? -4.116 -9.207 -16.632 1.00 88.62 351 LEU A N 1
ATOM 2818 C CA . LEU A 1 351 ? -3.409 -10.016 -15.631 1.00 88.62 351 LEU A CA 1
ATOM 2819 C C . LEU A 1 351 ? -3.277 -11.505 -15.965 1.00 88.62 351 LEU A C 1
ATOM 2821 O O . LEU A 1 351 ? -2.452 -12.178 -15.339 1.00 88.62 351 LEU A O 1
ATOM 2825 N N . TYR A 1 352 ? -4.113 -12.058 -16.849 1.00 86.25 352 TYR A N 1
ATOM 2826 C CA . TYR A 1 352 ? -4.158 -13.510 -17.078 1.00 86.25 352 TYR A CA 1
ATOM 2827 C C . TYR A 1 352 ? -4.124 -13.939 -18.548 1.00 86.25 352 TYR A C 1
ATOM 2829 O O . TYR A 1 352 ? -3.746 -15.082 -18.805 1.00 86.25 352 TYR A O 1
ATOM 2837 N N . LEU A 1 353 ? -4.483 -13.066 -19.498 1.00 80.81 353 LEU A N 1
ATOM 2838 C CA . LEU A 1 353 ? -4.461 -13.387 -20.933 1.00 80.81 353 LEU A CA 1
ATOM 2839 C C . LEU A 1 353 ? -3.224 -12.818 -21.642 1.00 80.81 353 LEU A C 1
ATOM 2841 O O . LEU A 1 353 ? -2.603 -13.520 -22.429 1.00 80.81 353 LEU A O 1
ATOM 2845 N N . HIS A 1 354 ? -2.863 -11.565 -21.351 1.00 69.38 354 HIS A N 1
ATOM 2846 C CA . HIS A 1 354 ? -1.815 -10.830 -22.078 1.00 69.38 354 HIS A CA 1
ATOM 2847 C C . HIS A 1 354 ? -0.473 -10.742 -21.336 1.00 69.38 354 HIS A C 1
ATOM 2849 O O . HIS A 1 354 ? 0.515 -10.274 -21.892 1.00 69.38 354 HIS A O 1
ATOM 2855 N N . SER A 1 355 ? -0.413 -11.151 -20.068 1.00 61.56 355 SER A N 1
ATOM 2856 C CA . SER A 1 355 ? 0.784 -11.002 -19.238 1.00 61.56 355 SER A CA 1
ATOM 2857 C C . SER A 1 355 ? 1.678 -12.245 -19.291 1.00 61.56 355 SER A C 1
ATOM 2859 O O . SER A 1 355 ? 1.663 -13.059 -18.358 1.00 61.56 355 SER A O 1
ATOM 2861 N N . THR A 1 356 ? 2.492 -12.384 -20.337 1.00 63.06 356 THR A N 1
ATOM 2862 C CA . THR A 1 356 ? 3.691 -13.232 -20.260 1.00 63.06 356 THR A CA 1
ATOM 2863 C C . THR A 1 35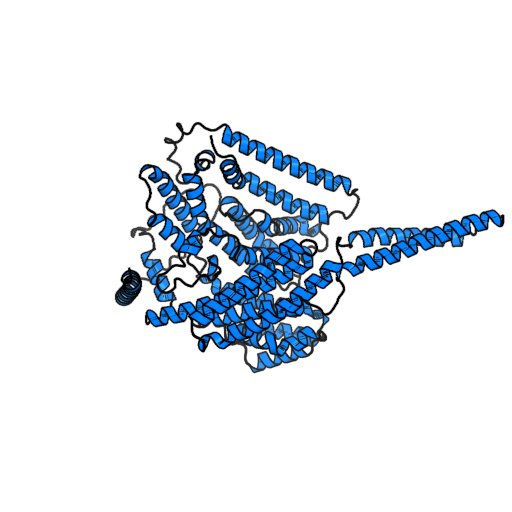6 ? 4.865 -12.349 -19.864 1.00 63.06 356 THR A C 1
ATOM 2865 O O . THR A 1 356 ? 5.114 -11.325 -20.489 1.00 63.06 356 THR A O 1
ATOM 2868 N N . THR A 1 357 ? 5.637 -12.732 -18.843 1.00 57.75 357 THR A N 1
ATOM 2869 C CA . THR A 1 357 ? 6.822 -11.959 -18.407 1.00 57.75 357 THR A CA 1
ATOM 2870 C C . THR A 1 357 ? 7.923 -11.870 -19.471 1.00 57.75 357 THR A C 1
ATOM 2872 O O . THR A 1 357 ? 8.893 -11.149 -19.277 1.00 57.75 357 THR A O 1
ATOM 2875 N N . ALA A 1 358 ? 7.795 -12.627 -20.564 1.00 57.84 358 ALA A N 1
ATOM 2876 C CA . ALA A 1 358 ? 8.686 -12.604 -21.720 1.00 57.84 358 ALA A CA 1
ATOM 2877 C C . ALA A 1 358 ? 8.206 -11.664 -22.843 1.00 57.84 358 ALA A C 1
ATOM 2879 O O . ALA A 1 358 ? 8.947 -11.449 -23.800 1.00 57.84 358 ALA A O 1
ATOM 2880 N N . ASP A 1 359 ? 6.987 -11.121 -22.752 1.00 63.12 359 ASP A N 1
ATOM 2881 C CA . ASP A 1 359 ? 6.417 -10.293 -23.812 1.00 63.12 359 ASP A CA 1
ATOM 2882 C C . ASP A 1 359 ? 6.974 -8.869 -23.763 1.00 63.12 359 ASP A C 1
ATOM 2884 O O . ASP A 1 359 ? 7.022 -8.222 -22.719 1.00 63.12 359 ASP A O 1
ATOM 2888 N N . PHE A 1 360 ? 7.314 -8.338 -24.935 1.00 61.38 360 PHE A N 1
ATOM 2889 C CA . PHE A 1 360 ? 7.801 -6.967 -25.111 1.00 61.38 360 PHE A CA 1
ATOM 2890 C C . PHE A 1 360 ? 6.819 -5.896 -24.590 1.00 61.38 360 PHE A C 1
ATOM 2892 O O . PHE A 1 360 ? 7.218 -4.832 -24.128 1.00 61.38 360 PHE A O 1
ATOM 2899 N N . ASN A 1 361 ? 5.517 -6.200 -24.601 1.00 73.69 361 ASN A N 1
ATOM 2900 C CA . ASN A 1 361 ? 4.453 -5.327 -24.096 1.00 73.69 361 ASN A CA 1
ATOM 2901 C C . ASN A 1 361 ? 4.104 -5.577 -22.617 1.00 73.69 361 ASN A C 1
ATOM 2903 O O . ASN A 1 361 ? 3.076 -5.083 -22.141 1.00 73.69 361 ASN A O 1
ATOM 2907 N N . PHE A 1 362 ? 4.918 -6.341 -21.881 1.00 81.81 362 PHE A N 1
ATOM 2908 C CA . PHE A 1 362 ? 4.633 -6.688 -20.490 1.00 81.81 362 PHE A CA 1
ATOM 2909 C C . PHE A 1 362 ? 4.487 -5.443 -19.606 1.00 81.81 362 PHE A C 1
ATOM 2911 O O . PHE A 1 362 ? 3.477 -5.316 -18.918 1.00 81.81 362 PHE A O 1
ATOM 2918 N N . ASN A 1 363 ? 5.438 -4.500 -19.675 1.00 80.50 363 ASN A N 1
ATOM 2919 C CA . ASN A 1 363 ? 5.434 -3.271 -18.866 1.00 80.50 363 ASN A CA 1
ATOM 2920 C C . ASN A 1 363 ? 4.210 -2.384 -19.145 1.00 80.50 363 ASN A C 1
ATOM 2922 O O . ASN A 1 363 ? 3.625 -1.827 -18.218 1.00 80.50 363 ASN A O 1
ATOM 2926 N N . TYR A 1 364 ? 3.788 -2.302 -20.409 1.00 85.75 364 TYR A N 1
ATOM 2927 C CA . TYR A 1 364 ? 2.560 -1.610 -20.791 1.00 85.75 364 TYR A CA 1
ATOM 2928 C C . TYR A 1 364 ? 1.332 -2.297 -20.179 1.00 85.75 364 TYR A C 1
ATOM 2930 O O . TYR A 1 364 ? 0.583 -1.678 -19.432 1.00 85.75 364 TYR A O 1
ATOM 2938 N N . THR A 1 365 ? 1.178 -3.602 -20.415 1.00 87.75 365 THR A N 1
ATOM 2939 C CA . THR A 1 365 ? 0.017 -4.387 -19.963 1.00 87.75 365 THR A CA 1
ATOM 2940 C C . THR A 1 365 ? -0.115 -4.393 -18.440 1.00 87.75 365 THR A C 1
ATOM 2942 O O . THR A 1 365 ? -1.205 -4.199 -17.903 1.00 87.75 365 THR A O 1
ATOM 2945 N N . ILE A 1 366 ? 0.996 -4.585 -17.722 1.00 89.94 366 ILE A N 1
ATOM 2946 C CA . ILE A 1 366 ? 0.994 -4.563 -16.258 1.00 89.94 366 ILE A CA 1
ATOM 2947 C C . ILE A 1 366 ? 0.747 -3.147 -15.726 1.00 89.94 366 ILE A C 1
ATOM 2949 O O . ILE A 1 366 ? 0.073 -2.995 -14.711 1.00 89.94 366 ILE A O 1
ATOM 2953 N N . GLY A 1 367 ? 1.227 -2.111 -16.421 1.00 89.94 367 GLY A N 1
ATOM 2954 C CA . GLY A 1 367 ? 0.927 -0.717 -16.105 1.00 89.94 367 GLY A CA 1
ATOM 2955 C C . GLY A 1 367 ? -0.568 -0.407 -16.203 1.00 89.94 367 GLY A C 1
ATOM 2956 O O . GLY A 1 367 ? -1.131 0.158 -15.262 1.00 89.94 367 GLY A O 1
ATOM 2957 N N . CYS A 1 368 ? -1.230 -0.866 -17.271 1.00 90.88 368 CYS A N 1
ATOM 2958 C CA . CYS A 1 368 ? -2.687 -0.795 -17.404 1.00 90.88 368 CYS A CA 1
ATOM 2959 C C . CYS A 1 368 ? -3.386 -1.503 -16.235 1.00 90.88 368 CYS A C 1
ATOM 2961 O O . CYS A 1 368 ? -4.276 -0.927 -15.609 1.00 90.88 368 CYS A O 1
ATOM 2963 N N . ALA A 1 369 ? -2.913 -2.698 -15.862 1.00 93.44 369 ALA A N 1
ATOM 2964 C CA . ALA A 1 369 ? -3.497 -3.448 -14.756 1.00 93.44 369 ALA A CA 1
ATOM 2965 C C . ALA A 1 369 ? -3.397 -2.704 -13.417 1.00 93.44 369 ALA A C 1
ATOM 2967 O O . ALA A 1 369 ? -4.380 -2.620 -12.684 1.00 93.44 369 ALA A O 1
ATOM 2968 N N . TRP A 1 370 ? -2.242 -2.118 -13.091 1.00 94.12 370 TRP A N 1
ATOM 2969 C CA . TRP A 1 370 ? -2.087 -1.315 -11.872 1.00 94.12 370 TRP A CA 1
ATOM 2970 C C . TRP A 1 370 ? -2.989 -0.075 -11.874 1.00 94.12 370 TRP A C 1
ATOM 2972 O O . TRP A 1 370 ? -3.612 0.228 -10.852 1.00 94.12 370 TRP A O 1
ATOM 2982 N N . ALA A 1 371 ? -3.137 0.588 -13.026 1.00 93.81 371 ALA A N 1
ATOM 2983 C CA . ALA A 1 371 ? -4.052 1.716 -13.174 1.00 93.81 371 ALA A CA 1
ATOM 2984 C C . ALA A 1 371 ? -5.512 1.304 -12.931 1.00 93.81 371 ALA A C 1
ATOM 2986 O O . ALA A 1 371 ? -6.211 1.924 -12.123 1.00 93.81 371 ALA A O 1
ATOM 2987 N N . HIS A 1 372 ? -5.955 0.208 -13.548 1.00 93.50 372 HIS A N 1
ATOM 2988 C CA . HIS A 1 372 ? -7.304 -0.315 -13.364 1.00 93.50 372 HIS A CA 1
ATOM 2989 C C . HIS A 1 372 ? -7.550 -0.869 -11.947 1.00 93.50 372 HIS A C 1
ATOM 2991 O O . HIS A 1 372 ? -8.673 -0.753 -11.451 1.00 93.50 372 HIS A O 1
ATOM 2997 N N . ILE A 1 373 ? -6.542 -1.427 -11.256 1.00 95.00 373 ILE A N 1
ATOM 2998 C CA . ILE A 1 373 ? -6.653 -1.853 -9.845 1.00 95.00 373 ILE A CA 1
ATOM 2999 C C . ILE A 1 373 ? -6.957 -0.646 -8.961 1.00 95.00 373 ILE A C 1
ATOM 3001 O O . ILE A 1 373 ? -7.929 -0.680 -8.199 1.00 95.00 373 ILE A O 1
ATOM 3005 N N . GLY A 1 374 ? -6.174 0.429 -9.096 1.00 94.38 374 GLY A N 1
ATOM 3006 C CA . GLY A 1 374 ? -6.395 1.660 -8.344 1.00 94.38 374 GLY A CA 1
ATOM 3007 C C . GLY A 1 374 ? -7.769 2.267 -8.650 1.00 94.38 374 GLY A C 1
ATOM 3008 O O . GLY A 1 374 ? -8.529 2.582 -7.730 1.00 94.38 374 GLY A O 1
ATOM 3009 N N . ALA A 1 375 ? -8.148 2.341 -9.932 1.00 93.31 375 ALA A N 1
ATOM 3010 C CA . ALA A 1 375 ? -9.457 2.829 -10.380 1.00 93.31 375 ALA A CA 1
ATOM 3011 C C . ALA A 1 375 ? -10.629 2.006 -9.811 1.00 93.31 375 ALA A C 1
ATOM 3013 O O . ALA A 1 375 ? -11.611 2.562 -9.309 1.00 93.31 375 ALA A O 1
ATOM 3014 N N . LEU A 1 376 ? -10.516 0.675 -9.819 1.00 93.94 376 LEU A N 1
ATOM 3015 C CA . LEU A 1 376 ? -11.501 -0.223 -9.221 1.00 93.94 376 LEU A CA 1
ATOM 3016 C C . LEU A 1 376 ? -11.588 -0.012 -7.706 1.00 93.94 376 LEU A C 1
ATOM 3018 O O . LEU A 1 376 ? -12.689 0.076 -7.161 1.00 93.94 376 LEU A O 1
ATOM 3022 N N . ARG A 1 377 ? -10.443 0.078 -7.020 1.00 92.56 377 ARG A N 1
ATOM 3023 C CA . ARG A 1 377 ? -10.387 0.238 -5.565 1.00 92.56 377 ARG A CA 1
ATOM 3024 C C . ARG A 1 377 ? -11.054 1.537 -5.124 1.00 92.56 377 ARG A C 1
ATOM 3026 O O . ARG A 1 377 ? -11.940 1.477 -4.273 1.00 92.56 377 ARG A O 1
ATOM 3033 N N . ILE A 1 378 ? -10.708 2.681 -5.721 1.00 91.56 378 ILE A N 1
ATOM 3034 C CA . ILE A 1 378 ? -11.344 3.960 -5.368 1.00 91.56 378 ILE A CA 1
ATOM 3035 C C . ILE A 1 378 ? -12.850 3.935 -5.673 1.00 91.56 378 ILE A C 1
ATOM 3037 O O . ILE A 1 378 ? -13.657 4.366 -4.852 1.00 91.56 378 ILE A O 1
ATOM 3041 N N . TYR A 1 379 ? -13.254 3.346 -6.804 1.00 91.06 379 TYR A N 1
ATOM 3042 C CA . TYR A 1 379 ? -14.661 3.255 -7.191 1.00 91.06 379 TYR A CA 1
ATOM 3043 C C . TYR A 1 379 ? -15.496 2.426 -6.201 1.00 91.06 379 TYR A C 1
ATOM 3045 O O . TYR A 1 379 ? -16.657 2.758 -5.939 1.00 91.06 379 TYR A O 1
ATOM 3053 N N . LEU A 1 380 ? -14.909 1.360 -5.645 1.00 90.88 380 LEU A N 1
ATOM 3054 C CA . LEU A 1 380 ? -15.543 0.494 -4.648 1.00 90.88 380 LEU A CA 1
ATOM 3055 C C . LEU A 1 380 ? -15.527 1.085 -3.232 1.00 90.88 380 LEU A C 1
ATOM 3057 O O . LEU A 1 380 ? -16.483 0.865 -2.491 1.00 90.88 380 LEU A O 1
ATOM 3061 N N . LEU A 1 381 ? -14.464 1.805 -2.854 1.00 88.31 381 LEU A N 1
ATOM 3062 C CA . LEU A 1 381 ? -14.341 2.446 -1.538 1.00 88.31 381 LEU A CA 1
ATOM 3063 C C . LEU A 1 381 ? -15.341 3.586 -1.362 1.00 88.31 381 LEU A C 1
ATOM 3065 O O . LEU A 1 381 ? -15.925 3.752 -0.290 1.00 88.31 381 LEU A O 1
ATOM 3069 N N . LEU A 1 382 ? -15.559 4.362 -2.421 1.00 83.69 382 LEU A N 1
ATOM 3070 C CA . LEU A 1 382 ? -16.558 5.412 -2.407 1.00 83.69 382 LEU A CA 1
ATOM 3071 C C . LEU A 1 382 ? -17.937 4.740 -2.393 1.00 83.69 382 LEU A C 1
ATOM 3073 O O . LEU A 1 382 ? -18.286 3.965 -3.277 1.00 83.69 382 LEU A O 1
ATOM 3077 N N . SER A 1 383 ? -18.729 4.988 -1.356 1.00 65.81 383 SER A N 1
ATOM 3078 C CA . SER A 1 383 ? -20.122 4.540 -1.279 1.00 65.81 383 SER A CA 1
ATOM 3079 C C . SER A 1 383 ? -21.033 5.760 -1.364 1.00 65.81 383 SER A C 1
ATOM 3081 O O . SER A 1 383 ? -20.632 6.851 -0.976 1.00 65.81 383 SER A O 1
ATOM 3083 N N . TYR A 1 384 ? -22.264 5.601 -1.861 1.00 59.78 384 TYR A N 1
ATOM 3084 C CA . TYR A 1 384 ? -23.244 6.700 -1.949 1.00 59.78 384 TYR A CA 1
ATOM 3085 C C . TYR A 1 384 ? -23.845 7.065 -0.573 1.00 59.78 384 TYR A C 1
ATOM 3087 O O . TYR A 1 384 ? -24.986 7.499 -0.468 1.00 59.78 384 TYR A O 1
ATOM 3095 N N . ASN A 1 385 ? -23.122 6.823 0.519 1.00 64.00 385 ASN A N 1
ATOM 3096 C CA . ASN A 1 385 ? -23.606 7.162 1.846 1.00 64.00 385 ASN A CA 1
ATOM 3097 C C . ASN A 1 385 ? -23.073 8.540 2.223 1.00 64.00 385 ASN A C 1
ATOM 3099 O O . ASN A 1 385 ? -21.869 8.733 2.343 1.00 64.00 385 ASN A O 1
ATOM 3103 N N . GLU A 1 386 ? -23.979 9.482 2.482 1.00 66.88 386 GLU A N 1
ATOM 3104 C CA . GLU A 1 386 ? -23.620 10.813 2.994 1.00 66.88 386 GLU A CA 1
ATOM 3105 C C . GLU A 1 386 ? -23.098 10.783 4.445 1.00 66.88 386 GLU A C 1
ATOM 3107 O O . GLU A 1 386 ? -22.742 11.821 5.001 1.00 66.88 386 GLU A O 1
ATOM 3112 N N . VAL A 1 387 ? -23.079 9.606 5.083 1.00 74.69 387 VAL A N 1
ATOM 3113 C CA . VAL A 1 387 ? -22.813 9.440 6.514 1.00 74.69 387 VAL A CA 1
ATOM 3114 C C . VAL A 1 387 ? -21.573 8.582 6.736 1.00 74.69 387 VAL A C 1
ATOM 3116 O O . VAL A 1 387 ? -21.497 7.458 6.239 1.00 74.69 387 VAL A O 1
ATOM 3119 N N . ASP A 1 388 ? -20.651 9.097 7.553 1.00 83.62 388 ASP A N 1
ATOM 3120 C CA . ASP A 1 388 ? -19.442 8.395 7.992 1.00 83.62 388 ASP A CA 1
ATOM 3121 C C . ASP A 1 388 ? -19.807 7.049 8.663 1.00 83.62 388 ASP A C 1
ATOM 3123 O O . ASP A 1 388 ? -20.532 7.036 9.670 1.00 83.62 388 ASP A O 1
ATOM 3127 N N . PRO A 1 389 ? -19.297 5.903 8.168 1.00 81.50 389 PRO A N 1
ATOM 3128 C CA . PRO A 1 389 ? -19.496 4.598 8.797 1.00 81.50 389 PRO A CA 1
ATOM 3129 C C . PRO A 1 389 ? -19.082 4.542 10.276 1.00 81.50 389 PRO A C 1
ATOM 3131 O O . PRO A 1 389 ? -19.692 3.798 11.056 1.00 81.50 389 PRO A O 1
ATOM 3134 N N . ALA A 1 390 ? -18.083 5.331 10.687 1.00 83.75 390 ALA A N 1
ATOM 3135 C CA . ALA A 1 390 ? -17.620 5.406 12.070 1.00 83.75 390 ALA A CA 1
ATOM 3136 C C . ALA A 1 390 ? -18.648 6.077 13.004 1.00 83.75 390 ALA A C 1
ATOM 3138 O O . ALA A 1 390 ? -18.708 5.756 14.197 1.00 83.75 390 ALA A O 1
ATOM 3139 N N . MET A 1 391 ? -19.547 6.910 12.459 1.00 83.56 391 MET A N 1
ATOM 3140 C CA . MET A 1 391 ? -20.604 7.599 13.211 1.00 83.56 391 MET A CA 1
ATOM 3141 C C . MET A 1 391 ? -21.644 6.630 13.795 1.00 83.56 391 MET A C 1
ATOM 3143 O O . MET A 1 391 ? -22.324 6.946 14.771 1.00 83.56 391 MET A O 1
ATOM 3147 N N . LYS A 1 392 ? -21.729 5.398 13.271 1.00 86.38 392 LYS A N 1
ATOM 3148 C CA . LYS A 1 392 ? -22.636 4.350 13.766 1.00 86.38 392 LYS A CA 1
ATOM 3149 C C . LYS A 1 392 ? -22.524 4.128 15.275 1.00 86.38 392 LYS A C 1
ATOM 3151 O O . LYS A 1 392 ? -23.542 3.936 15.940 1.00 86.38 392 LYS A O 1
ATOM 3156 N N . TYR A 1 393 ? -21.304 4.079 15.812 1.00 85.56 393 TYR A N 1
ATOM 3157 C CA . TYR A 1 393 ? -21.101 3.842 17.244 1.00 85.56 393 TYR A CA 1
ATOM 3158 C C . TYR A 1 393 ? -21.399 5.085 18.074 1.00 85.56 393 TYR A C 1
ATOM 3160 O O . TYR A 1 393 ? -21.934 4.948 19.171 1.00 85.56 393 TYR A O 1
ATOM 3168 N N . TYR A 1 394 ? -21.132 6.270 17.525 1.00 85.56 394 TYR A N 1
ATOM 3169 C CA . TYR A 1 394 ? -21.464 7.539 18.160 1.00 85.56 394 TYR A CA 1
ATOM 3170 C C . TYR A 1 394 ? -22.981 7.723 18.296 1.00 85.56 394 TYR A C 1
ATOM 3172 O O . TYR A 1 394 ? -23.466 7.918 19.402 1.00 85.56 394 TYR A O 1
ATOM 3180 N N . CYS A 1 395 ? -23.762 7.534 17.226 1.00 85.25 395 CYS A N 1
ATOM 3181 C CA . CYS A 1 395 ? -25.225 7.649 17.302 1.00 85.25 395 CYS A CA 1
ATOM 3182 C C . CYS A 1 395 ? -25.837 6.661 18.307 1.00 85.25 395 CYS A C 1
ATOM 3184 O O . CYS A 1 395 ? -26.732 7.020 19.069 1.00 85.25 395 CYS A O 1
ATOM 3186 N N . LYS A 1 396 ? -25.335 5.417 18.339 1.00 88.25 396 LYS A N 1
ATOM 3187 C CA . LYS A 1 396 ? -25.756 4.423 19.338 1.00 88.25 396 LYS A CA 1
ATOM 3188 C C . LYS A 1 396 ? -25.408 4.851 20.758 1.00 88.25 396 LYS A C 1
ATOM 3190 O O . LYS A 1 396 ? -26.184 4.592 21.670 1.00 88.25 396 LYS A O 1
ATOM 3195 N N . TYR A 1 397 ? -24.245 5.470 20.939 1.00 88.94 397 TYR A N 1
ATOM 3196 C CA . TYR A 1 397 ? -23.820 5.998 22.225 1.00 88.94 397 TYR A CA 1
ATOM 3197 C C . TYR A 1 397 ? -24.738 7.136 22.688 1.00 88.94 397 TYR A C 1
ATOM 3199 O O . TYR A 1 397 ? -25.232 7.062 23.805 1.00 88.94 397 TYR A O 1
ATOM 3207 N N . THR A 1 398 ? -25.049 8.111 21.828 1.00 87.75 398 THR A N 1
ATOM 3208 C CA . THR A 1 398 ? -25.959 9.223 22.158 1.00 87.75 398 THR A CA 1
ATOM 3209 C C . THR A 1 398 ? -27.352 8.723 22.543 1.00 87.75 398 THR A C 1
ATOM 3211 O O . THR A 1 398 ? -27.876 9.104 23.582 1.00 87.75 398 THR A O 1
ATOM 3214 N N . GLN A 1 399 ? -27.925 7.788 21.774 1.00 91.19 399 GLN A N 1
ATOM 3215 C CA . GLN A 1 399 ? -29.220 7.177 22.113 1.00 91.19 399 GLN A CA 1
ATOM 3216 C C . GLN A 1 399 ? -29.186 6.438 23.458 1.00 91.19 399 GLN A C 1
ATOM 3218 O O . GLN A 1 399 ? -30.153 6.455 24.223 1.00 91.19 399 GLN A O 1
ATOM 3223 N N . LEU A 1 400 ? -28.074 5.760 23.750 1.00 92.50 400 LEU A N 1
ATOM 3224 C CA . LEU A 1 400 ? -27.889 5.061 25.015 1.00 92.50 400 LEU A CA 1
ATOM 3225 C C . LEU A 1 400 ? -27.750 6.044 26.184 1.00 92.50 400 LEU A C 1
ATOM 3227 O O . LEU A 1 400 ? -28.296 5.787 27.252 1.00 92.50 400 LEU A O 1
ATOM 3231 N N . GLU A 1 401 ? -27.060 7.162 25.980 1.00 91.38 401 GLU A N 1
ATOM 3232 C CA . GLU A 1 401 ? -26.904 8.235 26.961 1.00 91.38 401 GLU A CA 1
ATOM 3233 C C . GLU A 1 401 ? -28.249 8.890 27.291 1.00 91.38 401 GLU A C 1
ATOM 3235 O O . GLU A 1 401 ? -28.613 8.957 28.462 1.00 91.38 401 GLU A O 1
ATOM 3240 N N . GLU A 1 402 ? -29.056 9.225 26.281 1.00 93.56 402 GLU A N 1
ATOM 3241 C CA . GLU A 1 402 ? -30.430 9.712 26.466 1.00 93.56 402 GLU A CA 1
ATOM 3242 C C . GLU A 1 402 ? -31.301 8.702 27.229 1.00 93.56 402 GLU A C 1
ATOM 3244 O O . GLU A 1 402 ? -32.051 9.069 28.137 1.00 93.56 402 GLU A O 1
ATOM 3249 N N . THR A 1 403 ? -31.175 7.411 26.903 1.00 93.19 403 THR A N 1
ATOM 3250 C CA . THR A 1 403 ? -31.909 6.336 27.590 1.00 93.19 403 THR A CA 1
ATOM 3251 C C . THR A 1 403 ? -31.485 6.214 29.055 1.00 93.19 403 THR A C 1
ATOM 3253 O O . THR A 1 403 ? -32.335 6.011 29.922 1.00 93.19 403 THR A O 1
ATOM 3256 N N . ILE A 1 404 ? -30.186 6.339 29.343 1.00 92.88 404 ILE A N 1
ATOM 3257 C CA . ILE A 1 404 ? -29.645 6.331 30.707 1.00 92.88 404 ILE A CA 1
ATOM 3258 C C . ILE A 1 404 ? -30.173 7.538 31.482 1.00 92.88 404 ILE A C 1
ATOM 3260 O O . ILE A 1 404 ? -30.756 7.344 32.544 1.00 92.88 404 ILE A O 1
ATOM 3264 N N . SER A 1 405 ? -30.068 8.750 30.933 1.00 93.50 405 SER A N 1
ATOM 3265 C CA . SER A 1 405 ? -30.554 9.969 31.589 1.00 93.50 405 SER A CA 1
ATOM 3266 C C . SER A 1 405 ? -32.065 9.941 31.827 1.00 93.50 405 SER A C 1
ATOM 3268 O O . SER A 1 405 ? -32.532 10.337 32.893 1.00 93.50 405 SER A O 1
ATOM 3270 N N . SER A 1 406 ? -32.845 9.421 30.873 1.00 94.00 406 SER A N 1
ATOM 3271 C CA . SER A 1 406 ? -34.289 9.230 31.039 1.00 94.00 406 SER A CA 1
ATOM 3272 C C . SER A 1 406 ? -34.606 8.246 32.169 1.00 94.00 406 SER A C 1
ATOM 3274 O O . SER A 1 406 ? -35.496 8.506 32.979 1.00 94.00 406 SER A O 1
ATOM 3276 N N . LEU A 1 407 ? -33.860 7.142 32.264 1.00 92.12 407 LEU A N 1
ATOM 3277 C CA . LEU A 1 407 ? -34.060 6.125 33.294 1.00 92.12 407 LEU A CA 1
ATOM 3278 C C . LEU A 1 407 ? -33.609 6.607 34.683 1.00 92.12 407 LEU A C 1
ATOM 3280 O O . LEU A 1 407 ? -34.287 6.321 35.667 1.00 92.12 407 LEU A O 1
ATOM 3284 N N . GLU A 1 408 ? -32.519 7.371 34.770 1.00 91.88 408 GLU A N 1
ATOM 3285 C CA . GLU A 1 408 ? -32.061 8.036 35.999 1.00 91.88 408 GLU A CA 1
ATOM 3286 C C . GLU A 1 408 ? -33.094 9.052 36.499 1.00 91.88 408 GLU A C 1
ATOM 3288 O O . GLU A 1 408 ? -33.471 9.024 37.674 1.00 91.88 408 GLU A O 1
ATOM 3293 N N . LEU A 1 409 ? -33.624 9.887 35.598 1.00 92.62 409 LEU A N 1
ATOM 3294 C CA . LEU A 1 409 ? -34.699 10.824 35.917 1.00 92.62 409 LEU A CA 1
ATOM 3295 C C . LEU A 1 409 ? -35.960 10.086 36.381 1.00 92.62 409 LEU A C 1
ATOM 3297 O O . LEU A 1 409 ? -36.575 10.482 37.366 1.00 92.62 409 LEU A O 1
ATOM 3301 N N . GLU A 1 410 ? -36.341 8.994 35.714 1.00 90.06 410 GLU A N 1
ATOM 3302 C CA . GLU A 1 410 ? -37.513 8.205 36.097 1.00 90.06 410 GLU A CA 1
ATOM 3303 C C . GLU A 1 410 ? -37.350 7.569 37.489 1.00 90.06 410 GLU A C 1
ATOM 3305 O O . GLU A 1 410 ? -38.299 7.562 38.276 1.00 90.06 410 GLU A O 1
ATOM 3310 N N . ILE A 1 411 ? -36.160 7.046 37.811 1.00 86.69 411 ILE A N 1
ATOM 3311 C CA . ILE A 1 411 ? -35.840 6.522 39.149 1.00 86.69 411 ILE A CA 1
ATOM 3312 C C . ILE A 1 411 ? -35.965 7.640 40.191 1.00 86.69 411 ILE A C 1
ATOM 3314 O O . ILE A 1 411 ? -36.598 7.436 41.228 1.00 86.69 411 ILE A O 1
ATOM 3318 N N . GLN A 1 412 ? -35.424 8.827 39.904 1.00 88.00 412 GLN A N 1
ATOM 3319 C CA . GLN A 1 412 ? -35.483 9.965 40.819 1.00 88.00 412 GLN A CA 1
ATOM 3320 C C . GLN A 1 412 ? -36.921 10.449 41.044 1.00 88.00 412 GLN A C 1
ATOM 3322 O O . GLN A 1 412 ? -37.343 10.595 42.188 1.00 88.00 412 GLN A O 1
ATOM 3327 N N . VAL A 1 413 ? -37.710 10.630 39.979 1.00 88.94 413 VAL A N 1
ATOM 3328 C CA . VAL A 1 413 ? -39.119 11.048 40.079 1.00 88.94 413 VAL A CA 1
ATOM 3329 C C . VAL A 1 413 ? -39.929 10.045 40.898 1.00 88.94 413 VAL A C 1
ATOM 3331 O O . VAL A 1 413 ? -40.696 10.440 41.771 1.00 88.94 413 VAL A O 1
ATOM 3334 N N . ARG A 1 414 ? -39.737 8.739 40.679 1.00 83.56 414 ARG A N 1
ATOM 3335 C CA . ARG A 1 414 ? -40.435 7.709 41.463 1.00 83.56 414 ARG A CA 1
ATOM 3336 C C . ARG A 1 414 ? -40.042 7.715 42.932 1.00 83.56 414 ARG A C 1
ATOM 3338 O O . ARG A 1 414 ? -40.911 7.509 43.773 1.00 83.56 414 ARG A O 1
ATOM 3345 N N . LYS A 1 415 ? -38.769 7.967 43.240 1.00 82.69 415 LYS A N 1
ATOM 3346 C CA . LYS A 1 415 ? -38.288 8.095 44.618 1.00 82.69 415 LYS A CA 1
ATOM 3347 C C . LYS A 1 415 ? -38.995 9.244 45.346 1.00 82.69 415 LYS A C 1
ATOM 3349 O O . LYS A 1 415 ? -39.477 9.044 46.458 1.00 82.69 415 LYS A O 1
ATOM 3354 N N . GLU A 1 416 ? -39.134 10.396 44.691 1.00 85.44 416 GLU A N 1
ATOM 3355 C CA . GLU A 1 416 ? -39.872 11.548 45.228 1.00 85.44 416 GLU A CA 1
ATOM 3356 C C . GLU A 1 416 ? -41.379 11.263 45.356 1.00 85.44 416 GLU A C 1
ATOM 3358 O O . GLU A 1 416 ? -41.985 11.555 46.386 1.00 85.44 416 GLU A O 1
ATOM 3363 N N . CYS A 1 417 ? -42.002 10.625 44.359 1.00 83.44 417 CYS A N 1
ATOM 3364 C CA . CYS A 1 417 ? -43.412 10.229 44.443 1.00 83.44 417 CYS A CA 1
ATOM 3365 C C . CYS A 1 417 ? -43.672 9.226 45.577 1.00 83.44 417 CYS A C 1
ATOM 3367 O O . CYS A 1 417 ? -44.672 9.355 46.278 1.00 83.44 417 CYS A O 1
ATOM 3369 N N . GLY A 1 418 ? -42.783 8.247 45.775 1.00 80.44 418 GLY A N 1
ATOM 3370 C CA . GLY A 1 418 ? -42.870 7.284 46.875 1.00 80.44 418 GLY A CA 1
ATOM 3371 C C . GLY A 1 418 ? -42.762 7.961 48.242 1.00 80.44 418 GLY A C 1
ATOM 3372 O O . GLY A 1 418 ? -43.557 7.666 49.135 1.00 80.44 418 GLY A O 1
ATOM 3373 N N . TYR A 1 419 ? -41.852 8.934 48.371 1.00 81.56 419 TYR A N 1
ATOM 3374 C CA . TYR A 1 419 ? -41.736 9.773 49.564 1.00 81.56 419 TYR A CA 1
ATOM 3375 C C . TYR A 1 419 ? -43.036 10.541 49.853 1.00 81.56 419 TYR A C 1
ATOM 3377 O O . TYR A 1 419 ? -43.551 10.480 50.969 1.00 81.56 419 TYR A O 1
ATOM 3385 N N . LEU A 1 420 ? -43.616 11.196 48.840 1.00 84.56 420 LEU A N 1
ATOM 3386 C CA . LEU A 1 420 ? -44.870 11.949 48.974 1.00 84.56 420 LEU A CA 1
ATOM 3387 C C . LEU A 1 420 ? -46.087 11.060 49.271 1.00 84.56 420 LEU A C 1
ATOM 3389 O O . LEU A 1 420 ? -46.983 11.469 50.005 1.00 84.56 420 LEU A O 1
ATOM 3393 N N . ALA A 1 421 ? -46.127 9.846 48.720 1.00 82.06 421 ALA A N 1
ATOM 3394 C CA . ALA A 1 421 ? -47.213 8.890 48.931 1.00 82.06 421 ALA A CA 1
ATOM 3395 C C . ALA A 1 421 ? -47.140 8.164 50.290 1.00 82.06 421 ALA A C 1
ATOM 3397 O O . ALA A 1 421 ? -48.026 7.369 50.602 1.00 82.06 421 ALA A O 1
ATOM 3398 N N . GLY A 1 422 ? -46.087 8.389 51.090 1.00 74.06 422 GLY A N 1
ATOM 3399 C CA . GLY A 1 422 ? -45.848 7.663 52.343 1.00 74.06 422 GLY A CA 1
ATOM 3400 C C . GLY A 1 422 ? -45.565 6.168 52.141 1.00 74.06 422 GLY A C 1
ATOM 3401 O O . GLY A 1 422 ? -45.655 5.383 53.086 1.00 74.06 422 GLY A O 1
ATOM 3402 N N . GLN A 1 423 ? -45.249 5.760 50.909 1.00 65.50 423 GLN A N 1
ATOM 3403 C CA . GLN A 1 423 ? -45.008 4.375 50.530 1.00 65.50 423 GLN A CA 1
ATOM 3404 C C . GLN A 1 423 ? -43.505 4.097 50.561 1.00 65.50 423 GLN A C 1
ATOM 3406 O O . GLN A 1 423 ? -42.737 4.575 49.725 1.00 65.50 423 GLN A O 1
ATOM 3411 N N . PHE A 1 424 ? -43.078 3.280 51.522 1.00 56.69 424 PHE A N 1
ATOM 3412 C CA . PHE A 1 424 ? -41.710 2.781 51.590 1.00 56.69 424 PHE A CA 1
ATOM 3413 C C . PHE A 1 424 ? -41.515 1.676 50.533 1.00 56.69 424 PHE A C 1
ATOM 3415 O O . PHE A 1 424 ? -41.685 0.503 50.831 1.00 56.69 424 PHE A O 1
ATOM 3422 N N . LEU A 1 425 ? -41.165 2.082 49.305 1.00 56.69 425 LEU A N 1
ATOM 3423 C CA . LEU A 1 425 ? -40.530 1.292 48.231 1.00 56.69 425 LEU A CA 1
ATOM 3424 C C . LEU A 1 425 ? -41.287 0.053 47.697 1.00 56.69 425 LEU A C 1
ATOM 3426 O O . LEU A 1 425 ? -41.423 -0.973 48.357 1.00 56.69 425 LEU A O 1
ATOM 3430 N N . THR A 1 426 ? -41.623 0.067 46.403 1.00 60.34 426 THR A N 1
ATOM 3431 C CA . THR A 1 426 ? -41.846 -1.168 45.625 1.00 60.34 426 THR A CA 1
ATOM 3432 C C . THR A 1 426 ? -40.495 -1.794 45.256 1.00 60.34 426 THR A C 1
ATOM 3434 O O . THR A 1 426 ? -39.986 -1.600 44.149 1.00 60.34 426 THR A O 1
ATOM 3437 N N . VAL A 1 427 ? -39.904 -2.525 46.206 1.00 62.78 427 VAL A N 1
ATOM 3438 C CA . VAL A 1 427 ? -38.515 -3.030 46.189 1.00 62.78 427 VAL A CA 1
ATOM 3439 C C . VAL A 1 427 ? -38.139 -3.762 44.891 1.00 62.78 427 VAL A C 1
ATOM 3441 O O . VAL A 1 427 ? -37.048 -3.558 44.355 1.00 62.78 427 VAL A O 1
ATOM 3444 N N . GLU A 1 428 ? -39.023 -4.585 44.326 1.00 65.12 428 GLU A N 1
ATOM 3445 C CA . GLU A 1 428 ? -38.706 -5.393 43.142 1.00 65.12 428 GLU A CA 1
ATOM 3446 C C . GLU A 1 428 ? -38.664 -4.584 41.838 1.00 65.12 428 GLU A C 1
ATOM 3448 O O . GLU A 1 428 ? -37.853 -4.875 40.953 1.00 65.12 428 GLU A O 1
ATOM 3453 N N . ALA A 1 429 ? -39.534 -3.581 41.686 1.00 66.31 429 ALA A N 1
ATOM 3454 C CA . ALA A 1 429 ? -39.587 -2.758 40.476 1.00 66.31 429 ALA A CA 1
ATOM 3455 C C . ALA A 1 429 ? -38.378 -1.816 40.393 1.00 66.31 429 ALA A C 1
ATOM 3457 O O . ALA A 1 429 ? -37.806 -1.636 39.313 1.00 66.31 429 ALA A O 1
ATOM 3458 N N . ASP A 1 430 ? -37.959 -1.282 41.539 1.00 72.62 430 ASP A N 1
ATOM 3459 C CA . ASP A 1 430 ? -36.795 -0.406 41.654 1.00 72.62 430 ASP A CA 1
ATOM 3460 C C . ASP A 1 430 ? -35.492 -1.196 41.481 1.00 72.62 430 ASP A C 1
ATOM 3462 O O . ASP A 1 430 ? -34.597 -0.759 40.756 1.00 72.62 430 ASP A O 1
ATOM 3466 N N . LYS A 1 431 ? -35.423 -2.428 42.010 1.00 79.25 431 LYS A N 1
ATOM 3467 C CA . LYS A 1 431 ? -34.284 -3.332 41.792 1.00 79.25 431 LYS A CA 1
ATOM 3468 C C . LYS A 1 431 ? -34.092 -3.692 40.314 1.00 79.25 431 LYS A C 1
ATOM 3470 O O . LYS A 1 431 ? -32.983 -3.584 39.800 1.00 79.25 431 LYS A O 1
ATOM 3475 N N . ARG A 1 432 ? -35.164 -4.040 39.588 1.00 82.62 432 ARG A N 1
ATOM 3476 C CA . ARG A 1 432 ? -35.087 -4.334 38.139 1.00 82.62 432 ARG A CA 1
ATOM 3477 C C . ARG A 1 432 ? -34.599 -3.137 37.319 1.00 82.62 432 ARG A C 1
ATOM 3479 O O . ARG A 1 432 ? -33.927 -3.316 36.304 1.00 82.62 432 ARG A O 1
ATOM 3486 N N . LYS A 1 433 ? -34.949 -1.916 37.732 1.00 82.69 433 LYS A N 1
ATOM 3487 C CA . LYS A 1 433 ? -34.505 -0.679 37.077 1.00 82.69 433 LYS A CA 1
ATOM 3488 C C . LYS A 1 433 ? -33.049 -0.357 37.381 1.00 82.69 433 LYS A C 1
ATOM 3490 O O . LYS A 1 433 ? -32.334 0.001 36.453 1.00 82.69 433 LYS A O 1
ATOM 3495 N N . ALA A 1 434 ? -32.606 -0.554 38.621 1.00 83.88 434 ALA A N 1
ATOM 3496 C CA . ALA A 1 434 ? -31.200 -0.428 38.996 1.00 83.88 434 ALA A CA 1
ATOM 3497 C C . ALA A 1 434 ? -30.320 -1.433 38.229 1.00 83.88 434 ALA A C 1
ATOM 3499 O O . ALA A 1 434 ? -29.344 -1.040 37.598 1.00 83.88 434 ALA A O 1
ATOM 3500 N N . GLU A 1 435 ? -30.729 -2.705 38.154 1.00 87.94 435 GLU A N 1
ATOM 3501 C CA . GLU A 1 435 ? -30.030 -3.727 37.358 1.00 87.94 435 GLU A CA 1
ATOM 3502 C C . GLU A 1 435 ? -29.996 -3.375 35.859 1.00 87.94 435 GLU A C 1
ATOM 3504 O O . GLU A 1 435 ? -29.018 -3.646 35.158 1.00 87.94 435 GLU A O 1
ATOM 3509 N N . ARG A 1 436 ? -31.069 -2.768 35.334 1.00 89.12 436 ARG A N 1
ATOM 3510 C CA . ARG A 1 436 ? -31.102 -2.275 33.951 1.00 89.12 436 ARG A CA 1
ATOM 3511 C C . ARG A 1 436 ? -30.151 -1.094 33.757 1.00 89.12 436 ARG A C 1
ATOM 3513 O O . ARG A 1 436 ? -29.466 -1.064 32.739 1.00 89.12 436 ARG A O 1
ATOM 3520 N N . LEU A 1 437 ? -30.090 -0.160 34.704 1.00 90.25 437 LEU A N 1
ATOM 3521 C CA . LEU A 1 437 ? -29.172 0.978 34.669 1.00 90.25 437 LEU A CA 1
ATOM 3522 C C . LEU A 1 437 ? -27.716 0.506 34.640 1.00 90.25 437 LEU A C 1
ATOM 3524 O O . LEU A 1 437 ? -26.967 0.931 33.767 1.00 90.25 437 LEU A O 1
ATOM 3528 N N . GLU A 1 438 ? -27.338 -0.434 35.510 1.00 89.81 438 GLU A N 1
ATOM 3529 C CA . GLU A 1 438 ? -25.985 -1.006 35.533 1.00 89.81 438 GLU A CA 1
ATOM 3530 C C . GLU A 1 438 ? -25.616 -1.671 34.200 1.00 89.81 438 GLU A C 1
ATOM 3532 O O . GLU A 1 438 ? -24.527 -1.446 33.666 1.00 89.81 438 GLU A O 1
ATOM 3537 N N . LYS A 1 439 ? -26.540 -2.441 33.605 1.00 92.12 439 LYS A N 1
ATOM 3538 C CA . LYS A 1 439 ? -26.333 -3.054 32.281 1.00 92.12 439 LYS A CA 1
ATOM 3539 C C . LYS A 1 439 ? -26.129 -2.006 31.187 1.00 92.12 439 LYS A C 1
ATOM 3541 O O . LYS A 1 439 ? -25.209 -2.148 30.382 1.00 92.12 439 LYS A O 1
ATOM 3546 N N . LEU A 1 440 ? -26.948 -0.952 31.166 1.00 91.19 440 LEU A N 1
ATOM 3547 C CA . LEU A 1 440 ? -26.824 0.133 30.187 1.00 91.19 440 LEU A CA 1
ATOM 3548 C C . LEU A 1 440 ? -25.529 0.930 30.395 1.00 91.19 440 LEU A C 1
ATOM 3550 O O . LEU A 1 440 ? -24.857 1.263 29.425 1.00 91.19 440 LEU A O 1
ATOM 3554 N N . GLN A 1 441 ? -25.115 1.174 31.640 1.00 89.06 441 GLN A N 1
ATOM 3555 C CA . GLN A 1 441 ? -23.840 1.824 31.953 1.00 89.06 441 GLN A CA 1
ATOM 3556 C C . GLN A 1 441 ? -22.636 0.963 31.534 1.00 89.06 441 GLN A C 1
ATOM 3558 O O . GLN A 1 441 ? -21.648 1.492 31.015 1.00 89.06 441 GLN A O 1
ATOM 3563 N N . ALA A 1 442 ? -22.714 -0.361 31.697 1.00 87.62 442 ALA A N 1
ATOM 3564 C CA . ALA A 1 442 ? -21.699 -1.286 31.197 1.00 87.62 442 ALA A CA 1
ATOM 3565 C C . ALA A 1 442 ? -21.635 -1.283 29.657 1.00 87.62 442 ALA A C 1
ATOM 3567 O O . ALA A 1 442 ? -20.547 -1.231 29.077 1.00 87.62 442 ALA A O 1
ATOM 3568 N N . GLU A 1 443 ? -22.787 -1.267 28.981 1.00 87.81 443 GLU A N 1
ATOM 3569 C CA . GLU A 1 443 ? -22.859 -1.137 27.523 1.00 87.81 443 GLU A CA 1
ATOM 3570 C C . GLU A 1 443 ? -22.321 0.218 27.039 1.00 87.81 443 GLU A C 1
ATOM 3572 O O . GLU A 1 443 ? -21.569 0.261 26.063 1.00 87.81 443 GLU A O 1
ATOM 3577 N N . ARG A 1 444 ? -22.596 1.307 27.769 1.00 87.31 444 ARG A N 1
ATOM 3578 C CA . ARG A 1 444 ? -22.066 2.651 27.491 1.00 87.31 444 ARG A CA 1
ATOM 3579 C C . ARG A 1 444 ? -20.548 2.644 27.512 1.00 87.31 444 ARG A C 1
ATOM 3581 O O . ARG A 1 444 ? -19.927 3.069 26.540 1.00 87.31 444 ARG A O 1
ATOM 3588 N N . LYS A 1 445 ? -19.944 2.083 28.566 1.00 84.19 445 LYS A N 1
ATOM 3589 C CA . LYS A 1 445 ? -18.483 1.923 28.667 1.00 84.19 445 LYS A CA 1
ATOM 3590 C C . LYS A 1 445 ? -17.922 1.096 27.505 1.00 84.19 445 LYS A C 1
ATOM 3592 O O . LYS A 1 445 ? -16.832 1.387 27.021 1.00 84.19 445 LYS A O 1
ATOM 3597 N N . LYS A 1 446 ? -18.651 0.082 27.027 1.00 83.19 446 LYS A N 1
ATOM 3598 C CA . LYS A 1 446 ? -18.241 -0.746 25.881 1.00 83.19 446 LYS A CA 1
ATOM 3599 C C . LYS A 1 446 ? -18.341 -0.007 24.542 1.00 83.19 446 LYS A C 1
ATOM 3601 O O . LYS A 1 446 ? -17.464 -0.185 23.699 1.00 83.19 446 LYS A O 1
ATOM 3606 N N . LEU A 1 447 ? -19.390 0.789 24.327 1.00 83.69 447 LEU A N 1
ATOM 3607 C CA . LEU A 1 447 ? -19.576 1.570 23.100 1.00 83.69 447 LEU A CA 1
ATOM 3608 C C . LEU A 1 447 ? -18.612 2.746 23.023 1.00 83.69 447 LEU A C 1
ATOM 3610 O O . LEU A 1 447 ? -18.039 2.953 21.961 1.00 83.69 447 LEU A O 1
ATOM 3614 N N . GLN A 1 448 ? -18.367 3.438 24.138 1.00 81.56 448 GLN A N 1
ATOM 3615 C CA . GLN A 1 448 ? -17.417 4.550 24.216 1.00 81.56 448 GLN A CA 1
ATOM 3616 C C . GLN A 1 448 ? -16.033 4.169 23.667 1.00 81.56 448 GLN A C 1
ATOM 3618 O O . GLN A 1 448 ? -15.402 4.956 22.974 1.00 81.56 448 GLN A O 1
ATOM 3623 N N . ARG A 1 449 ? -15.597 2.921 23.892 1.00 74.69 449 ARG A N 1
ATOM 3624 C CA . ARG A 1 449 ? -14.321 2.379 23.385 1.00 74.69 449 ARG A CA 1
ATOM 3625 C C . ARG A 1 449 ? -14.265 2.207 21.864 1.00 74.69 449 ARG A C 1
ATOM 3627 O O . ARG A 1 449 ? -13.181 2.074 21.316 1.00 74.69 449 ARG A O 1
ATOM 3634 N N . LYS A 1 450 ? -15.414 2.129 21.190 1.00 79.56 450 LYS A N 1
ATOM 3635 C CA . LYS A 1 450 ? -15.519 1.919 19.736 1.00 79.56 450 LYS A CA 1
ATOM 3636 C C . LYS A 1 450 ? -15.737 3.215 18.959 1.00 79.56 450 LYS A C 1
ATOM 3638 O O . LYS A 1 450 ? -15.822 3.169 17.735 1.00 79.56 450 LYS A O 1
ATOM 3643 N N . ILE A 1 451 ? -15.899 4.337 19.656 1.00 80.75 451 ILE A N 1
ATOM 3644 C CA . ILE A 1 451 ? -16.122 5.634 19.028 1.00 80.75 451 ILE A CA 1
ATOM 3645 C C . ILE A 1 451 ? -14.789 6.128 18.478 1.00 80.75 451 ILE A C 1
ATOM 3647 O O . ILE A 1 451 ? -13.827 6.302 19.224 1.00 80.75 451 ILE A O 1
ATOM 3651 N N . VAL A 1 452 ? -14.754 6.370 17.172 1.00 80.44 452 VAL A N 1
ATOM 3652 C CA . VAL A 1 452 ? -13.678 7.127 16.535 1.00 80.44 452 VAL A CA 1
ATOM 3653 C C . VAL A 1 452 ? -14.025 8.600 16.683 1.00 80.44 452 VAL A C 1
ATOM 3655 O O . VAL A 1 452 ? -15.114 9.026 16.297 1.00 80.44 452 VAL A O 1
ATOM 3658 N N . PHE A 1 453 ? -13.130 9.370 17.296 1.00 76.50 453 PHE A N 1
ATOM 3659 C CA . PHE A 1 453 ? -13.364 10.791 17.504 1.00 76.50 453 PHE A CA 1
ATOM 3660 C C . PHE A 1 453 ? -13.182 11.556 16.191 1.00 76.50 453 PHE A C 1
ATOM 3662 O O . PHE A 1 453 ? -12.133 11.471 15.557 1.00 76.50 453 PHE A O 1
ATOM 3669 N N . ARG A 1 454 ? -14.204 12.325 15.804 1.00 81.88 454 ARG A N 1
ATOM 3670 C CA . ARG A 1 454 ? -14.174 13.252 14.669 1.00 81.88 454 ARG A CA 1
ATOM 3671 C C . ARG A 1 454 ? -14.544 14.636 15.195 1.00 81.88 454 ARG A C 1
ATOM 3673 O O . ARG A 1 454 ? -15.648 14.811 15.703 1.00 81.88 454 ARG A O 1
ATOM 3680 N N . SER A 1 455 ? -13.639 15.606 15.091 1.00 71.44 455 SER A N 1
ATOM 3681 C CA . SER A 1 455 ? -13.899 16.981 15.544 1.00 71.44 455 SER A CA 1
ATOM 3682 C C . SER A 1 455 ? -14.927 17.701 14.665 1.00 71.44 455 SER A C 1
ATOM 3684 O O . SER A 1 455 ? -15.740 18.472 15.164 1.00 71.44 455 SER A O 1
ATOM 3686 N N . GLU A 1 456 ? -14.920 17.430 13.358 1.00 80.12 456 GLU A N 1
ATOM 3687 C CA . GLU A 1 456 ? -15.712 18.158 12.365 1.00 80.12 456 GLU A CA 1
ATOM 3688 C C . GLU A 1 456 ? -16.426 17.195 11.410 1.00 80.12 456 GLU A C 1
ATOM 3690 O O . GLU A 1 456 ? -15.872 16.778 10.393 1.00 80.12 456 GLU A O 1
ATOM 3695 N N . SER A 1 457 ? -17.678 16.846 11.714 1.00 77.94 457 SER A N 1
ATOM 3696 C CA . SER A 1 457 ? -18.472 15.882 10.933 1.00 77.94 457 SER A CA 1
ATOM 3697 C C . SER A 1 457 ? -18.797 16.348 9.507 1.00 77.94 457 SER A C 1
ATOM 3699 O O . SER A 1 457 ? -18.902 15.532 8.595 1.00 77.94 457 SER A O 1
ATOM 3701 N N . TRP A 1 458 ? -18.914 17.660 9.281 1.00 81.25 458 TRP A N 1
ATOM 3702 C CA . TRP A 1 458 ? -19.207 18.234 7.961 1.00 81.25 458 TRP A CA 1
ATOM 3703 C C . TRP A 1 458 ? -18.074 18.007 6.945 1.00 81.25 458 TRP A C 1
ATOM 3705 O O . TRP A 1 458 ? -18.341 17.907 5.744 1.00 81.25 458 TRP A O 1
ATOM 3715 N N . LYS A 1 459 ? -16.824 17.862 7.418 1.00 87.44 459 LYS A N 1
ATOM 3716 C CA . LYS A 1 459 ? -15.660 17.565 6.571 1.00 87.44 459 LYS A CA 1
ATOM 3717 C C . LYS A 1 459 ? -15.810 16.239 5.829 1.00 87.44 459 LYS A C 1
ATOM 3719 O O . LYS A 1 459 ? -15.338 16.145 4.705 1.00 87.44 459 LYS A O 1
ATOM 3724 N N . TYR A 1 460 ? -16.534 15.260 6.379 1.00 88.25 460 TYR A N 1
ATOM 3725 C CA . TYR A 1 460 ? -16.794 13.996 5.685 1.00 88.25 460 TYR A CA 1
ATOM 3726 C C . TYR A 1 460 ? -17.547 14.200 4.362 1.00 88.25 460 TYR A C 1
ATOM 3728 O O . TYR A 1 460 ? -17.136 13.689 3.324 1.00 88.25 460 TYR A O 1
ATOM 3736 N N . LYS A 1 461 ? -18.622 15.003 4.363 1.00 87.12 461 LYS A N 1
ATOM 3737 C CA . LYS A 1 461 ? -19.398 15.275 3.141 1.00 87.12 461 LYS A CA 1
ATOM 3738 C C . LYS A 1 461 ? -18.553 16.000 2.094 1.00 87.12 461 LYS A C 1
ATOM 3740 O O . LYS A 1 461 ? -18.643 15.700 0.908 1.00 87.12 461 LYS A O 1
ATOM 3745 N N . ARG A 1 462 ? -17.706 16.932 2.539 1.00 89.62 462 ARG A N 1
ATOM 3746 C CA . ARG A 1 462 ? -16.774 17.644 1.662 1.00 89.62 462 ARG A CA 1
ATOM 3747 C C . ARG A 1 462 ? -15.721 16.701 1.065 1.00 89.62 462 ARG A C 1
ATOM 3749 O O . ARG A 1 462 ? -15.534 16.727 -0.145 1.00 89.62 462 ARG A O 1
ATOM 3756 N N . LEU A 1 463 ? -15.124 15.829 1.880 1.00 90.50 463 LEU A N 1
ATOM 3757 C CA . LEU A 1 463 ? -14.188 14.790 1.445 1.00 90.50 463 LEU A CA 1
ATOM 3758 C C . LEU A 1 463 ? -14.805 13.891 0.364 1.00 90.50 463 LEU A C 1
ATOM 3760 O O . LEU A 1 463 ? -14.190 13.667 -0.675 1.00 90.50 463 LEU A O 1
ATOM 3764 N N . MET A 1 464 ? -16.035 13.415 0.576 1.00 89.94 464 MET A N 1
ATOM 3765 C CA . MET A 1 464 ? -16.725 12.564 -0.399 1.00 89.94 464 MET A CA 1
ATOM 3766 C C . MET A 1 464 ? -16.983 13.293 -1.724 1.00 89.94 464 MET A C 1
ATOM 3768 O O . MET A 1 464 ? -16.723 12.724 -2.780 1.00 89.94 464 MET A O 1
ATOM 3772 N N . ASN A 1 465 ? -17.395 14.566 -1.683 1.00 88.81 465 ASN A N 1
ATOM 3773 C CA . ASN A 1 465 ? -17.567 15.375 -2.894 1.00 88.81 465 ASN A CA 1
ATOM 3774 C C . ASN A 1 465 ? -16.247 15.551 -3.660 1.00 88.81 465 ASN A C 1
ATOM 3776 O O . ASN A 1 465 ? -16.225 15.469 -4.883 1.00 88.81 465 ASN A O 1
ATOM 3780 N N . GLU A 1 466 ? -15.138 15.786 -2.955 1.00 91.31 466 GLU A N 1
ATOM 3781 C CA . GLU A 1 466 ? -13.814 15.901 -3.578 1.00 91.31 466 GLU A CA 1
ATOM 3782 C C . GLU A 1 466 ? -13.378 14.589 -4.235 1.00 91.31 466 GLU A C 1
ATOM 3784 O O . GLU A 1 466 ? -12.828 14.600 -5.336 1.00 91.31 466 GLU A O 1
ATOM 3789 N N . CYS A 1 467 ? -13.680 13.455 -3.603 1.00 91.06 467 CYS A N 1
ATOM 3790 C CA . CYS A 1 467 ? -13.432 12.143 -4.184 1.00 91.06 467 CYS A CA 1
ATOM 3791 C C . CYS A 1 467 ? -14.297 11.888 -5.430 1.00 91.06 467 CYS A C 1
ATOM 3793 O O . CYS A 1 467 ? -13.800 11.348 -6.418 1.00 91.06 467 CYS A O 1
ATOM 3795 N N . ASP A 1 468 ? -15.566 12.303 -5.421 1.00 88.75 468 ASP A N 1
ATOM 3796 C CA . ASP A 1 468 ? -16.459 12.193 -6.582 1.00 88.75 468 ASP A CA 1
ATOM 3797 C C . ASP A 1 468 ? -16.006 13.092 -7.749 1.00 88.75 468 ASP A C 1
ATOM 3799 O O . ASP A 1 468 ? -16.071 12.685 -8.912 1.00 88.75 468 ASP A O 1
ATOM 3803 N N . GLU A 1 469 ? -15.480 14.289 -7.469 1.00 90.81 469 GLU A N 1
ATOM 3804 C CA . GLU A 1 469 ? -14.833 15.133 -8.484 1.00 90.81 469 GLU A CA 1
ATOM 3805 C C . GLU A 1 469 ? -13.547 14.488 -9.026 1.00 90.81 469 GLU A C 1
ATOM 3807 O O . GLU A 1 469 ? -13.288 14.512 -10.235 1.00 90.81 469 GLU A O 1
ATOM 3812 N N . PHE A 1 470 ? -12.758 13.839 -8.165 1.00 92.00 470 PHE A N 1
ATOM 3813 C CA . PHE A 1 470 ? -11.569 13.107 -8.595 1.00 92.00 470 PHE A CA 1
ATOM 3814 C C . PHE A 1 470 ? -11.918 11.891 -9.471 1.00 92.00 470 PHE A C 1
ATOM 3816 O O . PHE A 1 470 ? -11.231 11.634 -10.458 1.00 92.00 470 PHE A O 1
ATOM 3823 N N . LEU A 1 471 ? -13.031 11.188 -9.222 1.00 88.75 471 LEU A N 1
ATOM 3824 C CA . LEU A 1 471 ? -13.486 10.082 -10.081 1.00 88.75 471 LEU A CA 1
ATOM 3825 C C . LEU A 1 471 ? -13.701 10.497 -11.547 1.00 88.75 471 LEU A C 1
ATOM 3827 O O . LEU A 1 471 ? -13.527 9.673 -12.447 1.00 88.75 471 LEU A O 1
ATOM 3831 N N . LYS A 1 472 ? -14.037 11.765 -11.818 1.00 88.31 472 LYS A N 1
ATOM 3832 C CA . LYS A 1 472 ? -14.121 12.282 -13.196 1.00 88.31 472 LYS A CA 1
ATOM 3833 C C . LYS A 1 472 ? -12.751 12.280 -13.881 1.00 88.31 472 LYS A C 1
ATOM 3835 O O . LYS A 1 472 ? -12.663 11.975 -15.067 1.00 88.31 472 LYS A O 1
ATOM 3840 N N . HIS A 1 473 ? -11.684 12.541 -13.126 1.00 88.12 473 HIS A N 1
ATOM 3841 C CA . HIS A 1 473 ? -10.301 12.497 -13.606 1.00 88.12 473 HIS A CA 1
ATOM 3842 C C . HIS A 1 473 ? -9.803 11.059 -13.820 1.00 88.12 473 HIS A C 1
ATOM 3844 O O . HIS A 1 473 ? -8.949 10.832 -14.674 1.00 88.12 473 HIS A O 1
ATOM 3850 N N . VAL A 1 474 ? -10.368 10.071 -13.116 1.00 87.19 474 VAL A N 1
ATOM 3851 C CA . VAL A 1 474 ? -10.094 8.642 -13.369 1.00 87.19 474 VAL A CA 1
ATOM 3852 C C . VAL A 1 474 ? -10.600 8.220 -14.753 1.00 87.19 474 VAL A C 1
ATOM 3854 O O . VAL A 1 474 ? -9.926 7.477 -15.452 1.00 87.19 474 VAL A O 1
ATOM 3857 N N . ALA A 1 475 ? -11.739 8.745 -15.215 1.00 83.06 475 ALA A N 1
ATOM 3858 C CA . ALA A 1 475 ? -12.209 8.462 -16.575 1.00 83.06 475 ALA A CA 1
ATOM 3859 C C . ALA A 1 475 ? -11.265 9.017 -17.660 1.00 83.06 475 ALA A C 1
ATOM 3861 O O . ALA A 1 475 ? -11.133 8.414 -18.721 1.00 83.06 475 ALA A O 1
ATOM 3862 N N . ALA A 1 476 ? -10.593 10.143 -17.395 1.00 84.25 476 ALA A N 1
ATOM 3863 C CA . ALA A 1 476 ? -9.567 10.675 -18.291 1.00 84.25 476 ALA A CA 1
ATOM 3864 C C . ALA A 1 476 ? -8.307 9.790 -18.318 1.00 84.25 476 ALA A C 1
ATOM 3866 O O . ALA A 1 476 ? -7.685 9.660 -19.370 1.00 84.25 476 ALA A O 1
ATOM 3867 N N . LEU A 1 477 ? -7.967 9.142 -17.195 1.00 84.81 477 LEU A N 1
ATOM 3868 C CA . LEU A 1 477 ? -6.879 8.163 -17.128 1.00 84.81 477 LEU A CA 1
ATOM 3869 C C . LEU A 1 477 ? -7.164 6.938 -18.008 1.00 84.81 477 LEU A C 1
ATOM 3871 O O . LEU A 1 477 ? -6.280 6.523 -18.749 1.00 84.81 477 LEU A O 1
ATOM 3875 N N . ASP A 1 478 ? -8.390 6.402 -17.972 1.00 80.12 478 ASP A N 1
ATOM 3876 C CA . ASP A 1 478 ? -8.788 5.250 -18.802 1.00 80.12 478 ASP A CA 1
ATOM 3877 C C . ASP A 1 478 ? -8.549 5.538 -20.304 1.00 80.12 478 ASP A C 1
ATOM 3879 O O . ASP A 1 478 ? -8.026 4.702 -21.041 1.00 80.12 478 ASP A O 1
ATOM 3883 N N . VAL A 1 479 ? -8.884 6.754 -20.756 1.00 81.31 479 VAL A N 1
ATOM 3884 C CA . VAL A 1 479 ? -8.653 7.205 -22.143 1.00 81.31 479 VAL A CA 1
ATOM 3885 C C . VAL A 1 479 ? -7.162 7.337 -22.447 1.00 81.31 479 VAL A C 1
ATOM 3887 O O . VAL A 1 479 ? -6.713 6.928 -23.517 1.00 81.31 479 VAL A O 1
ATOM 3890 N N . LEU A 1 480 ? -6.398 7.902 -21.510 1.00 80.50 480 LEU A N 1
ATOM 3891 C CA . LEU A 1 480 ? -4.962 8.115 -21.659 1.00 80.50 480 LEU A CA 1
ATOM 3892 C C . LEU A 1 480 ? -4.211 6.788 -21.791 1.00 80.50 480 LEU A C 1
ATOM 3894 O O . LEU A 1 480 ? -3.381 6.655 -22.679 1.00 80.50 480 LEU A O 1
ATOM 3898 N N . VAL A 1 481 ? -4.537 5.799 -20.957 1.00 78.94 481 VAL A N 1
ATOM 3899 C CA . VAL A 1 481 ? -3.904 4.473 -20.973 1.00 78.94 481 VAL A CA 1
ATOM 3900 C C . VAL A 1 481 ? -4.278 3.684 -22.237 1.00 78.94 481 VAL A C 1
ATOM 3902 O O . VAL A 1 481 ? -3.421 3.007 -22.805 1.00 78.94 481 VAL A O 1
ATOM 3905 N N . GLY A 1 482 ? -5.520 3.804 -22.722 1.00 71.44 482 GLY A N 1
ATOM 3906 C CA . GLY A 1 482 ? -6.011 3.062 -23.891 1.00 71.44 482 GLY A CA 1
ATOM 3907 C C . GLY A 1 482 ? -5.552 3.575 -25.265 1.00 71.44 482 GLY A C 1
ATOM 3908 O O . GLY A 1 482 ? -5.554 2.800 -26.217 1.00 71.44 482 GLY A O 1
ATOM 3909 N N . ASN A 1 483 ? -5.149 4.847 -25.390 1.00 65.50 483 ASN A N 1
ATOM 3910 C CA . ASN A 1 483 ? -4.870 5.491 -26.689 1.00 65.50 483 ASN A CA 1
ATOM 3911 C C . ASN A 1 483 ? -3.385 5.794 -26.959 1.00 65.50 483 ASN A C 1
ATOM 3913 O O . ASN A 1 483 ? -3.068 6.461 -27.944 1.00 65.50 483 ASN A O 1
ATOM 3917 N N . VAL A 1 484 ? -2.467 5.310 -26.119 1.00 65.38 484 VAL A N 1
ATOM 3918 C CA . VAL A 1 484 ? -1.041 5.687 -26.175 1.00 65.38 484 VAL A CA 1
ATOM 3919 C C . VAL A 1 484 ? -0.373 5.380 -27.524 1.00 65.38 484 VAL A C 1
ATOM 3921 O O . VAL A 1 484 ? 0.521 6.106 -27.941 1.00 65.38 484 VAL A O 1
ATOM 3924 N N . GLU A 1 485 ? -0.815 4.345 -28.244 1.00 61.84 485 GLU A N 1
ATOM 3925 C CA . GLU A 1 485 ? -0.213 3.950 -29.529 1.00 61.84 485 GLU A CA 1
ATOM 3926 C C . GLU A 1 485 ? -0.606 4.854 -30.715 1.00 61.84 485 GLU A C 1
ATOM 3928 O O . GLU A 1 485 ? 0.044 4.807 -31.759 1.00 61.84 485 GLU A O 1
ATOM 3933 N N . ALA A 1 486 ? -1.658 5.669 -30.575 1.00 59.56 486 ALA A N 1
ATOM 3934 C CA . ALA A 1 486 ? -2.196 6.511 -31.648 1.00 59.56 486 ALA A CA 1
ATOM 3935 C C . ALA A 1 486 ? -1.831 8.001 -31.515 1.00 59.56 486 ALA A C 1
ATOM 3937 O O . ALA A 1 486 ? -2.049 8.768 -32.455 1.00 59.56 486 ALA A O 1
ATOM 3938 N N . GLU A 1 487 ? -1.312 8.420 -30.359 1.00 65.25 487 GLU A N 1
ATOM 3939 C CA . GLU A 1 487 ? -1.005 9.818 -30.050 1.00 65.25 487 GLU A CA 1
ATOM 3940 C C . GLU A 1 487 ? 0.491 10.131 -30.196 1.00 65.25 487 GLU A C 1
ATOM 3942 O O . GLU A 1 487 ? 1.355 9.260 -30.104 1.00 65.25 487 GLU A O 1
ATOM 3947 N N . ASP A 1 488 ? 0.799 11.407 -30.435 1.00 75.06 488 ASP A N 1
ATOM 3948 C CA . ASP A 1 488 ? 2.177 11.892 -30.437 1.00 75.06 488 ASP A CA 1
ATOM 3949 C C . ASP A 1 488 ? 2.795 11.771 -29.034 1.00 75.06 488 ASP A C 1
ATOM 3951 O O . ASP A 1 488 ? 2.161 12.117 -28.032 1.00 75.06 488 ASP A O 1
ATOM 3955 N N . LEU A 1 489 ? 4.049 11.315 -28.962 1.00 74.38 489 LEU A N 1
ATOM 3956 C CA . LEU A 1 489 ? 4.726 10.999 -27.702 1.00 74.38 489 LEU A CA 1
ATOM 3957 C C . LEU A 1 489 ? 4.765 12.202 -26.752 1.00 74.38 489 LEU A C 1
ATOM 3959 O O . LEU A 1 489 ? 4.556 12.041 -25.550 1.00 74.38 489 LEU A O 1
ATOM 3963 N N . GLN A 1 490 ? 4.981 13.410 -27.282 1.00 75.75 490 GLN A N 1
ATOM 3964 C CA . GLN A 1 490 ? 5.024 14.620 -26.464 1.00 75.75 490 GLN A CA 1
ATOM 3965 C C . GLN A 1 490 ? 3.658 14.932 -25.837 1.00 75.75 490 GLN A C 1
ATOM 3967 O O . GLN A 1 490 ? 3.582 15.296 -24.667 1.00 75.75 490 GLN A O 1
ATOM 3972 N N . GLN A 1 491 ? 2.562 14.717 -26.570 1.00 79.38 491 GLN A N 1
ATOM 3973 C CA . GLN A 1 491 ? 1.212 14.929 -26.039 1.00 79.38 491 GLN A CA 1
ATOM 3974 C C . GLN A 1 491 ? 0.869 13.923 -24.935 1.00 79.38 491 GLN A C 1
ATOM 3976 O O . GLN A 1 491 ? 0.257 14.297 -23.931 1.00 79.38 491 GLN A O 1
ATOM 3981 N N . VAL A 1 492 ? 1.286 12.663 -25.096 1.00 79.00 492 VAL A N 1
ATOM 3982 C CA . VAL A 1 492 ? 1.126 11.623 -24.067 1.00 79.00 492 VAL A CA 1
ATOM 3983 C C . VAL A 1 492 ? 1.904 12.000 -22.804 1.00 79.00 492 VAL A C 1
ATOM 3985 O O . VAL A 1 492 ? 1.372 11.881 -21.696 1.00 79.00 492 VAL A O 1
ATOM 3988 N N . ILE A 1 493 ? 3.133 12.498 -22.964 1.00 77.94 493 ILE A N 1
ATOM 3989 C CA . ILE A 1 493 ? 3.992 12.966 -21.870 1.00 77.94 493 ILE A CA 1
ATOM 3990 C C . ILE A 1 493 ? 3.320 14.115 -21.105 1.00 77.94 493 ILE A C 1
ATOM 3992 O O . ILE A 1 493 ? 3.123 14.013 -19.891 1.00 77.94 493 ILE A O 1
ATOM 3996 N N . ASP A 1 494 ? 2.894 15.166 -21.809 1.00 79.81 494 ASP A N 1
ATOM 3997 C CA . ASP A 1 494 ? 2.331 16.377 -21.201 1.00 79.81 494 ASP A CA 1
ATOM 3998 C C . ASP A 1 494 ? 1.021 16.088 -20.447 1.00 79.81 494 ASP A C 1
ATOM 4000 O O . ASP A 1 494 ? 0.812 16.550 -19.318 1.00 79.81 494 ASP A O 1
ATOM 4004 N N . ARG A 1 495 ? 0.135 15.275 -21.041 1.00 83.88 495 ARG A N 1
ATOM 4005 C CA . ARG A 1 495 ? -1.124 14.859 -20.400 1.00 83.88 495 ARG A CA 1
ATOM 4006 C C . ARG A 1 495 ? -0.875 14.012 -19.162 1.00 83.88 495 ARG A C 1
ATOM 4008 O O . ARG A 1 495 ? -1.543 14.203 -18.145 1.00 83.88 495 ARG A O 1
ATOM 4015 N N . SER A 1 496 ? 0.091 13.102 -19.232 1.00 84.00 496 SER A N 1
ATOM 4016 C CA . SER A 1 496 ? 0.432 12.238 -18.105 1.00 84.00 496 SER A CA 1
ATOM 4017 C C . SER A 1 496 ? 1.034 13.024 -16.949 1.00 84.00 496 SER A C 1
ATOM 4019 O O . SER A 1 496 ? 0.638 12.815 -15.804 1.00 84.00 496 SER A O 1
ATOM 4021 N N . HIS A 1 497 ? 1.918 13.980 -17.243 1.00 82.62 497 HIS A N 1
ATOM 4022 C CA . HIS A 1 497 ? 2.451 14.913 -16.255 1.00 82.62 497 HIS A CA 1
ATOM 4023 C C . HIS A 1 497 ? 1.325 15.699 -15.568 1.00 82.62 497 HIS A C 1
ATOM 4025 O O . HIS A 1 497 ? 1.210 15.689 -14.344 1.00 82.62 497 HIS A O 1
ATOM 4031 N N . SER A 1 498 ? 0.434 16.320 -16.350 1.00 86.31 498 SER A N 1
ATOM 4032 C CA . SER A 1 498 ? -0.700 17.084 -15.814 1.00 86.31 498 SER A CA 1
ATOM 4033 C C . SER A 1 498 ? -1.609 16.237 -14.913 1.00 86.31 498 SER A C 1
ATOM 4035 O O . SER A 1 498 ? -2.038 16.691 -13.845 1.00 86.31 498 SER A O 1
ATOM 4037 N N . TRP A 1 499 ? -1.867 14.986 -15.304 1.00 90.50 499 TRP A N 1
ATOM 4038 C CA . TRP A 1 499 ? -2.655 14.058 -14.500 1.00 90.50 499 TRP A CA 1
ATOM 4039 C C . TRP A 1 499 ? -1.943 13.687 -13.191 1.00 90.50 499 TRP A C 1
ATOM 4041 O O . TRP A 1 499 ? -2.555 13.726 -12.122 1.00 90.50 499 TRP A O 1
ATOM 4051 N N . GLN A 1 500 ? -0.643 13.379 -13.244 1.00 87.88 500 GLN A N 1
ATOM 4052 C CA . GLN A 1 500 ? 0.143 13.038 -12.057 1.00 87.88 500 GLN A CA 1
ATOM 4053 C C . GLN A 1 500 ? 0.244 14.193 -11.059 1.00 87.88 500 GLN A C 1
ATOM 4055 O O . GLN A 1 500 ? 0.153 13.930 -9.856 1.00 87.88 500 GLN A O 1
ATOM 4060 N N . GLU A 1 501 ? 0.396 15.432 -11.527 1.00 86.50 501 GLU A N 1
ATOM 4061 C CA . GLU A 1 501 ? 0.395 16.627 -10.677 1.00 86.50 501 GLU A CA 1
ATOM 4062 C C . GLU A 1 501 ? -0.961 16.810 -9.993 1.00 86.50 501 GLU A C 1
ATOM 4064 O O . GLU A 1 501 ? -1.033 16.939 -8.771 1.00 86.50 501 GLU A O 1
ATOM 4069 N N . THR A 1 502 ? -2.054 16.687 -10.751 1.00 91.38 502 THR A N 1
ATOM 4070 C CA . THR A 1 502 ? -3.419 16.742 -10.202 1.00 91.38 502 THR A CA 1
ATOM 4071 C C . THR A 1 502 ? -3.631 15.674 -9.124 1.00 91.38 502 THR A C 1
ATOM 4073 O O . THR A 1 502 ? -4.162 15.962 -8.049 1.00 91.38 502 THR A O 1
ATOM 4076 N N . ALA A 1 503 ? -3.163 14.448 -9.372 1.00 92.06 503 ALA A N 1
ATOM 4077 C CA . ALA A 1 503 ? -3.214 13.357 -8.406 1.00 92.06 503 ALA A CA 1
ATOM 4078 C C . ALA A 1 503 ? -2.364 13.639 -7.153 1.00 92.06 503 ALA A C 1
ATOM 4080 O O . ALA A 1 503 ? -2.782 13.292 -6.050 1.00 92.06 503 ALA A O 1
ATOM 4081 N N . MET A 1 504 ? -1.203 14.292 -7.290 1.00 89.56 504 MET A N 1
ATOM 4082 C CA . MET A 1 504 ? -0.370 14.664 -6.140 1.00 89.56 504 MET A CA 1
ATOM 4083 C C . MET A 1 504 ? -1.016 15.766 -5.299 1.00 89.56 504 MET A C 1
ATOM 4085 O O . MET A 1 504 ? -1.087 15.643 -4.079 1.00 89.56 504 MET A O 1
ATOM 4089 N N . CYS A 1 505 ? -1.554 16.808 -5.937 1.00 91.00 505 CYS A N 1
ATOM 4090 C CA . CYS A 1 505 ? -2.302 17.855 -5.243 1.00 91.00 505 CYS A CA 1
ATOM 4091 C C . CYS A 1 505 ? -3.496 17.278 -4.473 1.00 91.00 505 CYS A C 1
ATOM 4093 O O . CYS A 1 505 ? -3.761 17.697 -3.347 1.00 91.00 505 CYS A O 1
ATOM 4095 N N . PHE A 1 506 ? -4.194 16.297 -5.055 1.00 93.81 506 PHE A N 1
ATOM 4096 C CA . PHE A 1 506 ? -5.274 15.587 -4.377 1.00 93.81 506 PHE A CA 1
ATOM 4097 C C . PHE A 1 506 ? -4.770 14.832 -3.138 1.00 93.81 506 PHE A C 1
ATOM 4099 O O . PHE A 1 506 ? -5.333 15.004 -2.061 1.00 93.81 506 PHE A O 1
ATOM 4106 N N . ILE A 1 507 ? -3.678 14.068 -3.252 1.00 92.25 507 ILE A N 1
ATOM 4107 C CA . ILE A 1 507 ? -3.076 13.343 -2.120 1.00 92.25 507 ILE A CA 1
ATOM 4108 C C . ILE A 1 507 ? -2.664 14.296 -0.991 1.00 92.25 507 ILE A C 1
ATOM 4110 O O . ILE A 1 507 ? -3.019 14.043 0.161 1.00 92.25 507 ILE A O 1
ATOM 4114 N N . ASN A 1 508 ? -1.968 15.390 -1.311 1.00 91.50 508 ASN A N 1
ATOM 4115 C CA . ASN A 1 508 ? -1.510 16.365 -0.318 1.00 91.50 508 ASN A CA 1
ATOM 4116 C C . ASN A 1 508 ? -2.697 16.998 0.419 1.00 91.50 508 ASN A C 1
ATOM 4118 O O . ASN A 1 508 ? -2.724 17.042 1.645 1.00 91.50 508 ASN A O 1
ATOM 4122 N N . ARG A 1 509 ? -3.746 17.379 -0.319 1.00 92.75 509 ARG A N 1
ATOM 4123 C CA . ARG A 1 509 ? -4.982 17.916 0.262 1.00 92.75 509 ARG A CA 1
ATOM 4124 C C . ARG A 1 509 ? -5.682 16.923 1.193 1.00 92.75 509 ARG A C 1
ATOM 4126 O O . ARG A 1 509 ? -6.211 17.338 2.223 1.00 92.75 509 ARG A O 1
ATOM 4133 N N . LEU A 1 510 ? -5.677 15.626 0.864 1.00 91.62 510 LEU A N 1
ATOM 4134 C CA . LEU A 1 510 ? -6.205 14.584 1.752 1.00 91.62 510 LEU A CA 1
ATOM 4135 C C . LEU A 1 510 ? -5.436 14.519 3.078 1.00 91.62 510 LEU A C 1
ATOM 4137 O O . LEU A 1 510 ? -6.062 14.454 4.136 1.00 91.62 510 LEU A O 1
ATOM 4141 N N . THR A 1 511 ? -4.105 14.574 3.027 1.00 89.56 511 THR A N 1
ATOM 4142 C CA . THR A 1 511 ? -3.247 14.545 4.220 1.00 89.56 511 THR A CA 1
ATOM 4143 C C . THR A 1 511 ? -3.439 15.790 5.087 1.00 89.56 511 THR A C 1
ATOM 4145 O O . THR A 1 511 ? -3.613 15.670 6.301 1.00 89.56 511 THR A O 1
ATOM 4148 N N . ASP A 1 512 ? -3.473 16.972 4.471 1.00 90.75 512 ASP A N 1
ATOM 4149 C CA . ASP A 1 512 ? -3.460 18.250 5.186 1.00 90.75 512 ASP A CA 1
ATOM 4150 C C . ASP A 1 512 ? -4.835 18.624 5.769 1.00 90.75 512 ASP A C 1
ATOM 4152 O O . ASP A 1 512 ? -4.942 19.008 6.935 1.00 90.75 512 ASP A O 1
ATOM 4156 N N . GLU A 1 513 ? -5.917 18.505 4.986 1.00 90.31 513 GLU A N 1
ATOM 4157 C CA . GLU A 1 513 ? -7.253 18.961 5.410 1.00 90.31 513 GLU A CA 1
ATOM 4158 C C . GLU A 1 513 ? -8.045 17.891 6.185 1.00 90.31 513 GLU A C 1
ATOM 4160 O O . GLU A 1 513 ? -8.929 18.227 6.988 1.00 90.31 513 GLU A O 1
ATOM 4165 N N . TYR A 1 514 ? -7.737 16.605 5.966 1.00 89.62 514 TYR A N 1
ATOM 4166 C CA . TYR A 1 514 ? -8.561 15.474 6.408 1.00 89.62 514 TYR A CA 1
ATOM 4167 C C . TYR A 1 514 ? -7.822 14.444 7.274 1.00 89.62 514 TYR A C 1
ATOM 4169 O O . TYR A 1 514 ? -8.312 13.326 7.422 1.00 89.62 514 TYR A O 1
ATOM 4177 N N . MET A 1 515 ? -6.721 14.816 7.941 1.00 86.00 515 MET A N 1
ATOM 4178 C CA . MET A 1 515 ? -5.953 13.931 8.842 1.00 86.00 515 MET A CA 1
ATOM 4179 C C . MET A 1 515 ? -6.825 13.184 9.874 1.00 86.00 515 MET A C 1
ATOM 4181 O O . MET A 1 515 ? -6.584 12.019 10.190 1.00 86.00 515 MET A O 1
ATOM 4185 N N . ALA A 1 516 ? -7.895 13.819 10.369 1.00 85.69 516 ALA A N 1
ATOM 4186 C CA . ALA A 1 516 ? -8.841 13.200 11.301 1.00 85.69 516 ALA A CA 1
ATOM 4187 C C . ALA A 1 516 ? -9.594 11.988 10.718 1.00 85.69 516 ALA A C 1
ATOM 4189 O O . ALA A 1 516 ? -10.219 11.264 11.486 1.00 85.69 516 ALA A O 1
ATOM 4190 N N . TYR A 1 517 ? -9.548 11.775 9.399 1.00 88.06 517 TYR A N 1
ATOM 4191 C CA . TYR A 1 517 ? -10.189 10.701 8.634 1.00 88.06 517 TYR A CA 1
ATOM 4192 C C . TYR A 1 517 ? -9.169 9.709 8.047 1.00 88.06 517 TYR A C 1
ATOM 4194 O O . TYR A 1 517 ? -9.435 9.111 7.005 1.00 88.06 517 TYR A O 1
ATOM 4202 N N . ASN A 1 518 ? -8.009 9.523 8.700 1.00 87.12 518 ASN A N 1
ATOM 4203 C CA . ASN A 1 518 ? -6.910 8.674 8.210 1.00 87.12 518 ASN A CA 1
ATOM 4204 C C . ASN A 1 518 ? -7.345 7.258 7.777 1.00 87.12 518 ASN A C 1
ATOM 4206 O O . ASN A 1 518 ? -6.905 6.743 6.757 1.00 87.12 518 ASN A O 1
ATOM 4210 N N . ASP A 1 519 ? -8.282 6.658 8.511 1.00 86.88 519 ASP A N 1
ATOM 4211 C CA . ASP A 1 519 ? -8.869 5.344 8.223 1.00 86.88 519 ASP A CA 1
ATOM 4212 C C . ASP A 1 519 ? -9.618 5.263 6.880 1.00 86.88 519 ASP A C 1
ATOM 4214 O O . ASP A 1 519 ? -9.777 4.172 6.333 1.00 86.88 519 ASP A O 1
ATOM 4218 N N . ILE A 1 520 ? -10.070 6.402 6.348 1.00 88.75 520 ILE A N 1
ATOM 4219 C CA . ILE A 1 520 ? -10.751 6.520 5.052 1.00 88.75 520 ILE A CA 1
ATOM 4220 C C . ILE A 1 520 ? -9.792 7.043 3.979 1.00 88.75 520 ILE A C 1
ATOM 4222 O O . ILE A 1 520 ? -9.771 6.504 2.872 1.00 88.75 520 ILE A O 1
ATOM 4226 N N . ILE A 1 521 ? -8.997 8.075 4.287 1.00 91.38 521 ILE A N 1
ATOM 4227 C CA . ILE A 1 521 ? -8.114 8.699 3.291 1.00 91.38 521 ILE A CA 1
ATOM 4228 C C . ILE A 1 521 ? -6.961 7.778 2.897 1.00 91.38 521 ILE A C 1
ATOM 4230 O O . ILE A 1 521 ? -6.632 7.736 1.718 1.00 91.38 521 ILE A O 1
ATOM 4234 N N . GLN A 1 522 ? -6.397 6.989 3.819 1.00 91.56 522 GLN A N 1
ATOM 4235 C CA . GLN A 1 522 ? -5.227 6.163 3.524 1.00 91.56 522 GLN A CA 1
ATOM 4236 C C . GLN A 1 522 ? -5.541 5.107 2.443 1.00 91.56 522 GLN A C 1
ATOM 4238 O O . GLN A 1 522 ? -4.822 5.061 1.445 1.00 91.56 522 GLN A O 1
ATOM 4243 N N . PRO A 1 523 ? -6.643 4.325 2.518 1.00 92.12 523 PRO A N 1
ATOM 4244 C CA . PRO A 1 523 ? -7.048 3.446 1.416 1.00 92.12 523 PRO A CA 1
ATOM 4245 C C . PRO A 1 523 ? -7.278 4.162 0.075 1.00 92.12 523 PRO A C 1
ATOM 4247 O O . PRO A 1 523 ? -6.999 3.589 -0.980 1.00 92.12 523 PRO A O 1
ATOM 4250 N N . ILE A 1 524 ? -7.785 5.402 0.102 1.00 93.56 524 ILE A N 1
ATOM 4251 C CA . ILE A 1 524 ? -7.995 6.218 -1.104 1.00 93.56 524 ILE A CA 1
ATOM 4252 C C . ILE A 1 524 ? -6.648 6.659 -1.685 1.00 93.56 524 ILE A C 1
ATOM 4254 O O . ILE A 1 524 ? -6.430 6.519 -2.885 1.00 93.56 524 ILE A O 1
ATOM 4258 N N . GLN A 1 525 ? -5.723 7.129 -0.848 1.00 93.94 525 GLN A N 1
ATOM 4259 C CA . GLN A 1 525 ? -4.376 7.523 -1.255 1.00 93.94 525 GLN A CA 1
ATOM 4260 C C . GLN A 1 525 ? -3.620 6.350 -1.877 1.00 93.94 525 GLN A C 1
ATOM 4262 O O . GLN A 1 525 ? -3.043 6.522 -2.946 1.00 93.94 525 GLN A O 1
ATOM 4267 N N . VAL A 1 526 ? -3.694 5.147 -1.288 1.00 93.88 526 VAL A N 1
ATOM 4268 C CA . VAL A 1 526 ? -3.115 3.934 -1.895 1.00 93.88 526 VAL A CA 1
ATOM 4269 C C . VAL A 1 526 ? -3.672 3.715 -3.301 1.00 93.88 526 VAL A C 1
ATOM 4271 O O . VAL A 1 526 ? -2.898 3.520 -4.230 1.00 93.88 526 VAL A O 1
ATOM 4274 N N . ALA A 1 527 ? -4.991 3.809 -3.488 1.00 94.81 527 ALA A N 1
ATOM 4275 C CA . ALA A 1 527 ? -5.601 3.637 -4.806 1.00 94.81 527 ALA A CA 1
ATOM 4276 C C . ALA A 1 527 ? -5.092 4.670 -5.831 1.00 94.81 527 ALA A C 1
ATOM 4278 O O . ALA A 1 527 ? -4.828 4.330 -6.983 1.00 94.81 527 ALA A O 1
ATOM 4279 N N . VAL A 1 528 ? -4.919 5.931 -5.421 1.00 94.62 528 VAL A N 1
ATOM 4280 C CA . VAL A 1 528 ? -4.368 6.986 -6.289 1.00 94.62 528 VAL A CA 1
ATOM 4281 C C . VAL A 1 528 ? -2.888 6.740 -6.590 1.00 94.62 528 VAL A C 1
ATOM 4283 O O . VAL A 1 528 ? -2.462 6.922 -7.730 1.00 94.62 528 VAL A O 1
ATOM 4286 N N . TYR A 1 529 ? -2.101 6.279 -5.616 1.00 93.19 529 TYR A N 1
ATOM 4287 C CA . TYR A 1 529 ? -0.712 5.891 -5.847 1.00 93.19 529 TYR A CA 1
ATOM 4288 C C . TYR A 1 529 ? -0.588 4.695 -6.798 1.00 93.19 529 TYR A C 1
ATOM 4290 O O . TYR A 1 529 ? 0.287 4.720 -7.660 1.00 93.19 529 TYR A O 1
ATOM 4298 N N . GLU A 1 530 ? -1.467 3.693 -6.700 1.00 93.56 530 GLU A N 1
ATOM 4299 C CA . GLU A 1 530 ? -1.545 2.566 -7.643 1.00 93.56 530 GLU A CA 1
ATOM 4300 C C . GLU A 1 530 ? -1.816 3.062 -9.073 1.00 93.56 530 GLU A C 1
ATOM 4302 O O . GLU A 1 530 ? -1.142 2.635 -10.010 1.00 93.56 530 GLU A O 1
ATOM 4307 N N . MET A 1 531 ? -2.723 4.036 -9.240 1.00 93.62 531 MET A N 1
ATOM 4308 C CA . MET A 1 531 ? -2.980 4.671 -10.538 1.00 93.62 531 MET A CA 1
ATOM 4309 C C . MET A 1 531 ? -1.773 5.446 -11.076 1.00 93.62 531 MET A C 1
ATOM 4311 O O . MET A 1 531 ? -1.395 5.263 -12.233 1.00 93.62 531 MET A O 1
ATOM 4315 N N . LYS A 1 532 ? -1.139 6.287 -10.243 1.00 91.56 532 LYS A N 1
ATOM 4316 C CA . LYS A 1 532 ? 0.084 7.018 -10.620 1.00 91.56 532 LYS A CA 1
ATOM 4317 C C . LYS A 1 532 ? 1.190 6.055 -11.042 1.00 91.56 532 LYS A C 1
ATOM 4319 O O . LYS A 1 532 ? 1.864 6.296 -12.039 1.00 91.56 532 LYS A O 1
ATOM 4324 N N . PHE A 1 533 ? 1.351 4.970 -10.291 1.00 90.62 533 PHE A N 1
ATOM 4325 C CA . PHE A 1 533 ? 2.342 3.941 -10.557 1.00 90.62 533 PHE A CA 1
ATOM 4326 C C . PHE A 1 533 ? 2.073 3.218 -11.883 1.00 90.62 533 PHE A C 1
ATOM 4328 O O . PHE A 1 533 ? 2.975 3.126 -12.714 1.00 90.62 533 PHE A O 1
ATOM 4335 N N . GLY A 1 534 ? 0.829 2.790 -12.125 1.00 91.25 534 GLY A N 1
ATOM 4336 C CA . GLY A 1 534 ? 0.423 2.170 -13.387 1.00 91.25 534 GLY A CA 1
ATOM 4337 C C . GLY A 1 534 ? 0.660 3.074 -14.599 1.00 91.25 534 GLY A C 1
ATOM 4338 O O . GLY A 1 534 ? 1.262 2.641 -15.582 1.00 91.25 534 GLY A O 1
ATOM 4339 N N . LEU A 1 535 ? 0.292 4.356 -14.497 1.00 89.19 535 LEU A N 1
ATOM 4340 C CA . LEU A 1 535 ? 0.540 5.343 -15.550 1.00 89.19 535 LEU A CA 1
ATOM 4341 C C . LEU A 1 535 ? 2.038 5.511 -15.848 1.00 89.19 535 LEU A C 1
ATOM 4343 O O . LEU A 1 535 ? 2.433 5.552 -17.012 1.00 89.19 535 LEU A O 1
ATOM 4347 N N . SER A 1 536 ? 2.890 5.553 -14.821 1.00 86.50 536 SER A N 1
ATOM 4348 C CA . SER A 1 536 ? 4.338 5.639 -15.030 1.00 86.50 536 SER A CA 1
ATOM 4349 C C . SER A 1 536 ? 4.928 4.406 -15.715 1.00 86.50 536 SER A C 1
ATOM 4351 O O . SER A 1 536 ? 5.860 4.549 -16.503 1.00 86.50 536 SER A O 1
ATOM 4353 N N . LEU A 1 537 ? 4.400 3.206 -15.453 1.00 86.50 537 LEU A N 1
ATOM 4354 C CA . LEU A 1 537 ? 4.826 1.986 -16.150 1.00 86.50 537 LEU A CA 1
ATOM 4355 C C . LEU A 1 537 ? 4.430 2.012 -17.634 1.00 86.50 537 LEU A C 1
ATOM 4357 O O . LEU A 1 537 ? 5.248 1.684 -18.494 1.00 86.50 537 LEU A O 1
ATOM 4361 N N . VAL A 1 538 ? 3.211 2.470 -17.940 1.00 86.31 538 VAL A N 1
ATOM 4362 C CA . VAL A 1 538 ? 2.731 2.668 -19.320 1.00 86.31 538 VAL A CA 1
ATOM 4363 C C . VAL A 1 538 ? 3.620 3.664 -20.069 1.00 86.31 538 VAL A C 1
ATOM 4365 O O . VAL A 1 538 ? 4.080 3.385 -21.180 1.00 86.31 538 VAL A O 1
ATOM 4368 N N . LEU A 1 539 ? 3.924 4.803 -19.442 1.00 82.12 539 LEU A N 1
ATOM 4369 C CA . LEU A 1 539 ? 4.820 5.815 -19.999 1.00 82.12 539 LEU A CA 1
ATOM 4370 C C . LEU A 1 539 ? 6.226 5.277 -20.227 1.00 82.12 539 LEU A C 1
ATOM 4372 O O . LEU A 1 539 ? 6.776 5.452 -21.311 1.00 82.12 539 LEU A O 1
ATOM 4376 N N . SER A 1 540 ? 6.791 4.584 -19.239 1.00 79.44 540 SER A N 1
ATOM 4377 C CA . SER A 1 540 ? 8.114 3.975 -19.360 1.00 79.44 540 SER A CA 1
ATOM 4378 C C . SER A 1 540 ? 8.176 2.988 -20.516 1.00 79.44 540 SER A C 1
ATOM 4380 O O . SER A 1 540 ? 9.134 3.020 -21.278 1.00 79.44 540 SER A O 1
ATOM 4382 N N . SER A 1 541 ? 7.154 2.147 -20.689 1.00 80.56 541 SER A N 1
ATOM 4383 C CA . SER A 1 541 ? 7.097 1.212 -21.815 1.00 80.56 541 SER A CA 1
ATOM 4384 C C . SER A 1 541 ? 7.012 1.940 -23.160 1.00 80.56 541 SER A C 1
ATOM 4386 O O . SER A 1 541 ? 7.616 1.516 -24.140 1.00 80.56 541 SER A O 1
ATOM 4388 N N . THR A 1 542 ? 6.305 3.067 -23.214 1.00 79.31 542 THR A N 1
ATOM 4389 C CA . THR A 1 542 ? 6.174 3.877 -24.435 1.00 79.31 542 THR A CA 1
ATOM 4390 C C . THR A 1 542 ? 7.487 4.578 -24.790 1.00 79.31 542 THR A C 1
ATOM 4392 O O . THR A 1 542 ? 7.908 4.564 -25.946 1.00 79.31 542 THR A O 1
ATOM 4395 N N . LEU A 1 543 ? 8.177 5.130 -23.789 1.00 77.94 543 LEU A N 1
ATOM 4396 C CA . LEU A 1 543 ? 9.508 5.721 -23.937 1.00 77.94 543 LEU A CA 1
ATOM 4397 C C . LEU A 1 543 ? 10.545 4.675 -24.358 1.00 77.94 543 LEU A C 1
ATOM 4399 O O . LEU A 1 543 ? 11.351 4.929 -25.249 1.00 77.94 543 LEU A O 1
ATOM 4403 N N . GLU A 1 544 ? 10.496 3.490 -23.752 1.00 76.12 544 GLU A N 1
ATOM 4404 C CA . GLU A 1 544 ? 11.334 2.349 -24.111 1.00 76.12 544 GLU A CA 1
ATOM 4405 C C . GLU A 1 544 ? 11.136 1.956 -25.581 1.00 76.12 544 GLU A C 1
ATOM 4407 O O . GLU A 1 544 ? 12.116 1.846 -26.319 1.00 76.12 544 GLU A O 1
ATOM 4412 N N . LYS A 1 545 ? 9.883 1.818 -26.039 1.00 76.88 545 LYS A N 1
ATOM 4413 C CA . LYS A 1 545 ? 9.553 1.531 -27.445 1.00 76.88 545 LYS A CA 1
ATOM 4414 C C . LYS A 1 545 ? 10.135 2.577 -28.395 1.00 76.88 545 LYS A C 1
ATOM 4416 O O . LYS A 1 545 ? 10.738 2.221 -29.409 1.00 76.88 545 LYS A O 1
ATOM 4421 N N . GLU A 1 546 ? 9.984 3.857 -28.068 1.00 75.81 546 GLU A N 1
ATOM 4422 C CA . GLU A 1 546 ? 10.522 4.947 -28.882 1.00 75.81 546 GLU A CA 1
ATOM 4423 C C . GLU A 1 546 ? 12.056 4.929 -28.924 1.00 75.81 546 GLU A C 1
ATOM 4425 O O . GLU A 1 546 ? 12.663 5.103 -29.983 1.00 75.81 546 GLU A O 1
ATOM 4430 N N . TYR A 1 547 ? 12.698 4.690 -27.781 1.00 73.06 547 TYR A N 1
ATOM 4431 C CA . TYR A 1 547 ? 14.150 4.601 -27.696 1.00 73.06 547 TYR A CA 1
ATOM 4432 C C . TYR A 1 547 ? 14.688 3.428 -28.521 1.00 73.06 547 TYR A C 1
ATOM 4434 O O . TYR A 1 547 ? 15.606 3.592 -29.325 1.00 73.06 547 TYR A O 1
ATOM 4442 N N . LEU A 1 548 ? 14.068 2.257 -28.393 1.00 74.25 548 LEU A N 1
ATOM 4443 C CA . LEU A 1 548 ? 14.414 1.066 -29.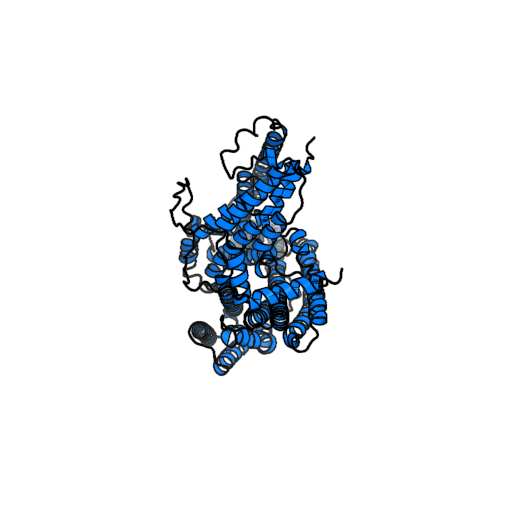163 1.00 74.25 548 LEU A CA 1
ATOM 4444 C C . LEU A 1 548 ? 14.228 1.273 -30.669 1.00 74.25 548 LEU A C 1
ATOM 4446 O O . LEU A 1 548 ? 15.099 0.880 -31.452 1.00 74.25 548 LEU A O 1
ATOM 4450 N N . ARG A 1 549 ? 13.173 1.993 -31.077 1.00 76.69 549 ARG A N 1
ATOM 4451 C CA . ARG A 1 549 ? 12.971 2.426 -32.468 1.00 76.69 549 ARG A CA 1
ATOM 4452 C C . ARG A 1 549 ? 14.138 3.277 -32.975 1.00 76.69 549 ARG A C 1
ATOM 4454 O O . ARG A 1 549 ? 14.606 3.047 -34.088 1.00 76.69 549 ARG A O 1
ATOM 4461 N N . LYS A 1 550 ? 14.638 4.220 -32.168 1.00 74.88 550 LYS A N 1
ATOM 4462 C CA . LYS A 1 550 ? 15.792 5.075 -32.517 1.00 74.88 550 LYS A CA 1
ATOM 4463 C C . LYS A 1 550 ? 17.115 4.299 -32.576 1.00 74.88 550 LYS A C 1
ATOM 4465 O O . LYS A 1 550 ? 17.937 4.568 -33.447 1.00 74.88 550 LYS A O 1
ATOM 4470 N N . VAL A 1 551 ? 17.327 3.333 -31.678 1.00 70.31 551 VAL A N 1
ATOM 4471 C CA . VAL A 1 551 ? 18.534 2.476 -31.646 1.00 70.31 551 VAL A CA 1
ATOM 4472 C C . VAL A 1 551 ? 18.505 1.403 -32.751 1.00 70.31 551 VAL A C 1
ATOM 4474 O O . VAL A 1 551 ? 19.552 0.905 -33.179 1.00 70.31 551 VAL A O 1
ATOM 4477 N N . GLY A 1 552 ? 17.318 1.064 -33.259 1.00 67.31 552 GLY A N 1
ATOM 4478 C CA . GLY A 1 552 ? 17.119 0.013 -34.256 1.00 67.31 552 GLY A CA 1
ATOM 4479 C C . GLY A 1 552 ? 17.332 -1.390 -33.684 1.00 67.31 552 GLY A C 1
ATOM 4480 O O . GLY A 1 552 ? 17.852 -2.256 -34.385 1.00 67.31 552 GLY A O 1
ATOM 4481 N N . HIS A 1 553 ? 16.986 -1.593 -32.410 1.00 66.12 553 HIS A N 1
ATOM 4482 C CA . HIS A 1 553 ? 17.060 -2.875 -31.709 1.00 66.12 553 HIS A CA 1
ATOM 4483 C C . HIS A 1 553 ? 15.706 -3.223 -31.091 1.00 66.12 553 HIS A C 1
ATOM 4485 O O . HIS A 1 553 ? 14.972 -2.337 -30.678 1.00 66.12 553 HIS A O 1
ATOM 4491 N N . GLU A 1 554 ? 15.398 -4.515 -30.990 1.00 62.47 554 GLU A N 1
ATOM 4492 C CA . GLU A 1 554 ? 14.093 -4.988 -30.499 1.00 62.47 554 GLU A CA 1
ATOM 4493 C C . GLU A 1 554 ? 14.071 -5.294 -28.993 1.00 62.47 554 GLU A C 1
ATOM 4495 O O . GLU A 1 554 ? 13.001 -5.470 -28.424 1.00 62.47 554 GLU A O 1
ATOM 4500 N N . ASN A 1 555 ? 15.229 -5.376 -28.324 1.00 67.06 555 ASN A N 1
ATOM 4501 C CA . ASN A 1 555 ? 15.301 -5.847 -26.939 1.00 67.06 555 ASN A CA 1
ATOM 4502 C C . ASN A 1 555 ? 16.198 -4.959 -26.067 1.00 67.06 555 ASN A C 1
ATOM 4504 O O . ASN A 1 555 ? 17.421 -4.944 -26.238 1.00 67.06 555 ASN A O 1
ATOM 4508 N N . ILE A 1 556 ? 15.591 -4.272 -25.092 1.00 67.12 556 ILE A N 1
ATOM 4509 C CA . ILE A 1 556 ? 16.305 -3.436 -24.119 1.00 67.12 556 ILE A CA 1
ATOM 4510 C C . ILE A 1 556 ? 17.254 -4.248 -23.236 1.00 67.12 556 ILE A C 1
ATOM 4512 O O . ILE A 1 556 ? 18.286 -3.728 -22.819 1.00 67.12 556 ILE A O 1
ATOM 4516 N N . ASN A 1 557 ? 16.956 -5.528 -22.986 1.00 65.12 557 ASN A N 1
ATOM 4517 C CA . ASN A 1 557 ? 17.778 -6.362 -22.113 1.00 65.12 557 ASN A CA 1
ATOM 4518 C C . ASN A 1 557 ? 19.182 -6.542 -22.689 1.00 65.12 557 ASN A C 1
ATOM 4520 O O . ASN A 1 557 ? 20.143 -6.498 -21.938 1.00 65.12 557 ASN A O 1
ATOM 4524 N N . LEU A 1 558 ? 19.323 -6.626 -24.016 1.00 66.19 558 LEU A N 1
ATOM 4525 C CA . LEU A 1 558 ? 20.635 -6.694 -24.669 1.00 66.19 558 LEU A CA 1
ATOM 4526 C C . LEU A 1 558 ? 21.442 -5.402 -24.472 1.00 66.19 558 LEU A C 1
ATOM 4528 O O . LEU A 1 558 ? 22.658 -5.442 -24.286 1.00 66.19 558 LEU A O 1
ATOM 4532 N N . ILE A 1 559 ? 20.765 -4.250 -24.491 1.00 65.81 559 ILE A N 1
ATOM 4533 C CA . ILE A 1 559 ? 21.384 -2.943 -24.241 1.00 65.81 559 ILE A CA 1
ATOM 4534 C C . ILE A 1 559 ? 21.816 -2.853 -22.773 1.00 65.81 559 ILE A C 1
ATOM 4536 O O . ILE A 1 559 ? 22.955 -2.487 -22.488 1.00 65.81 559 ILE A O 1
ATOM 4540 N N . MET A 1 560 ? 20.937 -3.237 -21.846 1.00 63.47 560 MET A N 1
ATOM 4541 C CA . MET A 1 560 ? 21.202 -3.214 -20.407 1.00 63.47 560 MET A CA 1
ATOM 4542 C C . MET A 1 560 ? 22.277 -4.216 -19.990 1.00 63.47 560 MET A C 1
ATOM 4544 O O . MET A 1 560 ? 23.130 -3.866 -19.183 1.00 63.47 560 MET A O 1
ATOM 4548 N N . GLU A 1 561 ? 22.296 -5.424 -20.553 1.00 60.53 561 GLU A N 1
ATOM 4549 C CA . GLU A 1 561 ? 23.368 -6.402 -20.348 1.00 60.53 561 GLU A CA 1
ATOM 4550 C C . GLU A 1 561 ? 24.708 -5.852 -20.835 1.00 60.53 561 GLU A C 1
ATOM 4552 O O . GLU A 1 561 ? 25.712 -5.977 -20.138 1.00 60.53 561 GLU A O 1
ATOM 4557 N N . MET A 1 562 ? 24.735 -5.177 -21.985 1.00 64.50 562 MET A N 1
ATOM 4558 C CA . MET A 1 562 ? 25.956 -4.554 -22.487 1.00 64.50 562 MET A CA 1
ATOM 4559 C C . MET A 1 562 ? 26.432 -3.408 -21.583 1.00 64.50 562 MET A C 1
ATOM 4561 O O . MET A 1 562 ? 27.617 -3.347 -21.255 1.00 64.50 562 MET A O 1
ATOM 4565 N N . ILE A 1 563 ? 25.526 -2.533 -21.130 1.00 62.03 563 ILE A N 1
ATOM 4566 C CA . ILE A 1 563 ? 25.839 -1.474 -20.156 1.00 62.03 563 ILE A CA 1
ATOM 4567 C C . ILE A 1 563 ? 26.338 -2.094 -18.850 1.00 62.03 563 ILE A C 1
ATOM 4569 O O . ILE A 1 563 ? 27.356 -1.664 -18.316 1.00 62.03 563 ILE A O 1
ATOM 4573 N N . TYR A 1 564 ? 25.674 -3.139 -18.360 1.00 58.09 564 TYR A N 1
ATOM 4574 C CA . TYR A 1 564 ? 26.069 -3.855 -17.155 1.00 58.09 564 TYR A CA 1
ATOM 4575 C C . TYR A 1 564 ? 27.470 -4.450 -17.285 1.00 58.09 564 TYR A C 1
ATOM 4577 O O . TYR A 1 564 ? 28.286 -4.306 -16.379 1.00 58.09 564 TYR A O 1
ATOM 4585 N N . VAL A 1 565 ? 27.781 -5.070 -18.425 1.00 58.91 565 VAL A N 1
ATOM 4586 C CA . VAL A 1 565 ? 29.113 -5.607 -18.728 1.00 58.91 565 VAL A CA 1
ATOM 4587 C C . VAL A 1 565 ? 30.167 -4.499 -18.750 1.00 58.91 565 VAL A C 1
ATOM 4589 O O . VAL A 1 565 ? 31.247 -4.697 -18.200 1.00 58.91 565 VAL A O 1
ATOM 4592 N N . LEU A 1 566 ? 29.861 -3.332 -19.323 1.00 59.41 566 LEU A N 1
ATOM 4593 C CA . LEU A 1 566 ? 30.772 -2.180 -19.363 1.00 59.41 566 LEU A CA 1
ATOM 4594 C C . LEU A 1 566 ? 30.983 -1.536 -17.989 1.00 59.41 566 LEU A C 1
ATOM 4596 O O . LEU A 1 566 ? 32.095 -1.130 -17.663 1.00 59.41 566 LEU A O 1
ATOM 4600 N N . MET A 1 567 ? 29.923 -1.449 -17.185 1.00 53.97 567 MET A N 1
ATOM 4601 C CA . MET A 1 567 ? 29.960 -0.893 -15.830 1.00 53.97 567 MET A CA 1
ATOM 4602 C C . MET A 1 567 ? 30.477 -1.892 -14.792 1.00 53.97 567 MET A C 1
ATOM 4604 O O . MET A 1 567 ? 30.741 -1.517 -13.645 1.00 53.97 567 MET A O 1
ATOM 4608 N N . ARG A 1 568 ? 30.629 -3.169 -15.159 1.00 53.00 568 ARG A N 1
ATOM 4609 C CA . ARG A 1 568 ? 31.152 -4.191 -14.261 1.00 53.00 568 ARG A CA 1
ATOM 4610 C C . ARG A 1 568 ? 32.590 -3.836 -13.917 1.00 53.00 568 ARG A C 1
ATOM 4612 O O . ARG A 1 568 ? 33.466 -3.818 -14.777 1.00 53.00 568 ARG A O 1
ATOM 4619 N N . PHE A 1 569 ? 32.830 -3.592 -12.630 1.00 45.16 569 PHE A N 1
ATOM 4620 C CA . PHE A 1 569 ? 34.173 -3.363 -12.113 1.00 45.16 569 PHE A CA 1
ATOM 4621 C C . PHE A 1 569 ? 35.103 -4.475 -12.621 1.00 45.16 569 PHE A C 1
ATOM 4623 O O . PHE A 1 569 ? 34.713 -5.649 -12.522 1.00 45.16 569 PHE A O 1
ATOM 4630 N N . PRO A 1 570 ? 36.302 -4.160 -13.149 1.00 42.75 570 PRO A N 1
ATOM 4631 C CA . PRO A 1 570 ? 37.243 -5.169 -13.600 1.00 42.75 570 PRO A CA 1
ATOM 4632 C C . PRO A 1 570 ? 37.698 -5.977 -12.385 1.00 42.75 570 PRO A C 1
ATOM 4634 O O . PRO A 1 570 ? 38.690 -5.674 -11.726 1.00 42.75 570 PRO A O 1
ATOM 4637 N N . ARG A 1 571 ? 36.962 -7.041 -12.063 1.00 42.22 571 ARG A N 1
ATOM 4638 C CA . ARG A 1 571 ? 37.507 -8.122 -11.260 1.00 42.22 571 ARG A CA 1
ATOM 4639 C C . ARG A 1 571 ? 38.456 -8.828 -12.200 1.00 42.22 571 ARG A C 1
ATOM 4641 O O . ARG A 1 571 ? 38.025 -9.629 -13.027 1.00 42.22 571 ARG A O 1
ATOM 4648 N N . ALA A 1 572 ? 39.729 -8.439 -12.122 1.00 31.11 572 ALA A N 1
ATOM 4649 C CA . ALA A 1 572 ? 40.820 -9.156 -12.753 1.00 31.11 572 ALA A CA 1
ATOM 4650 C C . ALA A 1 572 ? 40.538 -10.654 -12.627 1.00 31.11 572 ALA A C 1
ATOM 4652 O O . ALA A 1 572 ? 40.123 -11.119 -11.562 1.00 31.11 572 ALA A O 1
ATOM 4653 N N . ALA A 1 573 ? 40.692 -11.369 -13.734 1.00 33.81 573 ALA A N 1
ATOM 4654 C CA . ALA A 1 573 ? 40.549 -12.807 -13.829 1.00 33.81 573 ALA A CA 1
ATOM 4655 C C . ALA A 1 573 ? 41.451 -13.515 -12.798 1.00 33.81 573 ALA A C 1
ATOM 4657 O O . ALA A 1 573 ? 42.559 -13.936 -13.096 1.00 33.81 573 ALA A O 1
ATOM 4658 N N . SER A 1 574 ? 41.000 -13.607 -11.552 1.00 34.75 574 SER A N 1
ATOM 4659 C CA . SER A 1 574 ? 41.559 -14.444 -10.503 1.00 34.75 574 SER A CA 1
ATOM 4660 C C . SER A 1 574 ? 40.547 -14.507 -9.367 1.00 34.75 574 SER A C 1
ATOM 4662 O O . SER A 1 574 ? 40.483 -13.638 -8.497 1.00 34.75 574 SER A O 1
ATOM 4664 N N . CYS A 1 575 ? 39.743 -15.563 -9.363 1.00 32.16 575 CYS A N 1
ATOM 4665 C CA . CYS A 1 575 ? 39.007 -15.965 -8.179 1.00 32.16 575 CYS A CA 1
ATOM 4666 C C . CYS A 1 575 ? 40.023 -16.519 -7.162 1.00 32.16 575 CYS A C 1
ATOM 4668 O O . CYS A 1 575 ? 40.259 -17.720 -7.093 1.00 32.16 575 CYS A O 1
ATOM 4670 N N . LYS A 1 576 ? 40.678 -15.641 -6.398 1.00 28.20 576 LYS A N 1
ATOM 4671 C CA . LYS A 1 576 ? 41.143 -15.991 -5.053 1.00 28.20 576 LYS A CA 1
ATOM 4672 C C . LYS A 1 576 ? 40.112 -15.400 -4.113 1.00 28.20 576 LYS A C 1
ATOM 4674 O O . LYS A 1 576 ? 39.994 -14.183 -4.022 1.00 28.20 576 LYS A O 1
ATOM 4679 N N . PHE A 1 577 ? 39.319 -16.271 -3.497 1.00 33.38 577 PHE A N 1
ATOM 4680 C CA . PHE A 1 577 ? 38.396 -15.905 -2.434 1.00 33.38 577 PHE A CA 1
ATOM 4681 C C . PHE A 1 577 ? 39.170 -15.094 -1.391 1.00 33.38 577 PHE A C 1
ATOM 4683 O O . PHE A 1 577 ? 40.020 -15.635 -0.689 1.00 33.38 577 PHE A O 1
ATOM 4690 N N . ILE A 1 578 ? 38.916 -13.788 -1.328 1.00 29.27 578 ILE A N 1
ATOM 4691 C CA . ILE A 1 578 ? 39.295 -12.996 -0.167 1.00 29.27 578 ILE A CA 1
ATOM 4692 C C . ILE A 1 578 ? 38.243 -13.353 0.877 1.00 29.27 578 ILE A C 1
ATOM 4694 O O . ILE A 1 578 ? 37.125 -12.844 0.838 1.00 29.27 578 ILE A O 1
ATOM 4698 N N . SER A 1 579 ? 38.567 -14.301 1.755 1.00 29.03 579 SER A N 1
ATOM 4699 C CA . SER A 1 579 ? 37.808 -14.506 2.982 1.00 29.03 579 SER A CA 1
ATOM 4700 C C . SER A 1 579 ? 38.064 -13.295 3.871 1.00 29.03 579 SER A C 1
ATOM 4702 O O . SER A 1 579 ? 39.112 -13.191 4.508 1.00 29.03 579 SER A O 1
ATOM 4704 N N . VAL A 1 580 ? 37.135 -12.347 3.865 1.00 29.83 580 VAL A N 1
ATOM 4705 C CA . VAL A 1 580 ? 37.062 -11.342 4.921 1.00 29.83 580 VAL A CA 1
ATOM 4706 C C . VAL A 1 580 ? 36.287 -12.005 6.054 1.00 29.83 580 VAL A C 1
ATOM 4708 O O . VAL A 1 580 ? 35.099 -12.277 5.900 1.00 29.83 580 VAL A O 1
ATOM 4711 N N . GLU A 1 581 ? 36.958 -12.324 7.161 1.00 25.89 581 GLU A N 1
ATOM 4712 C CA . GLU A 1 581 ? 36.264 -12.634 8.415 1.00 25.89 581 GLU A CA 1
ATOM 4713 C C . GLU A 1 581 ? 35.499 -11.376 8.836 1.00 25.89 581 GLU A C 1
ATOM 4715 O O . GLU A 1 581 ? 36.079 -10.414 9.335 1.00 25.89 581 GLU A O 1
ATOM 4720 N N . TYR A 1 582 ? 34.194 -11.358 8.568 1.00 30.92 582 TYR A N 1
ATOM 4721 C CA . TYR A 1 582 ? 33.295 -10.323 9.053 1.00 30.92 582 TYR A CA 1
ATOM 4722 C C . TYR A 1 582 ? 32.620 -10.840 10.321 1.00 30.92 582 TYR A C 1
ATOM 4724 O O . TYR A 1 582 ? 31.926 -11.855 10.313 1.00 30.92 582 TYR A O 1
ATOM 4732 N N . VAL A 1 583 ? 32.847 -10.145 11.431 1.00 33.59 583 VAL A N 1
ATOM 4733 C CA . VAL A 1 583 ? 32.184 -10.431 12.701 1.00 33.59 583 VAL A CA 1
ATOM 4734 C C . VAL A 1 583 ? 30.740 -9.935 12.602 1.00 33.59 583 VAL A C 1
ATOM 4736 O O . VAL A 1 583 ? 30.490 -8.736 12.657 1.00 33.59 583 VAL A O 1
ATOM 4739 N N . GLY A 1 584 ? 29.799 -10.872 12.467 1.00 33.81 584 GLY A N 1
ATOM 4740 C CA . GLY A 1 584 ? 28.398 -10.678 12.843 1.00 33.81 584 GLY A CA 1
ATOM 4741 C C . GLY A 1 584 ? 27.471 -10.089 11.779 1.00 33.81 584 GLY A C 1
ATOM 4742 O O . GLY A 1 584 ? 26.997 -8.976 11.950 1.00 33.81 584 GLY A O 1
ATOM 4743 N N . LEU A 1 585 ? 27.172 -10.859 10.730 1.00 34.22 585 LEU A N 1
ATOM 4744 C CA . LEU A 1 585 ? 25.892 -10.917 9.999 1.00 34.22 585 LEU A CA 1
ATOM 4745 C C . LEU A 1 585 ? 26.126 -11.821 8.781 1.00 34.22 585 LEU A C 1
ATOM 4747 O O . LEU A 1 585 ? 26.799 -11.413 7.837 1.00 34.22 585 LEU A O 1
ATOM 4751 N N . ASP A 1 586 ? 25.599 -13.048 8.804 1.00 28.09 586 ASP A N 1
ATOM 4752 C CA . ASP A 1 586 ? 25.619 -13.946 7.642 1.00 28.09 586 ASP A CA 1
ATOM 4753 C C . ASP A 1 586 ? 24.672 -13.400 6.556 1.00 28.09 586 ASP A C 1
ATOM 4755 O O . ASP A 1 586 ? 23.550 -13.871 6.380 1.00 28.09 586 ASP A O 1
ATOM 4759 N N . LEU A 1 58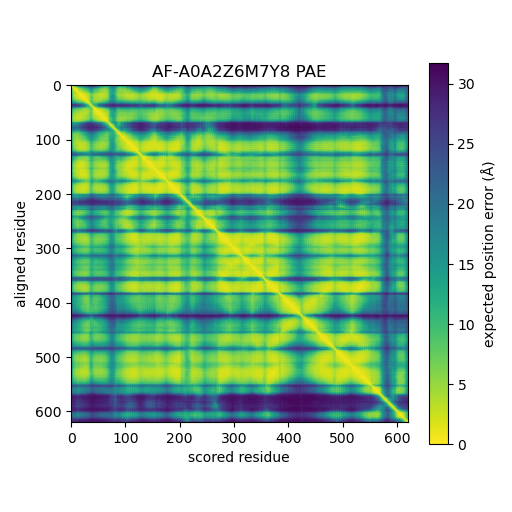7 ? 25.107 -12.370 5.824 1.00 35.56 587 LEU A N 1
ATOM 4760 C CA . LEU A 1 587 ? 24.527 -12.027 4.529 1.00 35.56 587 LEU A CA 1
ATOM 4761 C C . LEU A 1 587 ? 25.142 -12.968 3.494 1.00 35.56 587 LEU A C 1
ATOM 4763 O O . LEU A 1 587 ? 26.278 -12.780 3.059 1.00 35.56 587 LEU A O 1
ATOM 4767 N N . HIS A 1 588 ? 24.391 -13.985 3.075 1.00 30.80 588 HIS A N 1
ATOM 4768 C CA . HIS A 1 588 ? 24.756 -14.756 1.892 1.00 30.80 588 HIS A CA 1
ATOM 4769 C C . HIS A 1 588 ? 24.787 -13.824 0.667 1.00 30.80 588 HIS A C 1
ATOM 4771 O O . HIS A 1 588 ? 23.752 -13.253 0.318 1.00 30.80 588 HIS A O 1
ATOM 4777 N N . PRO A 1 589 ? 25.926 -13.679 -0.037 1.00 33.59 589 PRO A N 1
ATOM 4778 C CA . PRO A 1 589 ? 25.950 -12.970 -1.307 1.00 33.59 589 PRO A CA 1
ATOM 4779 C C . PRO A 1 589 ? 25.106 -13.770 -2.307 1.00 33.59 589 PRO A C 1
ATOM 4781 O O . PRO A 1 589 ? 25.453 -14.901 -2.642 1.00 33.59 589 PRO A O 1
ATOM 4784 N N . SER A 1 590 ? 24.008 -13.205 -2.812 1.00 31.92 590 SER A N 1
ATOM 4785 C CA . SER A 1 590 ? 23.116 -13.871 -3.778 1.00 31.92 590 SER A CA 1
ATOM 4786 C C . SER A 1 590 ? 23.693 -13.971 -5.201 1.00 31.92 590 SER A C 1
ATOM 4788 O O . SER A 1 590 ? 22.993 -14.347 -6.142 1.00 31.92 590 SER A O 1
ATOM 4790 N N . TYR A 1 591 ? 24.984 -13.680 -5.384 1.00 37.72 591 TYR A N 1
ATOM 4791 C CA . TYR A 1 591 ? 25.663 -13.757 -6.672 1.00 37.72 591 TYR A CA 1
ATOM 4792 C C . TYR A 1 591 ? 25.888 -15.218 -7.093 1.00 37.72 591 TYR A C 1
ATOM 4794 O O . TYR A 1 591 ? 26.948 -15.796 -6.847 1.00 37.72 591 TYR A O 1
ATOM 4802 N N . LYS A 1 592 ? 24.925 -15.813 -7.807 1.00 31.56 592 LYS A N 1
ATOM 4803 C CA . LYS A 1 592 ? 25.246 -16.893 -8.750 1.00 31.56 592 LYS A CA 1
ATOM 4804 C C . LYS A 1 592 ? 26.014 -16.272 -9.916 1.00 31.56 592 LYS A C 1
ATOM 4806 O O . LYS A 1 592 ? 25.443 -15.551 -10.728 1.00 31.56 592 LYS A O 1
ATOM 4811 N N . LEU A 1 593 ? 27.323 -16.511 -9.972 1.00 38.84 593 LEU A N 1
ATOM 4812 C CA . LEU A 1 593 ? 28.109 -16.240 -11.172 1.00 38.84 593 LEU A CA 1
ATOM 4813 C C . LEU A 1 593 ? 27.746 -17.279 -12.238 1.00 38.84 593 LEU A C 1
ATOM 4815 O O . LEU A 1 593 ? 28.337 -18.356 -12.264 1.00 38.84 593 LEU A O 1
ATOM 4819 N N . ASP A 1 594 ? 26.819 -16.946 -13.132 1.00 33.44 594 ASP A N 1
ATOM 4820 C CA . ASP A 1 594 ? 26.795 -17.593 -14.442 1.00 33.44 594 ASP A CA 1
ATOM 4821 C C . ASP A 1 594 ? 27.888 -16.948 -15.296 1.00 33.44 594 ASP A C 1
ATOM 4823 O O . ASP A 1 594 ? 27.778 -15.824 -15.788 1.00 33.44 594 ASP A O 1
ATOM 4827 N N . PHE A 1 595 ? 29.012 -17.653 -15.412 1.00 36.75 595 PHE A N 1
ATOM 4828 C CA . PHE A 1 595 ? 30.025 -17.360 -16.414 1.00 36.75 595 PHE A CA 1
ATOM 4829 C C . PHE A 1 595 ? 29.516 -17.863 -17.771 1.00 36.75 595 PHE A C 1
ATOM 4831 O O . PHE A 1 595 ? 29.849 -18.968 -18.198 1.00 36.75 595 PHE A O 1
ATOM 4838 N N . GLY A 1 596 ? 28.709 -17.051 -18.457 1.00 38.09 596 GLY A N 1
ATOM 4839 C CA . GLY A 1 596 ? 28.493 -17.219 -19.892 1.00 38.09 596 GLY A CA 1
ATOM 4840 C C . GLY A 1 596 ? 29.834 -17.050 -20.605 1.00 38.09 596 GLY A C 1
ATOM 4841 O O . GLY A 1 596 ? 30.478 -16.011 -20.488 1.00 38.09 596 GLY A O 1
ATOM 4842 N N . THR A 1 597 ? 30.304 -18.099 -21.272 1.00 36.94 597 THR A N 1
ATOM 4843 C CA . THR A 1 597 ? 31.657 -18.191 -21.846 1.00 36.94 597 THR A CA 1
ATOM 4844 C C . THR A 1 597 ? 31.814 -17.410 -23.159 1.00 36.94 597 THR A C 1
ATOM 4846 O O . THR A 1 597 ? 32.920 -17.331 -23.685 1.00 36.94 597 THR A O 1
ATOM 4849 N N . ASP A 1 598 ? 30.752 -16.762 -23.644 1.00 39.97 598 ASP A N 1
ATOM 4850 C CA . ASP A 1 598 ? 30.734 -16.024 -24.907 1.00 39.97 598 ASP A CA 1
ATOM 4851 C C . ASP A 1 598 ? 30.775 -14.506 -24.665 1.00 39.97 598 ASP A C 1
ATOM 4853 O O . ASP A 1 598 ? 29.772 -13.795 -24.687 1.00 39.97 598 ASP A O 1
ATOM 4857 N N . PHE A 1 599 ? 31.982 -13.993 -24.422 1.00 49.38 599 PHE A N 1
ATOM 4858 C CA . PHE A 1 599 ? 32.266 -12.557 -24.408 1.00 49.38 599 PHE A CA 1
ATOM 4859 C C . PHE A 1 599 ? 32.264 -11.996 -25.841 1.00 49.38 599 PHE A C 1
ATOM 4861 O O . PHE A 1 599 ? 33.303 -11.959 -26.500 1.00 49.38 599 PHE A O 1
ATOM 4868 N N . HIS A 1 600 ? 31.121 -11.493 -26.314 1.00 52.19 600 HIS A N 1
ATOM 4869 C CA . HIS A 1 600 ? 31.047 -10.674 -27.529 1.00 52.19 600 HIS A CA 1
ATOM 4870 C C . HIS A 1 600 ? 30.365 -9.328 -27.247 1.00 52.19 600 HIS A C 1
ATOM 4872 O O . HIS A 1 600 ? 29.143 -9.215 -27.240 1.00 52.19 600 HIS A O 1
ATOM 4878 N N . LEU A 1 601 ? 31.168 -8.275 -27.050 1.00 58.94 601 LEU A N 1
ATOM 4879 C CA . LEU A 1 601 ? 30.685 -6.892 -27.100 1.00 58.94 601 LEU A CA 1
ATOM 4880 C C . LEU A 1 601 ? 30.219 -6.575 -28.527 1.00 58.94 601 LEU A C 1
ATOM 4882 O O . LEU A 1 601 ? 31.015 -6.602 -29.469 1.00 58.94 601 LEU A O 1
ATOM 4886 N N . ASN A 1 602 ? 28.933 -6.261 -28.693 1.00 66.06 602 ASN A N 1
ATOM 4887 C CA . ASN A 1 602 ? 28.386 -5.852 -29.981 1.00 66.06 602 ASN A CA 1
ATOM 4888 C C . ASN A 1 602 ? 28.844 -4.419 -30.314 1.00 66.06 602 ASN A C 1
ATOM 4890 O O . ASN A 1 602 ? 28.237 -3.427 -29.909 1.00 66.06 602 ASN A O 1
ATOM 4894 N N . MET A 1 603 ? 29.941 -4.317 -31.064 1.00 69.88 603 MET A N 1
ATOM 4895 C CA . MET A 1 603 ? 30.539 -3.037 -31.455 1.00 69.88 603 MET A CA 1
ATOM 4896 C C . MET A 1 603 ? 29.630 -2.182 -32.354 1.00 69.88 603 MET A C 1
ATOM 4898 O O . MET A 1 603 ? 29.804 -0.964 -32.383 1.00 69.88 603 MET A O 1
ATOM 4902 N N . ASP A 1 604 ? 28.675 -2.779 -33.079 1.00 70.44 604 ASP A N 1
ATOM 4903 C CA . ASP A 1 604 ? 27.696 -2.028 -33.882 1.00 70.44 604 ASP A CA 1
ATOM 4904 C C . ASP A 1 604 ? 26.683 -1.319 -32.978 1.00 70.44 604 ASP A C 1
ATOM 4906 O O . ASP A 1 604 ? 26.470 -0.113 -33.108 1.00 70.44 604 ASP A O 1
ATOM 4910 N N . LEU A 1 605 ? 26.148 -2.037 -31.985 1.00 70.25 605 LEU A N 1
ATOM 4911 C CA . LEU A 1 605 ? 25.263 -1.468 -30.968 1.00 70.25 605 LEU A CA 1
ATOM 4912 C C . LEU A 1 605 ? 25.959 -0.331 -30.200 1.00 70.25 605 LEU A C 1
ATOM 4914 O O . LEU A 1 605 ? 25.382 0.742 -30.044 1.00 70.25 605 LEU A O 1
ATOM 4918 N N . MET A 1 606 ? 27.224 -0.514 -29.803 1.00 70.06 606 MET A N 1
ATOM 4919 C CA . MET A 1 606 ? 28.018 0.545 -29.161 1.00 70.06 606 MET A CA 1
ATOM 4920 C C . MET A 1 606 ? 28.158 1.791 -30.035 1.00 70.06 606 MET A C 1
ATOM 4922 O O . MET A 1 606 ? 27.960 2.904 -29.553 1.00 70.06 606 MET A O 1
ATOM 4926 N N . LYS A 1 607 ? 28.469 1.629 -31.327 1.00 70.50 607 LYS A N 1
ATOM 4927 C CA . LYS A 1 607 ? 28.562 2.765 -32.256 1.00 70.50 607 LYS A CA 1
ATOM 4928 C C . LYS A 1 607 ? 27.232 3.501 -32.379 1.00 70.50 607 LYS A C 1
ATOM 4930 O O . LYS A 1 607 ? 27.236 4.728 -32.386 1.00 70.50 607 LYS A O 1
ATOM 4935 N N . ARG A 1 608 ? 26.103 2.789 -32.431 1.00 71.50 608 ARG A N 1
ATOM 4936 C CA . ARG A 1 608 ? 24.764 3.401 -32.487 1.00 71.50 608 ARG A CA 1
ATOM 4937 C C . ARG A 1 608 ? 24.426 4.175 -31.215 1.00 71.50 608 ARG A C 1
ATOM 4939 O O . ARG A 1 608 ? 23.982 5.313 -31.319 1.00 71.50 608 ARG A O 1
ATOM 4946 N N . LEU A 1 609 ? 24.702 3.609 -30.037 1.00 70.94 609 LEU A N 1
ATOM 4947 C CA . LEU A 1 609 ? 24.510 4.298 -28.754 1.00 70.94 609 LEU A CA 1
ATOM 4948 C C . LEU A 1 609 ? 25.377 5.559 -28.650 1.00 70.94 609 LEU A C 1
ATOM 4950 O O . LEU A 1 609 ? 24.880 6.616 -28.269 1.00 70.94 609 LEU A O 1
ATOM 4954 N N . VAL A 1 610 ? 26.647 5.476 -29.060 1.00 69.00 610 VAL A N 1
ATOM 4955 C CA . VAL A 1 610 ? 27.554 6.633 -29.093 1.00 69.00 610 VAL A CA 1
ATOM 4956 C C . VAL A 1 610 ? 27.065 7.684 -30.091 1.00 69.00 610 VAL A C 1
ATOM 4958 O O . VAL A 1 610 ? 27.074 8.867 -29.769 1.00 69.00 610 VAL A O 1
ATOM 4961 N N . THR A 1 611 ? 26.567 7.273 -31.260 1.00 67.06 611 THR A N 1
ATOM 4962 C CA . THR A 1 611 ? 26.026 8.197 -32.273 1.00 67.06 611 THR A CA 1
ATOM 4963 C C . THR A 1 611 ? 24.787 8.929 -31.751 1.00 67.06 611 THR A C 1
ATOM 4965 O O . THR A 1 611 ? 24.675 10.141 -31.919 1.00 67.06 611 THR A O 1
ATOM 4968 N N . LEU A 1 612 ? 23.894 8.221 -31.052 1.00 63.62 612 LEU A N 1
ATOM 4969 C CA . LEU A 1 612 ? 22.743 8.820 -30.375 1.00 63.62 612 LEU A CA 1
ATOM 4970 C C . LEU A 1 612 ? 23.186 9.811 -29.294 1.00 63.62 612 LEU A C 1
ATOM 4972 O O . LEU A 1 612 ? 22.661 10.916 -29.259 1.00 63.62 612 LEU A O 1
ATOM 4976 N N . SER A 1 613 ? 24.197 9.480 -28.481 1.00 60.88 613 SER A N 1
ATOM 4977 C CA . SER A 1 613 ? 24.747 10.436 -27.506 1.00 60.88 613 SER A CA 1
ATOM 4978 C C . SER A 1 613 ? 25.460 11.629 -28.155 1.00 60.88 613 SER A C 1
ATOM 4980 O O . SER A 1 613 ? 25.460 12.720 -27.597 1.00 60.88 613 SER A O 1
ATOM 4982 N N . SER A 1 614 ? 26.056 11.454 -29.342 1.00 49.81 614 SER A N 1
ATOM 4983 C CA . SER A 1 614 ? 26.791 12.525 -30.018 1.00 49.81 614 SER A CA 1
ATOM 4984 C C . SER A 1 614 ? 25.874 13.495 -30.752 1.00 49.81 614 SER A C 1
ATOM 4986 O O . SER A 1 614 ? 26.149 14.688 -30.716 1.00 49.81 614 SER A O 1
ATOM 4988 N N . VAL A 1 615 ? 24.770 13.014 -31.344 1.00 47.97 615 VAL A N 1
ATOM 4989 C CA . VAL A 1 615 ? 23.721 13.874 -31.929 1.00 47.97 615 VAL A CA 1
ATOM 4990 C C . VAL A 1 615 ? 23.098 14.762 -30.847 1.00 47.97 615 VAL A C 1
ATOM 4992 O O . VAL A 1 615 ? 22.853 15.936 -31.092 1.00 47.97 615 VAL A O 1
ATOM 4995 N N . VAL A 1 616 ? 22.956 14.231 -29.629 1.00 43.25 616 VAL A N 1
ATOM 4996 C CA . VAL A 1 616 ? 22.533 14.974 -28.429 1.00 43.25 616 VAL A CA 1
ATOM 4997 C C . VAL A 1 616 ? 23.563 16.034 -27.999 1.00 43.25 616 VAL A C 1
ATOM 4999 O O . VAL A 1 616 ? 23.196 17.034 -27.406 1.00 43.25 616 VAL A O 1
ATOM 5002 N N . SER A 1 617 ? 24.850 15.868 -28.328 1.00 35.31 617 SER A N 1
ATOM 5003 C CA . SER A 1 617 ? 25.915 16.817 -27.952 1.00 35.31 617 SER A CA 1
ATOM 5004 C C . SER A 1 617 ? 26.240 17.892 -29.001 1.00 35.31 617 SER A C 1
ATOM 5006 O O . SER A 1 617 ? 26.949 18.848 -28.683 1.00 35.31 617 SER A O 1
ATOM 5008 N N . THR A 1 618 ? 25.790 17.721 -30.250 1.00 30.98 618 THR A N 1
ATOM 5009 C CA . THR A 1 618 ? 26.150 18.585 -31.392 1.00 30.98 618 THR A CA 1
ATOM 5010 C C . THR A 1 618 ? 25.222 19.780 -31.616 1.00 30.98 618 THR A C 1
ATOM 5012 O O . THR A 1 618 ? 25.566 20.628 -32.432 1.00 30.98 618 THR A O 1
ATOM 5015 N N . ASP A 1 619 ? 24.116 19.886 -30.875 1.00 33.00 619 ASP A N 1
ATOM 5016 C CA . ASP A 1 619 ? 23.213 21.054 -30.887 1.00 33.00 619 ASP A CA 1
ATOM 5017 C C . ASP A 1 619 ? 23.576 22.113 -29.815 1.00 33.00 619 ASP A C 1
ATOM 5019 O O . ASP A 1 619 ? 22.740 22.928 -29.425 1.00 33.00 619 ASP A O 1
ATOM 5023 N N . LYS A 1 620 ? 24.836 22.120 -29.352 1.00 32.03 620 LYS A N 1
ATOM 5024 C CA . LYS A 1 620 ? 25.392 23.148 -28.452 1.00 32.03 620 LYS A CA 1
ATOM 5025 C C . LYS A 1 620 ? 25.751 24.456 -29.147 1.00 32.03 620 LYS A C 1
ATOM 5027 O O . LYS A 1 620 ? 26.407 24.404 -30.214 1.00 32.03 620 LYS A O 1
#

pLDDT: mean 75.27, std 16.86, range [25.89, 95.0]

Organism: Trifolium subterraneum (NCBI:txid3900)

Foldseek 3Di:
DQDLVQLLVLLQLPLVLLVLVLVLLLVLVVLLVPPDDDDDPVVSVVVNVVSVVVSVVVSVVSSVVLVPPQPPPPCVVVPPDLADDDSNNCSDPLLVVLLLLQALLLLLLLLVLLLVVLLQQLVDQLLDLVCVLVSLVVCLVSLVVSLSSCSNRHPQHSSLSSLSVNSNVCSVCVPPDPPSSVSNVVSSLSSLLSSLCSLQPGDDCVLVVVCCQQVSNPLNASFSCSQQPPSLVSSVCCLVPDDDDPVCVVSSSNSVSSSVVSVQLRDPCNVCVLVSLLSSLLSLLVSVLSVLVVQADPVLSVVLVVLSVVLVVDADDPVSLVSNLVSQLSGNDPLSNVCSVVQVSLLCCLNRHPADVPDLCNLLSSLSSLQSSLLSLLSVLQDPDLFDPLCVLVVVLVVLVVVLVVLVVVLVVVVVVCVVVVHDDPPPVSVVSVVVSVVSVVVSVVSVSSHQDDPDRVVSNVLSVLSVVVSVLSVVLNVLSVCLVPDDLVVSSVVLRVSLVVLVVSLVCCVPVPVSVCVSSSSNNSSSSSSNNSSSSNNSSSVVVVVCVQLVHSDVVVVVVLVCVVPPDPPDPDPPPPPDPDPDDPPDSPDPDPPPVDDDRPVSSVVSVVVVSVVSVPVD

Secondary structure (DSSP, 8-state):
---HHHHHHHHHT-HHHHHHHHHHHHHHHHHHHTTTSS--HHHHHHHHHHHHHHHHHHHHHHHHHHHH---TTSSTT-TTSTT---HHHHTSHHHHHHHHTTHHHHHHHHHHHHHHHHHHHHTS-TT--TTHHHHHHHHHHHHHHHHHHHHHH--S-GGGGHHHHHHHHHHHTTTTSTTHHHHHHHHHHHHHHHHHHHHHHS--TTTTTTT--TT-TT------HHHHS-HHHHHHHHHHH----GGGHHHHHHHHHHHHHHHHHS---TTTHHHHHHHHHHHHHHHHHHHTGGGS-HHHHHHHHHHHHHHHHS---HHHHHHHHHHHHT-S-HHHHHHIIIIIHHHHIIIIIS--TT-TTHHHHHHHHHHHHHHHHHHHH--S-SS-TTHHHHHHHHHHHHHHHHHHHHHHHHHHHHHHTT----HHHHHHHHHHHHHHHHHHHHHHTTPPP-S-THHHHHHHHHHHHHHHHHHHHHHHHHTTTTS-HHHHHHHHHHHHHHHHHHHHHHHHHHGGGHHHHHHHHHHHHHHHHHHHHHHHHHHHHHHHHHHT-S-HHHHHHHHHHHHS----S---------SS------------S-----HHHHHHHHHHHHHHHTT-

Sequence (620 aa):
MLSSHHVDTVVTFNHDLRFLVLQDISNSSFMIAKRSHEDDGAHIIEKLDEAYQVLLGRLEHEQHKLQTNTDLSAYADSLASCCLSTPELLCQKSVSEGWQDTFPPADATSLFWDMELLMEFSSVPLDKLEGLHQVVGRLSYLLDSALKFSLSFSSRPPQMFSPHQKISWTLNAWTSMDAVNMKIASFILEMWFNWHESLWACFPDFVKSFSKIEGFDNISIALPHMLIQPVCASTVLQITESSHAIKEFWVQCLKCRVSLSNLWNCSHPGAYLPKFLLSAARALFQQIIYAHRKSFDADQYVAIKYNFSSFERNMATEESIHLVSTLVASSRHHRLKNSVNKFIVPLLRELYLHSTTADFNFNYTIGCAWAHIGALRIYLLLSYNEVDPAMKYYCKYTQLEETISSLELEIQVRKECGYLAGQFLTVEADKRKAERLEKLQAERKKLQRKIVFRSESWKYKRLMNECDEFLKHVAALDVLVGNVEAEDLQQVIDRSHSWQETAMCFINRLTDEYMAYNDIIQPIQVAVYEMKFGLSLVLSSTLEKEYLRKVGHENINLIMEMIYVLMRFPRAASCKFISVEYVGLDLHPSYKLDFGTDFHLNMDLMKRLVTLSSVVSTDK

Radius of gyration: 29.57 Å; Cα contacts (8 Å, |Δi|>4): 506; chains: 1; bounding box: 93×50×87 Å